Protein AF-A0A9E2VJR3-F1 (afdb_monomer)

Secondary structure (DSSP, 8-state):
-HHHHHHHHHHHTTS-SSPPP-EEE-SSEEEEEEES-EE-TTS-EEEE-GGGT-GGGGGT-SS-EEEEEEESS-EE-SS-EEEESS---EEEEESS-EE---S---S---B--EEEESSS--EEEEESS-EE-TTSEEEESSS--EEEEESSS-EE--S--SSEEE--EEEE-TTT--EEEE--EEE--EEEEE-PPPPSSTTSPPP-PPPPPEEEEETTS-EE--SS-EEEE--S----TT-EEEEEESEE-TTS-EEE---EEEEEEEEEESEEEEEESS-EEEEEEESS-EEEEESS-EEEEEEESSEEEEEESSEEEEEEEESSEEEEEEEEEEEEEESSSEEEEEEE--S-BS---------S-TTSSHHHHHHHHHTSS------HHHHHHHHHHHTT-----PPP-----PPPPP-

Foldseek 3Di:
DVVVVVVVVVVVVPQPPDADEAAEDEAEEEDEAEEAEDESHRHQHHEFEYCVVPLVRLVVPQFTYAYEYAHAEEYHYAWYEDETQSDHEYYYAYQYEYEFHELDDPDPAQAAGGYEYEAAYEYAHEYCEEYEFAQHEREYEAAYEYHAEHNAYEYELHAHHDQKHWGKHWDQDPVPSDIDIDTDIGGAHGYEWERDAAGPPPVGGQRQYATAEYEYYDQQEEYEQAQRGHEYYYRRPHDNLVYEYEYAFHDDDPVLHGPHFYEYHQAHVGYEEQEYAAHGQAEYEHEAEHAEEYHAAYAAEYHYAYEYQYEYAHAYQAEYAEEHAYAHEYEEEYCEYHYQAEYPHYHYHHHYPDPHHYDPPPDPDDDDDPPVPPVVVVVVVVVPPDDDDDDPPPVVVVVVVVVPDDPDDDDDDDDDDDDDDDD

Nearest PDB structures (foldseek):
  4yz0-assembly2_B  TM=2.010E-01  e=7.696E+00  Caldicellulosiruptor bescii DSM 6725

Sequence (423 aa):
DPTTAQALFHQSQDVPLNPNSGYLIAGPGTLNVSAHNLDLGATLGIRSVGPANNPALAALSPSGAAIQVNLSGNLDMFSTTICSLAGGDVRVNAQGAVNVGSSDFSGNDQYARGIFTVAKSDVSVVANGDINVNGSRIAAYDGGNVTVQSLQGNVDAGTGGNGSVSVEKVYVDPATGQVKTYTPTIPGSGILATTFPPSLDPSIPNSPNPVGDILVEAPRGNITASAGGIVQVALNGVDSSAASVKLVAGSTDANGKVLYPGSIDATGSGVIGANVDLEASAGVKGLVFAQQNISISALQNVSVTALAQGNVSVQAGGTVSGSVIGVGSVNVGGTSVDAALLSQNVSTSGNLASSQVGFAAVNVAAGASQSALSSDTQMRTTALNGGNSQNDDQEKRRLAQAANIRLARTVGRVTVILPKQAN

Structure (mmCIF, N/CA/C/O backbone):
data_AF-A0A9E2VJR3-F1
#
_entry.id   AF-A0A9E2VJR3-F1
#
loop_
_atom_site.group_PDB
_atom_site.id
_atom_site.type_symbol
_atom_site.label_atom_id
_atom_site.label_alt_id
_atom_site.label_comp_id
_atom_site.label_asym_id
_atom_site.label_entity_id
_atom_site.label_seq_id
_atom_site.pdbx_PDB_ins_code
_atom_site.Cartn_x
_atom_site.Cartn_y
_atom_site.Cartn_z
_atom_site.occupancy
_atom_site.B_iso_or_equiv
_atom_site.auth_seq_id
_atom_site.auth_comp_id
_atom_site.auth_asym_id
_atom_site.auth_atom_id
_atom_site.pdbx_PDB_model_num
ATOM 1 N N . ASP A 1 1 ? 21.268 28.921 16.476 1.00 74.81 1 ASP A N 1
ATOM 2 C CA . ASP A 1 1 ? 22.617 28.567 16.946 1.00 74.81 1 ASP A CA 1
ATOM 3 C C . ASP A 1 1 ? 23.481 28.244 15.725 1.00 74.81 1 ASP A C 1
ATOM 5 O O . ASP A 1 1 ? 23.104 27.367 14.953 1.00 74.81 1 ASP A O 1
ATOM 9 N N . PRO A 1 2 ? 24.561 29.003 15.483 1.00 76.31 2 PRO A N 1
ATOM 10 C CA . PRO A 1 2 ? 25.418 28.839 14.310 1.00 76.31 2 PRO A CA 1
ATOM 11 C C . PRO A 1 2 ? 26.128 27.479 14.256 1.00 76.31 2 PRO A C 1
ATOM 13 O O . PRO A 1 2 ? 26.404 27.005 13.160 1.00 76.31 2 PRO A O 1
ATOM 16 N N . THR A 1 3 ? 26.358 26.813 15.394 1.00 81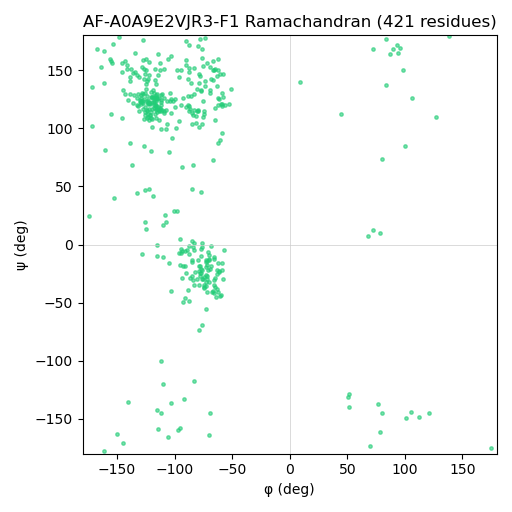.00 3 THR A N 1
ATOM 17 C CA . THR A 1 3 ? 26.991 25.482 15.409 1.00 81.00 3 THR A CA 1
ATOM 18 C C . THR A 1 3 ? 26.048 24.399 14.889 1.00 81.00 3 THR A C 1
ATOM 20 O O . THR A 1 3 ? 26.446 23.593 14.051 1.00 81.00 3 THR A O 1
ATOM 23 N N . THR A 1 4 ? 24.767 24.459 15.262 1.00 79.62 4 THR A N 1
ATOM 24 C CA . THR A 1 4 ? 23.711 23.623 14.672 1.00 79.62 4 THR A CA 1
ATOM 25 C C . THR A 1 4 ? 23.563 23.869 13.164 1.00 79.62 4 THR A C 1
ATOM 27 O O . THR A 1 4 ? 23.493 22.922 12.387 1.00 79.62 4 THR A O 1
ATOM 30 N N . ALA A 1 5 ? 23.570 25.130 12.718 1.00 74.31 5 ALA A N 1
ATOM 31 C CA . ALA A 1 5 ? 23.468 25.458 11.291 1.00 74.31 5 ALA A CA 1
ATOM 32 C C . ALA A 1 5 ? 24.678 24.959 10.480 1.00 74.31 5 ALA A C 1
ATOM 34 O O . ALA A 1 5 ? 24.524 24.495 9.354 1.00 74.31 5 ALA A O 1
ATOM 35 N N . GLN A 1 6 ? 25.877 25.012 11.062 1.00 78.50 6 GLN A N 1
ATOM 36 C CA . GLN A 1 6 ? 27.103 24.530 10.433 1.00 78.50 6 GLN A CA 1
ATOM 37 C C . GLN A 1 6 ? 27.182 22.996 10.419 1.00 78.50 6 GLN A C 1
ATOM 39 O O . GLN A 1 6 ? 27.642 22.424 9.436 1.00 78.50 6 GLN A O 1
ATOM 44 N N . ALA A 1 7 ? 26.665 22.323 11.452 1.00 76.06 7 ALA A N 1
ATOM 45 C CA . ALA A 1 7 ? 26.510 20.869 11.467 1.00 76.06 7 ALA A CA 1
ATOM 46 C C . ALA A 1 7 ? 25.522 20.394 10.390 1.00 76.06 7 ALA A C 1
ATOM 48 O O . ALA A 1 7 ? 25.844 19.482 9.634 1.00 76.06 7 ALA A O 1
ATOM 49 N N . LEU A 1 8 ? 24.372 21.065 10.254 1.00 75.00 8 LEU A N 1
ATOM 50 C CA . LEU A 1 8 ? 23.402 20.794 9.187 1.00 75.00 8 LEU A CA 1
ATOM 51 C C . LEU A 1 8 ? 23.980 21.082 7.794 1.00 75.00 8 LEU A C 1
ATOM 53 O O . LEU A 1 8 ? 23.728 20.332 6.858 1.00 75.00 8 LEU A O 1
ATOM 57 N N . PHE A 1 9 ? 24.786 22.139 7.651 1.00 76.12 9 PHE A N 1
ATOM 58 C CA . PHE A 1 9 ? 25.477 22.447 6.398 1.00 76.12 9 PHE A CA 1
ATOM 59 C C . PHE A 1 9 ? 26.519 21.386 6.032 1.00 76.12 9 PHE A C 1
ATOM 61 O O . PHE A 1 9 ? 26.603 21.001 4.875 1.00 76.12 9 PHE A O 1
ATOM 68 N N . HIS A 1 10 ? 27.298 20.886 6.993 1.00 71.25 10 HIS A N 1
ATOM 69 C CA . HIS A 1 10 ? 28.245 19.803 6.728 1.00 71.25 10 HIS A CA 1
ATOM 70 C C . HIS A 1 10 ? 27.532 18.490 6.387 1.00 71.25 10 HIS A C 1
ATOM 72 O O . HIS A 1 10 ? 27.932 17.831 5.436 1.00 71.25 10 HIS A O 1
ATOM 78 N N . GLN A 1 11 ? 26.440 18.163 7.084 1.00 64.88 11 GLN A N 1
ATOM 79 C CA . GLN A 1 11 ? 25.609 16.993 6.777 1.00 64.88 11 GLN A CA 1
ATOM 80 C C . GLN A 1 11 ? 24.915 17.098 5.411 1.00 64.88 11 GLN A C 1
ATOM 82 O O . GLN A 1 11 ? 24.681 16.082 4.764 1.00 64.88 11 GLN A O 1
ATOM 87 N N . SER A 1 12 ? 24.610 18.309 4.933 1.00 64.50 12 SER A N 1
ATOM 88 C CA . SER A 1 12 ? 24.008 18.496 3.608 1.00 64.50 12 SER A CA 1
ATOM 89 C C . SER A 1 12 ? 25.007 18.382 2.454 1.00 64.50 12 SER A C 1
ATOM 91 O O . SER A 1 12 ? 24.583 18.124 1.329 1.00 64.50 12 SER A O 1
ATOM 93 N N . GLN A 1 13 ? 26.317 18.515 2.709 1.00 61.41 13 GLN A N 1
ATOM 94 C CA . GLN A 1 13 ? 27.354 18.265 1.695 1.00 61.41 13 GLN A CA 1
ATOM 95 C C . GLN A 1 13 ? 27.521 16.772 1.364 1.00 61.41 13 GLN A C 1
ATOM 97 O O . GLN A 1 13 ? 28.074 16.451 0.315 1.00 61.41 13 GLN A O 1
ATOM 102 N N . ASP A 1 14 ? 27.027 15.871 2.221 1.00 54.41 14 ASP A N 1
ATOM 103 C CA . ASP A 1 14 ? 27.094 14.419 2.007 1.00 54.41 14 ASP A CA 1
ATOM 104 C C . ASP A 1 14 ? 25.965 13.891 1.101 1.00 54.41 14 ASP A C 1
ATOM 106 O O . ASP A 1 14 ? 25.970 12.716 0.732 1.00 54.41 14 ASP A O 1
ATOM 110 N N . VAL A 1 15 ? 25.009 14.739 0.695 1.00 57.22 15 VAL A N 1
ATOM 111 C CA . VAL A 1 15 ? 23.984 14.377 -0.295 1.00 57.22 15 VAL A CA 1
ATOM 112 C C . VAL A 1 15 ? 24.592 14.494 -1.699 1.00 57.22 15 VAL A C 1
ATOM 114 O O . VAL A 1 15 ? 24.922 15.603 -2.129 1.00 57.22 15 VAL A O 1
ATOM 117 N N . PRO A 1 16 ? 24.734 13.392 -2.461 1.00 55.72 16 PRO A N 1
ATOM 118 C CA . PRO A 1 16 ? 25.289 13.451 -3.807 1.00 55.72 16 PRO A CA 1
ATOM 119 C C . PRO A 1 16 ? 24.448 14.368 -4.705 1.00 55.72 16 PRO A C 1
ATOM 121 O O . PRO A 1 16 ? 23.270 14.106 -4.937 1.00 55.72 16 PRO A O 1
ATOM 124 N N . LEU A 1 17 ? 25.064 15.419 -5.258 1.00 57.84 17 LEU A N 1
ATOM 125 C CA . LEU A 1 17 ? 24.406 16.339 -6.203 1.00 57.84 17 LEU A CA 1
ATOM 126 C C . LEU A 1 17 ? 23.973 15.646 -7.505 1.00 57.84 17 LEU A C 1
ATOM 128 O O . LEU A 1 17 ? 23.078 16.128 -8.193 1.00 57.84 17 LEU A O 1
ATOM 132 N N . ASN A 1 18 ? 24.603 14.514 -7.829 1.00 60.62 18 ASN A N 1
ATOM 133 C CA . ASN A 1 18 ? 24.187 13.613 -8.891 1.00 60.62 18 ASN A CA 1
ATOM 134 C C . ASN A 1 18 ? 23.950 12.234 -8.267 1.00 60.62 18 ASN A C 1
ATOM 136 O O . ASN A 1 18 ? 24.910 11.651 -7.750 1.00 60.62 18 ASN A O 1
ATOM 140 N N . PRO A 1 19 ? 22.716 11.702 -8.297 1.00 63.00 19 PRO A N 1
ATOM 141 C CA . PRO A 1 19 ? 22.454 10.367 -7.788 1.00 63.00 19 PRO A CA 1
ATOM 142 C C . PRO A 1 19 ? 23.336 9.371 -8.546 1.00 63.00 19 PRO A C 1
ATOM 144 O O . PRO A 1 19 ? 23.350 9.360 -9.779 1.00 63.00 19 PRO A O 1
ATOM 147 N N . ASN A 1 20 ? 24.101 8.550 -7.821 1.00 63.59 20 ASN A N 1
ATOM 148 C CA . ASN A 1 20 ? 24.906 7.511 -8.457 1.00 63.59 20 ASN A CA 1
ATOM 149 C C . ASN A 1 20 ? 23.971 6.556 -9.219 1.00 63.59 20 ASN A C 1
ATOM 151 O O . ASN A 1 20 ? 22.822 6.337 -8.805 1.00 63.59 20 ASN A O 1
ATOM 155 N N . SER A 1 21 ? 24.439 6.004 -10.340 1.00 69.88 21 SER A N 1
ATOM 156 C CA . SER A 1 21 ? 23.636 5.067 -11.124 1.00 69.88 21 SER A CA 1
ATOM 157 C C . SER A 1 21 ? 23.271 3.883 -10.230 1.00 69.88 21 SER A C 1
ATOM 159 O O . SER A 1 21 ? 24.155 3.226 -9.684 1.00 69.88 21 SER A O 1
ATOM 161 N N . GLY A 1 22 ? 21.973 3.649 -10.043 1.00 84.88 22 GLY A N 1
ATOM 162 C CA . GLY A 1 22 ? 21.481 2.456 -9.363 1.00 84.88 22 GLY A CA 1
ATOM 163 C C . GLY A 1 22 ? 21.687 1.194 -10.211 1.00 84.88 22 GLY A C 1
ATOM 164 O O . GLY A 1 22 ? 22.415 1.192 -11.204 1.00 84.88 22 GLY A O 1
ATOM 165 N N . TYR A 1 23 ? 20.991 0.120 -9.860 1.00 91.62 23 TYR A N 1
ATOM 166 C CA . TYR A 1 23 ? 20.959 -1.110 -10.641 1.00 91.62 23 TYR A CA 1
ATOM 167 C C . TYR A 1 23 ? 19.863 -1.028 -11.699 1.00 91.62 23 TYR A C 1
ATOM 169 O O . TYR A 1 23 ? 18.682 -0.902 -11.376 1.00 91.62 23 TYR A O 1
ATOM 177 N N . LEU A 1 24 ? 20.254 -1.125 -12.968 1.00 91.75 24 LEU A N 1
ATOM 178 C CA . LEU A 1 24 ? 19.327 -1.162 -14.091 1.00 91.75 24 LEU A CA 1
ATOM 179 C C . LEU A 1 24 ? 19.395 -2.528 -14.768 1.00 91.75 24 LEU A C 1
ATOM 181 O O . LEU A 1 24 ? 20.471 -2.965 -15.175 1.00 91.75 24 LEU A O 1
ATOM 185 N N . ILE A 1 25 ? 18.248 -3.181 -14.920 1.00 92.38 25 ILE A N 1
ATOM 186 C CA . ILE A 1 25 ? 18.124 -4.431 -15.671 1.00 92.38 25 ILE A CA 1
ATOM 187 C C . ILE A 1 25 ? 17.105 -4.268 -16.791 1.00 92.38 25 ILE A C 1
ATOM 189 O O . ILE A 1 25 ? 16.105 -3.560 -16.654 1.00 92.38 25 ILE A O 1
ATOM 193 N N . ALA A 1 26 ? 17.354 -4.949 -17.902 1.00 88.19 26 ALA A N 1
ATOM 194 C CA . ALA A 1 26 ? 16.453 -5.002 -19.039 1.00 88.19 26 ALA A CA 1
ATOM 195 C C . ALA A 1 26 ? 16.168 -6.464 -19.401 1.00 88.19 26 ALA A C 1
ATOM 197 O O . ALA A 1 26 ? 17.012 -7.336 -19.196 1.00 88.19 26 ALA A O 1
ATOM 198 N N . GLY A 1 27 ? 14.987 -6.711 -19.965 1.00 85.75 27 GLY A N 1
ATOM 199 C CA . GLY A 1 27 ? 14.549 -8.036 -20.409 1.00 85.75 27 GLY A CA 1
ATOM 200 C C . GLY A 1 27 ? 13.740 -8.795 -19.357 1.00 85.75 27 GLY A C 1
ATOM 201 O O . GLY A 1 27 ? 13.611 -8.320 -18.230 1.00 85.75 27 GLY A O 1
ATOM 202 N N . PRO A 1 28 ? 13.158 -9.946 -19.734 1.00 90.31 28 PRO A N 1
ATOM 203 C CA . PRO A 1 28 ? 12.354 -10.768 -18.837 1.00 90.31 28 PRO A CA 1
ATOM 204 C C . PRO A 1 28 ? 13.225 -11.569 -17.859 1.00 90.31 28 PRO A C 1
ATOM 206 O O . PRO A 1 28 ? 14.433 -11.709 -18.041 1.00 90.31 28 PRO A O 1
ATOM 209 N N . GLY A 1 29 ? 12.592 -12.159 -16.845 1.00 93.38 29 GLY A N 1
ATOM 210 C CA . GLY A 1 29 ? 13.246 -13.029 -15.867 1.00 93.38 29 GLY A CA 1
ATOM 211 C C . GLY A 1 29 ? 13.103 -12.499 -14.447 1.00 93.38 29 GLY A C 1
ATOM 212 O O . GLY A 1 29 ? 12.068 -11.944 -14.082 1.00 93.38 29 GLY A O 1
ATOM 213 N N . THR A 1 30 ? 14.124 -12.700 -13.617 1.00 96.25 30 THR A N 1
ATOM 214 C CA . THR A 1 30 ? 14.118 -12.255 -12.219 1.00 96.25 30 THR A CA 1
ATOM 215 C C . THR A 1 30 ? 15.499 -11.765 -11.808 1.00 96.25 30 THR A C 1
ATOM 217 O O . THR A 1 30 ? 16.484 -12.481 -11.978 1.00 96.25 30 THR A O 1
ATOM 220 N N . LEU A 1 31 ? 15.562 -10.573 -11.217 1.00 97.38 31 LEU A N 1
ATOM 221 C CA . LEU A 1 31 ? 16.720 -10.112 -10.460 1.00 97.38 31 LEU A CA 1
ATOM 222 C C . LEU A 1 31 ? 16.511 -10.428 -8.982 1.00 97.38 31 LEU A C 1
ATOM 224 O O . LEU A 1 31 ? 15.576 -9.922 -8.365 1.00 97.38 31 LEU A O 1
ATOM 228 N N . ASN A 1 32 ? 17.417 -11.224 -8.422 1.00 97.75 32 ASN A N 1
ATOM 229 C CA . ASN A 1 32 ? 17.455 -11.526 -6.998 1.00 97.75 32 ASN A CA 1
ATOM 230 C C . ASN A 1 32 ? 18.586 -10.735 -6.337 1.00 97.75 32 ASN A C 1
ATOM 232 O O . ASN A 1 32 ? 19.748 -10.875 -6.718 1.00 97.75 32 ASN A O 1
ATOM 236 N N . VAL A 1 33 ? 18.249 -9.942 -5.326 1.00 97.69 33 VAL A N 1
ATOM 237 C CA . VAL A 1 33 ? 19.202 -9.256 -4.452 1.00 97.69 33 VAL A CA 1
ATOM 238 C C . VAL A 1 33 ? 19.117 -9.897 -3.075 1.00 97.69 33 VAL A C 1
ATOM 240 O O . VAL A 1 33 ? 18.028 -10.074 -2.528 1.00 97.69 33 VAL A O 1
ATOM 243 N N . SER A 1 34 ? 20.260 -10.284 -2.515 1.00 98.12 34 SER A N 1
ATOM 244 C CA . SER A 1 34 ? 20.336 -10.861 -1.174 1.00 98.12 34 SER A CA 1
ATOM 245 C C . SER A 1 34 ? 21.451 -10.205 -0.380 1.00 98.12 34 SER A C 1
ATOM 247 O O . SER A 1 34 ? 22.588 -10.144 -0.842 1.00 98.12 34 SER A O 1
ATOM 249 N N . ALA A 1 35 ? 21.116 -9.700 0.802 1.00 97.94 35 ALA A N 1
ATOM 250 C CA . ALA A 1 35 ? 22.050 -9.014 1.687 1.00 97.94 35 ALA A CA 1
ATOM 251 C C . ALA A 1 35 ? 21.600 -9.141 3.149 1.00 97.94 35 ALA A C 1
ATOM 253 O O . ALA A 1 35 ? 20.514 -9.643 3.434 1.00 97.94 35 ALA A O 1
ATOM 254 N N . HIS A 1 36 ? 22.435 -8.688 4.088 1.00 98.00 36 HIS A N 1
ATOM 255 C CA . HIS A 1 36 ? 21.968 -8.487 5.459 1.00 98.00 36 HIS A CA 1
ATOM 256 C C . HIS A 1 36 ? 21.125 -7.215 5.538 1.00 98.00 36 HIS A C 1
ATOM 258 O O . HIS A 1 36 ? 19.907 -7.299 5.633 1.00 98.00 36 HIS A O 1
ATOM 264 N N . ASN A 1 37 ? 21.763 -6.057 5.389 1.00 97.50 37 ASN A N 1
ATOM 265 C CA . ASN A 1 37 ? 21.088 -4.774 5.226 1.00 97.50 37 ASN A CA 1
ATOM 266 C C . ASN A 1 37 ? 21.272 -4.285 3.788 1.00 97.50 37 ASN A C 1
ATOM 268 O O . ASN A 1 37 ? 22.294 -4.582 3.163 1.00 97.50 37 ASN A O 1
ATOM 272 N N . LEU A 1 38 ? 20.309 -3.518 3.289 1.00 96.31 38 LEU A N 1
ATOM 273 C CA . LEU A 1 38 ? 20.415 -2.812 2.019 1.00 96.31 38 LEU A CA 1
ATOM 274 C C . LEU A 1 38 ? 20.046 -1.350 2.238 1.00 96.31 38 LEU A C 1
ATOM 276 O O . LEU A 1 38 ? 18.931 -1.057 2.653 1.00 96.31 38 LEU A O 1
ATOM 280 N N . ASP A 1 39 ? 20.980 -0.457 1.935 1.00 92.69 39 ASP A N 1
ATOM 281 C CA . ASP A 1 39 ? 20.757 0.984 1.890 1.00 92.69 39 ASP A CA 1
ATOM 282 C C . ASP A 1 39 ? 20.974 1.443 0.446 1.00 92.69 39 ASP A C 1
ATOM 284 O O . ASP A 1 39 ? 22.044 1.237 -0.134 1.00 92.69 39 ASP A O 1
ATOM 288 N N . LEU A 1 40 ? 19.930 2.001 -0.162 1.00 87.62 40 LEU A N 1
ATOM 289 C CA . LEU A 1 40 ? 19.988 2.511 -1.532 1.00 87.62 40 LEU A CA 1
ATOM 290 C C . LEU A 1 40 ? 20.376 3.998 -1.595 1.00 87.62 40 LEU A C 1
ATOM 292 O O . LEU A 1 40 ? 20.575 4.521 -2.697 1.00 87.62 40 LEU A O 1
ATOM 296 N N . GLY A 1 41 ? 20.504 4.673 -0.451 1.00 80.44 41 GLY A N 1
ATOM 297 C CA . GLY A 1 41 ? 20.949 6.055 -0.314 1.00 80.44 41 GLY A CA 1
ATOM 298 C C . GLY A 1 41 ? 20.196 7.018 -1.231 1.00 80.44 41 GLY A C 1
ATOM 299 O O . GLY A 1 41 ? 18.970 7.000 -1.324 1.00 80.44 41 GLY A O 1
ATOM 300 N N . ALA A 1 42 ? 20.944 7.852 -1.951 1.00 77.25 42 ALA A N 1
ATOM 301 C CA . ALA A 1 42 ? 20.421 8.756 -2.974 1.00 77.25 42 ALA A CA 1
ATOM 302 C C . ALA A 1 42 ? 20.619 8.213 -4.404 1.00 77.25 42 ALA A C 1
ATOM 304 O O . ALA A 1 42 ? 20.812 8.991 -5.329 1.00 77.25 42 ALA A O 1
ATOM 305 N N . THR A 1 43 ? 20.654 6.894 -4.615 1.00 84.75 43 THR A N 1
ATOM 306 C CA . THR A 1 43 ? 20.780 6.322 -5.971 1.00 84.75 43 THR A CA 1
ATOM 307 C C . THR A 1 43 ? 19.441 6.319 -6.717 1.00 84.75 43 THR A C 1
ATOM 309 O O . THR A 1 43 ? 18.379 6.513 -6.130 1.00 84.75 43 THR A O 1
ATOM 312 N N . LEU A 1 44 ? 19.450 6.003 -8.017 1.00 83.94 44 LEU A N 1
ATOM 313 C CA . LEU A 1 44 ? 18.201 5.688 -8.735 1.00 83.94 44 LEU A CA 1
ATOM 314 C C . LEU A 1 44 ? 17.523 4.394 -8.227 1.00 83.94 44 LEU A C 1
ATOM 316 O O . LEU A 1 44 ? 16.374 4.129 -8.579 1.00 83.94 44 LEU A O 1
ATOM 320 N N . GLY A 1 45 ? 18.205 3.604 -7.390 1.00 92.31 45 GLY A N 1
ATOM 321 C CA . GLY A 1 45 ? 17.712 2.355 -6.814 1.00 92.31 45 GLY A CA 1
ATOM 322 C C . GLY A 1 45 ? 17.814 1.155 -7.760 1.00 92.31 45 GLY A C 1
ATOM 323 O O . GLY A 1 45 ? 18.778 1.046 -8.509 1.00 92.31 45 GLY A O 1
ATOM 324 N N . ILE A 1 46 ? 16.862 0.225 -7.707 1.00 95.44 46 ILE A N 1
ATOM 325 C CA . ILE A 1 46 ? 16.830 -1.005 -8.510 1.00 95.44 46 ILE A CA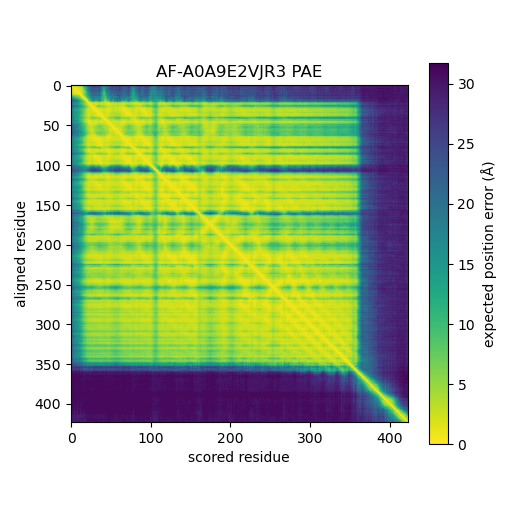 1
ATOM 326 C C . ILE A 1 46 ? 15.649 -0.926 -9.480 1.00 95.44 46 ILE A C 1
ATOM 328 O O . ILE A 1 46 ? 14.496 -0.905 -9.058 1.00 95.44 46 ILE A O 1
ATOM 332 N N . ARG A 1 47 ? 15.912 -0.898 -10.787 1.00 94.50 47 ARG A N 1
ATOM 333 C CA . ARG A 1 47 ? 14.873 -0.706 -11.806 1.00 94.50 47 ARG A CA 1
ATOM 334 C C . ARG A 1 47 ? 14.942 -1.764 -12.894 1.00 94.50 47 ARG A C 1
ATOM 336 O O . ARG A 1 47 ? 15.976 -1.952 -13.534 1.00 94.50 47 ARG A O 1
ATOM 343 N N . SER A 1 48 ? 13.798 -2.380 -13.154 1.00 95.00 48 SER A N 1
ATOM 344 C CA . SER A 1 48 ? 13.545 -3.223 -14.312 1.00 95.00 48 SER A CA 1
ATOM 345 C C . SER A 1 48 ? 12.862 -2.388 -15.388 1.00 95.00 48 SER A C 1
ATOM 347 O O . SER A 1 48 ? 11.700 -2.008 -15.255 1.00 95.00 48 SER A O 1
ATOM 349 N N . VAL A 1 49 ? 13.600 -2.040 -16.441 1.00 91.81 49 VAL A N 1
ATOM 350 C CA . VAL A 1 49 ? 13.122 -1.118 -17.491 1.00 91.81 49 VAL A CA 1
ATOM 351 C C . VAL A 1 49 ? 12.555 -1.843 -18.714 1.00 91.81 49 VAL A C 1
ATOM 353 O O . VAL A 1 49 ? 11.976 -1.212 -19.595 1.00 91.81 49 VAL A O 1
ATOM 356 N N . GLY A 1 50 ? 12.696 -3.172 -18.769 1.00 90.06 50 GLY A N 1
ATOM 357 C CA . GLY A 1 50 ? 12.163 -3.997 -19.855 1.00 90.06 50 GLY A CA 1
ATOM 358 C C . GLY A 1 50 ? 12.572 -3.492 -21.249 1.00 90.06 50 GLY A C 1
ATOM 359 O O . GLY A 1 50 ? 13.719 -3.069 -21.430 1.00 90.06 50 GLY A O 1
ATOM 360 N N . PRO A 1 51 ? 11.656 -3.519 -22.234 1.00 91.06 51 PRO A N 1
ATOM 361 C CA . PRO A 1 51 ? 11.923 -3.028 -23.586 1.00 91.06 51 PRO A CA 1
ATOM 362 C C . PRO A 1 51 ? 12.071 -1.504 -23.727 1.00 91.06 51 PRO A C 1
ATOM 364 O O . PRO A 1 51 ? 12.473 -1.057 -24.797 1.00 91.06 51 PRO A O 1
ATOM 367 N N . ALA A 1 52 ? 11.783 -0.698 -22.694 1.00 88.25 52 ALA A N 1
ATOM 368 C CA . ALA A 1 52 ? 11.812 0.768 -22.800 1.00 88.25 52 ALA A CA 1
ATOM 369 C C . ALA A 1 52 ? 13.197 1.305 -23.194 1.00 88.25 52 ALA A C 1
ATOM 371 O O . ALA A 1 52 ? 13.312 2.140 -24.087 1.00 88.25 52 ALA A O 1
ATOM 372 N N . ASN A 1 53 ? 14.256 0.765 -22.583 1.00 85.62 53 ASN A N 1
ATOM 373 C CA . ASN A 1 53 ? 15.635 1.163 -22.890 1.00 85.62 53 ASN A CA 1
ATOM 374 C C . ASN A 1 53 ? 16.284 0.324 -23.992 1.00 85.62 53 ASN A C 1
ATOM 376 O O . ASN A 1 53 ? 17.299 0.729 -24.555 1.00 85.62 53 ASN A O 1
ATOM 380 N N . ASN A 1 54 ? 15.740 -0.857 -24.284 1.00 87.44 54 ASN A N 1
ATOM 381 C CA . ASN A 1 54 ? 16.232 -1.716 -25.350 1.00 87.44 54 ASN A CA 1
ATOM 382 C C . ASN A 1 54 ? 15.048 -2.336 -26.107 1.00 87.44 54 ASN A C 1
ATOM 384 O O . ASN A 1 54 ? 14.633 -3.454 -25.783 1.00 87.44 54 ASN A O 1
ATOM 388 N N . PRO A 1 55 ? 14.521 -1.638 -27.131 1.00 88.81 55 PRO A N 1
ATOM 389 C CA . PRO A 1 55 ? 13.365 -2.102 -27.893 1.00 88.81 55 PRO A CA 1
ATOM 390 C C . PRO A 1 55 ? 13.559 -3.459 -28.571 1.00 88.81 55 PRO A C 1
ATOM 392 O O . PRO A 1 55 ? 12.579 -4.151 -28.824 1.00 88.81 55 PRO A O 1
ATOM 395 N N . ALA A 1 56 ? 14.802 -3.899 -28.810 1.00 88.19 56 ALA A N 1
ATOM 396 C CA . ALA A 1 56 ? 15.063 -5.235 -29.349 1.00 88.19 56 ALA A CA 1
ATOM 397 C C . ALA A 1 56 ? 14.559 -6.356 -28.420 1.00 88.19 56 ALA A C 1
ATOM 399 O O . ALA A 1 56 ? 14.264 -7.457 -28.880 1.00 88.19 56 ALA A O 1
ATOM 400 N N . LEU A 1 57 ? 14.414 -6.078 -27.119 1.00 88.81 57 LEU A N 1
ATOM 401 C CA . LEU A 1 57 ? 13.881 -7.029 -26.144 1.00 88.81 57 LEU A CA 1
ATOM 402 C C . LEU A 1 57 ? 12.375 -7.249 -26.288 1.00 88.81 57 LEU A C 1
ATOM 404 O O . LEU A 1 57 ? 11.899 -8.292 -25.850 1.00 88.81 57 LEU A O 1
ATOM 408 N N . ALA A 1 58 ? 11.646 -6.343 -26.949 1.00 89.00 58 ALA A N 1
ATOM 409 C CA . ALA A 1 58 ? 10.220 -6.517 -27.229 1.00 89.00 58 ALA A CA 1
ATOM 410 C C . ALA A 1 58 ? 9.937 -7.800 -28.030 1.00 89.00 58 ALA A C 1
ATOM 412 O O . ALA A 1 58 ? 8.889 -8.414 -27.852 1.00 89.00 58 ALA A O 1
ATOM 413 N N . ALA A 1 59 ? 10.892 -8.238 -28.862 1.00 87.00 59 ALA A N 1
ATOM 414 C CA . ALA A 1 59 ? 10.803 -9.494 -29.605 1.00 87.00 59 ALA A CA 1
ATOM 415 C C . ALA A 1 59 ? 10.950 -10.746 -28.717 1.00 87.00 59 ALA A C 1
ATOM 417 O O . ALA A 1 59 ? 10.520 -11.826 -29.113 1.00 87.00 59 ALA A O 1
ATOM 418 N N . LEU A 1 60 ? 11.570 -10.619 -27.538 1.00 86.31 60 LEU A N 1
ATOM 419 C CA . LEU A 1 60 ? 11.720 -11.710 -26.569 1.00 86.31 60 LEU A CA 1
ATOM 420 C C . LEU A 1 60 ? 10.559 -11.733 -25.575 1.00 86.31 60 LEU A C 1
ATOM 422 O O . LEU A 1 60 ? 10.026 -12.793 -25.261 1.00 86.31 60 LEU A O 1
ATOM 426 N N . SER A 1 61 ? 10.206 -10.563 -25.046 1.00 87.88 61 SER A N 1
ATOM 427 C CA . SER A 1 61 ? 9.101 -10.391 -24.114 1.00 87.88 61 SER A CA 1
ATOM 428 C C . SER A 1 61 ? 8.682 -8.922 -24.068 1.00 87.88 61 SER A C 1
ATOM 430 O O . SER A 1 61 ? 9.549 -8.047 -23.987 1.00 87.88 61 SER A O 1
ATOM 432 N N . PRO A 1 62 ? 7.372 -8.622 -24.029 1.00 86.88 62 PRO A N 1
ATOM 433 C CA . PRO A 1 62 ? 6.902 -7.273 -23.740 1.00 86.88 62 PRO A CA 1
ATOM 434 C C . PRO A 1 62 ? 7.150 -6.876 -22.275 1.00 86.88 62 PRO A C 1
ATOM 436 O O . PRO A 1 62 ? 7.030 -5.700 -21.941 1.00 86.88 62 PRO A O 1
ATOM 439 N N . SER A 1 63 ? 7.489 -7.841 -21.409 1.00 89.56 63 SER A N 1
ATOM 440 C CA . SER A 1 63 ? 7.629 -7.636 -19.971 1.00 89.56 63 SER A CA 1
ATOM 441 C C . SER A 1 63 ? 9.062 -7.411 -19.498 1.00 89.56 63 SER A C 1
ATOM 443 O O . SER A 1 63 ? 10.022 -7.951 -20.054 1.00 89.56 63 SER A O 1
ATOM 445 N N . GLY A 1 64 ? 9.190 -6.639 -18.419 1.00 91.69 64 GLY A N 1
ATOM 446 C CA . GLY A 1 64 ? 10.419 -6.544 -17.639 1.00 91.69 64 GLY A CA 1
ATOM 447 C C . GLY A 1 64 ? 10.670 -7.789 -16.782 1.00 91.69 64 GLY A C 1
ATOM 448 O O . GLY A 1 64 ? 9.881 -8.736 -16.742 1.00 91.69 64 GLY A O 1
ATOM 449 N N . ALA A 1 65 ? 11.799 -7.792 -16.086 1.00 95.19 65 ALA A N 1
ATOM 450 C CA . ALA A 1 65 ? 12.111 -8.772 -15.061 1.00 95.19 65 ALA A CA 1
ATOM 451 C C . ALA A 1 65 ? 11.378 -8.445 -13.754 1.00 95.19 65 ALA A C 1
ATOM 453 O O . ALA A 1 65 ? 11.248 -7.276 -13.382 1.00 95.19 65 ALA A O 1
ATOM 454 N N . ALA A 1 66 ? 10.972 -9.490 -13.037 1.00 97.44 66 ALA A N 1
ATOM 455 C CA . ALA A 1 66 ? 10.595 -9.393 -11.634 1.00 97.44 66 ALA A CA 1
ATOM 456 C C . ALA A 1 66 ? 11.812 -9.011 -10.776 1.00 97.44 66 ALA A C 1
ATOM 458 O O . ALA A 1 66 ? 12.950 -9.373 -11.091 1.00 97.44 66 ALA A O 1
ATOM 459 N N . ILE A 1 67 ? 11.576 -8.316 -9.669 1.00 98.38 67 ILE A N 1
ATOM 460 C CA . ILE A 1 67 ? 12.615 -7.939 -8.708 1.00 98.38 67 ILE A CA 1
ATOM 461 C C . ILE A 1 67 ? 12.287 -8.595 -7.374 1.00 98.38 67 ILE A C 1
ATOM 463 O O . ILE A 1 67 ? 11.188 -8.424 -6.851 1.00 98.38 67 ILE A O 1
ATOM 467 N N . GLN A 1 68 ? 13.246 -9.328 -6.816 1.00 98.50 68 GLN A N 1
ATOM 468 C CA . GLN A 1 68 ? 13.141 -9.914 -5.485 1.00 98.50 68 GLN A CA 1
ATOM 469 C C . GLN A 1 68 ? 14.302 -9.430 -4.623 1.00 98.50 68 GLN A C 1
ATOM 471 O O . GLN A 1 68 ? 15.468 -9.658 -4.945 1.00 98.50 68 GLN A O 1
ATOM 476 N N . VAL A 1 69 ? 13.985 -8.775 -3.513 1.00 98.50 69 VAL A N 1
ATOM 477 C CA . VAL A 1 69 ? 14.954 -8.299 -2.526 1.00 98.50 69 VAL A CA 1
ATOM 478 C C . VAL A 1 69 ? 14.736 -9.084 -1.239 1.00 98.50 69 VAL A C 1
ATOM 480 O O . VAL A 1 69 ? 13.679 -8.978 -0.627 1.00 98.50 69 VAL A O 1
ATOM 483 N N . ASN A 1 70 ? 15.723 -9.884 -0.843 1.00 98.62 70 ASN A N 1
ATOM 484 C CA . ASN A 1 70 ? 15.671 -10.734 0.346 1.00 98.62 70 ASN A CA 1
ATOM 485 C C . ASN A 1 70 ? 16.751 -10.299 1.340 1.00 98.62 70 ASN A C 1
ATOM 487 O O . ASN A 1 70 ? 17.943 -10.448 1.069 1.00 98.62 70 ASN A O 1
ATOM 491 N N . LEU A 1 71 ? 16.342 -9.763 2.486 1.00 98.69 71 LEU A N 1
ATOM 492 C CA . LEU A 1 71 ? 17.236 -9.176 3.480 1.00 98.69 71 LEU A CA 1
ATOM 493 C C . LEU A 1 71 ? 17.101 -9.896 4.815 1.00 98.69 71 LEU A C 1
ATOM 495 O O . LEU A 1 71 ? 15.993 -10.076 5.318 1.00 98.69 71 LEU A O 1
ATOM 499 N N . SER A 1 72 ? 18.226 -10.274 5.423 1.00 98.56 72 SER A N 1
ATOM 500 C CA . SER A 1 72 ? 18.229 -10.799 6.799 1.00 98.56 72 SER A CA 1
ATOM 501 C C . SER A 1 72 ? 18.226 -9.702 7.875 1.00 98.56 72 SER A C 1
ATOM 503 O O . SER A 1 72 ? 18.242 -10.009 9.063 1.00 98.56 72 SER A O 1
ATOM 505 N N . GLY A 1 73 ? 18.200 -8.436 7.464 1.00 9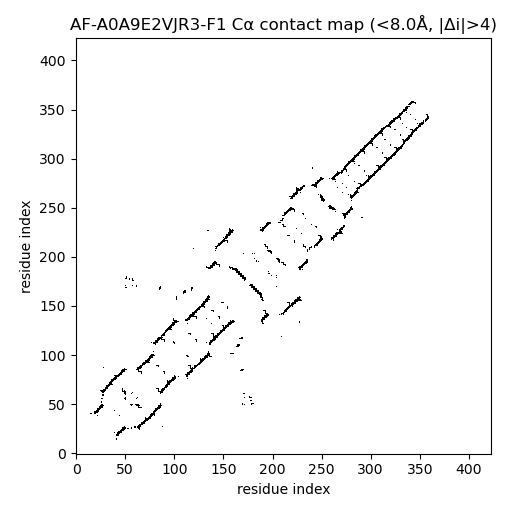8.31 73 GLY A N 1
ATOM 506 C CA . GLY A 1 73 ? 18.127 -7.237 8.290 1.00 98.31 73 GLY A CA 1
ATOM 507 C C . GLY A 1 73 ? 17.209 -6.194 7.646 1.00 98.31 73 GLY A C 1
ATOM 508 O O . GLY A 1 73 ? 16.118 -6.535 7.189 1.00 98.31 73 GLY A O 1
ATOM 509 N N . ASN A 1 74 ? 17.633 -4.932 7.633 1.00 98.19 74 ASN A N 1
ATOM 510 C CA . ASN A 1 74 ? 16.805 -3.782 7.259 1.00 98.19 74 ASN A CA 1
ATOM 511 C C . ASN A 1 74 ? 16.942 -3.386 5.780 1.00 98.19 74 ASN A C 1
ATOM 513 O O . ASN A 1 74 ? 18.022 -3.507 5.194 1.00 98.19 74 ASN A O 1
ATOM 517 N N . LEU A 1 75 ? 15.864 -2.827 5.222 1.00 97.69 75 LEU A N 1
ATOM 518 C CA . LEU A 1 75 ? 15.895 -2.022 3.997 1.00 97.69 75 LEU A CA 1
ATOM 519 C C . LEU A 1 75 ? 15.780 -0.543 4.366 1.00 97.69 75 LEU A C 1
ATOM 521 O O . LEU A 1 75 ? 14.798 -0.161 5.000 1.00 97.69 75 LEU A O 1
ATOM 525 N N . ASP A 1 76 ? 16.732 0.272 3.918 1.00 95.00 76 ASP A N 1
ATOM 526 C CA . ASP A 1 76 ? 16.642 1.727 3.986 1.00 95.00 76 ASP A CA 1
ATOM 527 C C . ASP A 1 76 ? 16.667 2.352 2.584 1.00 95.00 76 ASP A C 1
ATOM 529 O O . ASP A 1 76 ? 17.492 2.030 1.721 1.00 95.00 76 ASP A O 1
ATOM 533 N N . MET A 1 77 ? 15.705 3.235 2.344 1.00 91.06 77 MET A N 1
ATOM 534 C CA . MET A 1 77 ? 15.548 4.002 1.121 1.00 91.06 77 MET A CA 1
ATOM 535 C C . MET A 1 77 ? 15.363 5.460 1.524 1.00 91.06 77 MET A C 1
ATOM 537 O O . MET A 1 77 ? 14.422 5.801 2.230 1.00 91.06 77 MET A O 1
ATOM 541 N N . PHE A 1 78 ? 16.226 6.348 1.034 1.00 81.56 78 PHE A N 1
ATOM 542 C CA . PHE A 1 78 ? 16.078 7.785 1.271 1.00 81.56 78 PHE A CA 1
ATOM 543 C C . PHE A 1 78 ? 15.296 8.457 0.134 1.00 81.56 78 PHE A C 1
ATOM 545 O O . PHE A 1 78 ? 14.329 9.186 0.345 1.00 81.56 78 PHE A O 1
ATOM 552 N N . SER A 1 79 ? 15.701 8.195 -1.108 1.00 79.00 79 SER A N 1
ATOM 553 C CA . SER A 1 79 ? 15.246 8.940 -2.287 1.00 79.00 79 SER A CA 1
ATOM 554 C C . SER A 1 79 ? 15.305 8.075 -3.554 1.00 79.00 79 SER A C 1
ATOM 556 O O . SER A 1 79 ? 15.745 8.535 -4.608 1.00 79.00 79 SER A O 1
ATOM 558 N N . THR A 1 80 ? 14.925 6.802 -3.451 1.00 88.38 80 THR A N 1
ATOM 559 C CA . THR A 1 80 ? 15.215 5.796 -4.485 1.00 88.38 80 THR A CA 1
ATOM 560 C C . THR A 1 80 ? 13.972 5.044 -4.954 1.00 88.38 80 THR A C 1
ATOM 562 O O . THR A 1 80 ? 12.860 5.257 -4.460 1.00 88.38 80 THR A O 1
ATOM 565 N N . THR A 1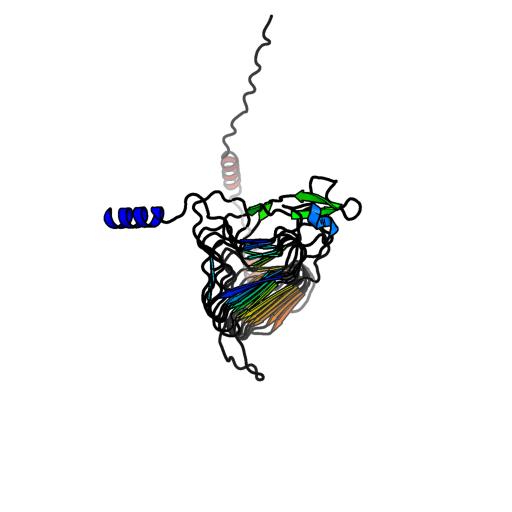 81 ? 14.161 4.170 -5.947 1.00 92.50 81 THR A N 1
ATOM 566 C CA . THR A 1 81 ? 13.104 3.299 -6.471 1.00 92.50 81 THR A CA 1
ATOM 567 C C . THR A 1 81 ? 13.498 1.832 -6.398 1.00 92.50 81 THR A C 1
ATOM 569 O O . THR A 1 81 ? 14.643 1.482 -6.662 1.00 92.50 81 THR A O 1
ATOM 572 N N . ILE A 1 82 ? 12.549 0.959 -6.083 1.00 96.88 82 ILE A N 1
ATOM 573 C CA . ILE A 1 82 ? 12.621 -0.464 -6.421 1.00 96.88 82 ILE A CA 1
ATOM 574 C C . ILE A 1 82 ? 11.413 -0.728 -7.308 1.00 96.88 82 ILE A C 1
ATOM 576 O O . ILE A 1 82 ? 10.291 -0.787 -6.808 1.00 96.88 82 ILE A O 1
ATOM 580 N N . CYS A 1 83 ? 11.604 -0.800 -8.625 1.00 95.69 83 CYS A N 1
ATOM 581 C CA . CYS A 1 83 ? 10.457 -0.829 -9.526 1.00 95.69 83 CYS A CA 1
ATOM 582 C C . CYS A 1 83 ? 10.611 -1.667 -10.787 1.00 95.69 83 CYS A C 1
ATOM 584 O O . CYS A 1 83 ? 11.713 -1.867 -11.301 1.00 95.69 83 CYS A O 1
ATOM 586 N N . SER A 1 84 ? 9.465 -2.095 -11.321 1.00 95.50 84 SER A N 1
ATOM 587 C CA . SER A 1 84 ? 9.372 -2.675 -12.657 1.00 95.50 84 SER A CA 1
ATOM 588 C C . SER A 1 84 ? 8.441 -1.872 -13.567 1.00 95.50 84 SER A C 1
ATOM 590 O O . SER A 1 84 ? 7.239 -1.763 -13.312 1.00 95.50 84 SER A O 1
ATOM 592 N N . LEU A 1 85 ? 9.002 -1.307 -14.641 1.00 92.31 85 LEU A N 1
ATOM 593 C CA . LEU A 1 85 ? 8.309 -0.385 -15.551 1.00 92.31 85 LEU A CA 1
ATOM 594 C C . LEU A 1 85 ? 7.472 -1.095 -16.620 1.00 92.31 85 LEU A C 1
ATOM 596 O O . LEU A 1 85 ? 6.419 -0.613 -17.022 1.00 92.31 85 LEU A O 1
ATOM 600 N N . ALA A 1 86 ? 7.939 -2.248 -17.090 1.00 90.00 86 ALA A N 1
ATOM 601 C CA . ALA A 1 86 ? 7.275 -3.019 -18.140 1.00 90.00 86 ALA A CA 1
ATOM 602 C C . ALA A 1 86 ? 6.619 -4.296 -17.585 1.00 90.00 86 ALA A C 1
ATOM 604 O O . ALA A 1 86 ? 6.357 -5.233 -18.325 1.00 90.00 86 ALA A O 1
ATOM 605 N N . GLY A 1 87 ? 6.374 -4.368 -16.276 1.00 86.50 87 GLY A N 1
ATOM 606 C CA . GLY A 1 87 ? 5.812 -5.552 -15.620 1.00 86.50 87 GLY A CA 1
ATOM 607 C C . GLY A 1 87 ? 6.860 -6.550 -15.141 1.00 86.50 87 GLY A C 1
ATOM 608 O O . GLY A 1 87 ? 8.044 -6.438 -15.449 1.00 86.50 87 GLY A O 1
ATOM 609 N N . GLY A 1 88 ? 6.412 -7.503 -14.336 1.00 94.62 88 GLY A N 1
ATOM 610 C CA . GLY A 1 88 ? 7.242 -8.290 -13.435 1.00 94.62 88 GLY A CA 1
ATOM 611 C C . GLY A 1 88 ? 7.010 -7.829 -12.000 1.00 94.62 88 GLY A C 1
ATOM 612 O O . GLY A 1 88 ? 7.114 -6.639 -11.702 1.00 94.62 88 GLY A O 1
ATOM 613 N N . ASP A 1 89 ? 6.676 -8.775 -11.129 1.00 97.81 89 ASP A N 1
ATOM 614 C CA . ASP A 1 89 ? 6.363 -8.482 -9.732 1.00 97.81 89 ASP A CA 1
ATOM 615 C C . ASP A 1 89 ? 7.562 -7.882 -8.999 1.00 97.81 89 ASP A C 1
ATOM 617 O O . ASP A 1 89 ? 8.719 -8.226 -9.268 1.00 97.81 89 ASP A O 1
ATOM 621 N N . VAL A 1 90 ? 7.275 -7.048 -8.006 1.00 98.62 90 VAL A N 1
ATOM 622 C CA . VAL A 1 90 ? 8.281 -6.531 -7.080 1.00 98.62 90 VAL A CA 1
ATOM 623 C C . VAL A 1 90 ? 8.008 -7.108 -5.699 1.00 98.62 90 VAL A C 1
ATOM 625 O O . VAL A 1 90 ? 6.968 -6.856 -5.097 1.00 98.62 90 VAL A O 1
ATOM 628 N N . ARG A 1 91 ? 8.951 -7.903 -5.191 1.00 98.75 91 ARG A N 1
ATOM 629 C CA . ARG A 1 91 ? 8.879 -8.525 -3.867 1.00 98.75 91 ARG A CA 1
ATOM 630 C C . ARG A 1 91 ? 10.044 -8.058 -3.005 1.00 98.75 91 ARG A C 1
ATOM 632 O O . ARG A 1 91 ? 11.201 -8.193 -3.397 1.00 98.75 91 ARG A O 1
ATOM 639 N N . VAL A 1 92 ? 9.741 -7.548 -1.821 1.00 98.69 92 VAL A N 1
ATOM 640 C CA . VAL A 1 92 ? 10.715 -7.168 -0.797 1.00 98.69 92 VAL A CA 1
ATOM 641 C C . VAL A 1 92 ? 10.393 -7.952 0.465 1.00 98.69 92 VAL A C 1
ATOM 643 O O . VAL A 1 92 ? 9.291 -7.849 0.991 1.00 98.69 92 VAL A O 1
ATOM 646 N N . ASN A 1 93 ? 11.351 -8.735 0.948 1.00 98.69 93 ASN A N 1
ATOM 647 C CA . ASN A 1 93 ? 11.261 -9.476 2.197 1.00 98.69 93 ASN A CA 1
ATOM 648 C C . ASN A 1 93 ? 12.439 -9.084 3.089 1.00 98.69 93 ASN A C 1
ATOM 650 O O . ASN A 1 93 ? 13.589 -9.365 2.747 1.00 98.69 93 ASN A O 1
ATOM 654 N N . ALA A 1 94 ? 12.158 -8.449 4.222 1.00 98.56 94 ALA A N 1
ATOM 655 C CA . ALA A 1 94 ? 13.154 -8.023 5.192 1.00 98.56 94 ALA A CA 1
ATOM 656 C C . ALA A 1 94 ? 12.890 -8.666 6.558 1.00 98.56 94 ALA A C 1
ATOM 658 O O . ALA A 1 94 ? 11.808 -8.547 7.124 1.00 98.56 94 ALA A O 1
ATOM 659 N N . GLN A 1 95 ? 13.900 -9.319 7.131 1.00 98.50 95 GLN A N 1
ATOM 660 C CA . GLN A 1 95 ? 13.823 -9.844 8.503 1.00 98.50 95 GLN A CA 1
ATOM 661 C C . GLN A 1 95 ? 13.995 -8.749 9.576 1.00 98.50 95 GLN A C 1
ATOM 663 O O . GLN A 1 95 ? 13.883 -9.030 10.770 1.00 98.50 95 GLN A O 1
ATOM 668 N N . GLY A 1 96 ? 14.260 -7.509 9.162 1.00 98.31 96 GLY A N 1
ATOM 669 C CA . GLY A 1 96 ? 14.234 -6.303 9.983 1.00 98.31 96 GLY A CA 1
ATOM 670 C C . GLY A 1 96 ? 13.087 -5.365 9.596 1.00 98.31 96 GLY A C 1
ATOM 671 O O . GLY A 1 96 ? 11.999 -5.821 9.245 1.00 98.31 96 GLY A O 1
ATOM 672 N N . ALA A 1 97 ? 13.328 -4.058 9.687 1.00 98.25 97 ALA A N 1
ATOM 673 C CA . ALA A 1 97 ? 12.390 -3.008 9.292 1.00 98.25 97 ALA A CA 1
ATOM 674 C C . ALA A 1 97 ? 12.571 -2.604 7.817 1.00 98.25 97 ALA A C 1
ATOM 676 O O . ALA A 1 97 ? 13.638 -2.804 7.227 1.00 98.25 97 ALA A O 1
ATOM 677 N N . VAL A 1 98 ? 11.534 -2.002 7.235 1.00 98.44 98 VAL A N 1
ATOM 678 C CA . VAL A 1 98 ? 11.562 -1.437 5.881 1.00 98.44 98 VAL A CA 1
ATOM 679 C C . VAL A 1 98 ? 11.233 0.048 5.941 1.00 98.44 98 VAL A C 1
ATOM 681 O O . VAL A 1 98 ? 10.148 0.441 6.364 1.00 98.44 98 VAL A O 1
ATOM 684 N N . ASN A 1 99 ? 12.161 0.870 5.465 1.00 96.00 99 ASN A N 1
ATOM 685 C CA . ASN A 1 99 ? 11.975 2.298 5.264 1.00 96.00 99 ASN A CA 1
ATOM 686 C C . ASN A 1 99 ? 11.963 2.592 3.755 1.00 96.00 99 ASN A C 1
ATOM 688 O O . ASN A 1 99 ? 12.954 2.341 3.076 1.00 96.00 99 ASN A O 1
ATOM 692 N N . VAL A 1 100 ? 10.837 3.067 3.210 1.00 92.56 100 VAL A N 1
ATOM 693 C CA . VAL A 1 100 ? 10.604 3.161 1.747 1.00 92.56 100 VAL A CA 1
ATOM 694 C C . VAL A 1 100 ? 10.954 4.539 1.169 1.00 92.56 100 VAL A C 1
ATOM 696 O O . VAL A 1 100 ? 10.912 4.743 -0.045 1.00 92.56 100 VAL A O 1
ATOM 699 N N . GLY A 1 101 ? 11.332 5.500 2.007 1.00 84.62 101 GLY A N 1
ATOM 700 C CA . GLY A 1 101 ? 11.728 6.827 1.550 1.00 84.62 101 GLY A CA 1
ATOM 701 C C . GLY A 1 101 ? 11.999 7.810 2.675 1.00 84.62 101 GLY A C 1
ATOM 702 O O . GLY A 1 101 ? 11.897 7.479 3.849 1.00 84.62 101 GLY A O 1
ATOM 703 N N . SER A 1 102 ? 12.266 9.059 2.306 1.00 78.31 102 SER A N 1
ATOM 704 C CA . SER A 1 102 ? 12.300 10.210 3.212 1.00 78.31 102 SER A CA 1
ATOM 705 C C . SER A 1 102 ? 10.924 10.883 3.312 1.00 78.31 102 SER A C 1
ATOM 707 O O . SER A 1 102 ? 10.104 10.798 2.394 1.00 78.31 102 SER A O 1
ATOM 709 N N . SER A 1 103 ? 10.659 11.559 4.430 1.00 63.97 103 SER A N 1
ATOM 710 C CA . SER A 1 103 ? 9.534 12.495 4.591 1.00 63.97 103 SER A CA 1
ATOM 711 C C . SER A 1 103 ? 9.861 13.905 4.083 1.00 63.97 103 SER A C 1
ATOM 713 O O . SER A 1 103 ? 8.959 14.723 3.935 1.00 63.97 103 SER A O 1
ATOM 715 N N . ASP A 1 104 ? 11.140 14.192 3.831 1.00 62.06 104 ASP A N 1
ATOM 716 C CA . ASP A 1 104 ? 11.647 15.500 3.423 1.00 62.06 104 ASP A CA 1
ATOM 717 C C . ASP A 1 104 ? 12.375 15.365 2.077 1.00 62.06 104 ASP A C 1
ATOM 719 O O . ASP A 1 104 ? 13.443 14.750 1.982 1.00 62.06 104 ASP A O 1
ATOM 723 N N . PHE A 1 105 ? 11.750 15.873 1.013 1.00 61.03 105 PHE A N 1
ATOM 724 C CA . PHE A 1 105 ? 12.309 15.881 -0.337 1.00 61.03 105 PHE A CA 1
ATOM 725 C C . PHE A 1 105 ? 12.627 17.317 -0.751 1.00 61.03 105 PHE A C 1
ATOM 727 O O . PHE A 1 105 ? 11.764 18.051 -1.229 1.00 61.03 105 PHE A O 1
ATOM 734 N N . SER A 1 106 ? 13.894 17.709 -0.642 1.00 48.62 106 SER A N 1
ATOM 735 C CA . SER A 1 106 ? 14.415 18.943 -1.233 1.00 48.62 106 SER A CA 1
ATOM 736 C C . SER A 1 106 ? 14.793 18.706 -2.701 1.00 48.62 106 SER A C 1
ATOM 738 O O . SER A 1 106 ? 15.956 18.684 -3.091 1.00 48.62 106 SER A O 1
ATOM 740 N N . GLY A 1 107 ? 13.794 18.474 -3.553 1.00 50.34 107 GLY A N 1
ATOM 741 C CA . GLY A 1 107 ? 14.026 18.249 -4.977 1.00 50.34 107 GLY A CA 1
ATOM 742 C C . GLY A 1 107 ? 12.733 18.199 -5.776 1.00 50.34 107 GLY A C 1
ATOM 743 O O . GLY A 1 107 ? 11.768 17.556 -5.374 1.00 50.34 107 GLY A O 1
ATOM 744 N N . ASN A 1 108 ? 12.721 18.869 -6.928 1.00 47.66 108 ASN A N 1
ATOM 745 C CA . ASN A 1 108 ? 11.602 18.894 -7.873 1.00 47.66 108 ASN A CA 1
ATOM 746 C C . ASN A 1 108 ? 11.534 17.587 -8.688 1.00 47.66 108 ASN A C 1
ATOM 748 O O . ASN A 1 108 ? 11.444 17.616 -9.915 1.00 47.66 108 ASN A O 1
ATOM 752 N N . ASP A 1 109 ? 11.678 16.440 -8.019 1.00 60.25 109 ASP A N 1
ATOM 753 C CA . ASP A 1 109 ? 11.607 15.153 -8.691 1.00 60.25 109 ASP A CA 1
ATOM 754 C C . ASP A 1 109 ? 10.140 14.815 -8.935 1.00 60.25 109 ASP A C 1
ATOM 756 O O . ASP A 1 109 ? 9.391 14.442 -8.031 1.00 60.25 109 ASP A O 1
ATOM 760 N N . GLN A 1 110 ? 9.725 15.033 -10.177 1.00 70.50 110 GLN A N 1
ATOM 761 C CA . GLN A 1 110 ? 8.384 14.718 -10.633 1.00 70.50 110 GLN A CA 1
ATOM 762 C C . GLN A 1 110 ? 8.170 13.204 -10.727 1.00 70.50 110 GLN A C 1
ATOM 764 O O . GLN A 1 110 ? 7.027 12.801 -10.880 1.00 70.50 110 GLN A O 1
ATOM 769 N N . TYR A 1 111 ? 9.202 12.357 -10.645 1.00 82.31 111 TYR A N 1
ATOM 770 C CA . TYR A 1 111 ? 9.064 10.914 -10.831 1.00 82.31 111 TYR A CA 1
ATOM 771 C C . TYR A 1 111 ? 8.613 10.172 -9.567 1.00 82.31 111 TYR A C 1
ATOM 773 O O . TYR A 1 111 ? 8.875 10.570 -8.430 1.00 82.31 111 TYR A O 1
ATOM 781 N N . ALA A 1 112 ? 7.932 9.043 -9.773 1.00 87.38 112 ALA A N 1
ATOM 782 C CA . ALA A 1 112 ? 7.534 8.157 -8.687 1.00 87.38 112 ALA A CA 1
ATOM 783 C C . ALA A 1 112 ? 8.742 7.560 -7.945 1.00 87.38 112 ALA A C 1
ATOM 785 O O . ALA A 1 112 ? 9.694 7.075 -8.556 1.00 87.38 112 ALA A O 1
ATOM 786 N N . ARG A 1 113 ? 8.653 7.554 -6.610 1.00 89.31 113 ARG A N 1
ATOM 787 C CA . ARG A 1 113 ? 9.648 7.018 -5.668 1.00 89.31 113 ARG A CA 1
ATOM 788 C C . ARG A 1 113 ? 9.046 5.947 -4.767 1.00 89.31 113 ARG A C 1
ATOM 790 O O . ARG A 1 113 ? 7.832 5.947 -4.553 1.00 89.31 113 ARG A O 1
ATOM 797 N N . GLY A 1 114 ? 9.896 5.076 -4.228 1.00 93.69 114 GLY A N 1
ATOM 798 C CA . GLY A 1 114 ? 9.498 3.947 -3.390 1.00 93.69 114 GLY A CA 1
ATOM 799 C C . GLY A 1 114 ? 9.484 2.616 -4.143 1.00 93.69 114 GLY A C 1
ATOM 800 O O . GLY A 1 114 ? 10.279 2.400 -5.058 1.00 93.69 114 GLY A O 1
ATOM 801 N N . ILE A 1 115 ? 8.599 1.707 -3.744 1.00 97.44 115 ILE A N 1
ATOM 802 C CA . ILE A 1 115 ? 8.531 0.331 -4.249 1.00 97.44 115 ILE A CA 1
ATOM 803 C C . ILE A 1 115 ? 7.283 0.195 -5.123 1.00 97.44 115 ILE A C 1
ATOM 805 O O . ILE A 1 115 ? 6.174 0.332 -4.613 1.00 97.44 115 ILE A O 1
ATOM 809 N N . PHE A 1 116 ? 7.418 -0.042 -6.430 1.00 97.06 116 PHE A N 1
ATOM 810 C CA . PHE A 1 116 ? 6.231 -0.064 -7.294 1.00 97.06 116 PHE A CA 1
ATOM 811 C C . PHE A 1 116 ? 6.343 -0.861 -8.596 1.00 97.06 116 PHE A C 1
ATOM 813 O O . PHE A 1 116 ? 7.423 -1.067 -9.144 1.00 97.06 116 PHE A O 1
ATOM 820 N N . THR A 1 117 ? 5.194 -1.235 -9.151 1.00 96.75 117 THR A N 1
ATOM 821 C CA . THR A 1 117 ? 5.046 -1.758 -10.516 1.00 96.75 117 THR A CA 1
ATOM 822 C C . THR A 1 117 ? 4.235 -0.790 -11.369 1.00 96.75 117 THR A C 1
ATOM 824 O O . THR A 1 117 ? 3.340 -0.095 -10.889 1.00 96.75 117 THR A O 1
ATOM 827 N N . VAL A 1 118 ? 4.573 -0.717 -12.654 1.00 94.19 118 VAL A N 1
ATOM 828 C CA . VAL A 1 118 ? 3.899 0.168 -13.613 1.00 94.19 118 VAL A CA 1
ATOM 829 C C . VAL A 1 118 ? 2.935 -0.592 -14.511 1.00 94.19 118 VAL A C 1
ATOM 831 O O . VAL A 1 118 ? 1.871 -0.073 -14.798 1.00 94.19 118 VAL A O 1
ATOM 834 N N . ALA A 1 119 ? 3.273 -1.796 -14.971 1.00 91.69 119 ALA A N 1
ATOM 835 C CA . ALA A 1 119 ? 2.324 -2.647 -15.689 1.00 91.69 119 ALA A CA 1
ATOM 836 C C . ALA A 1 119 ? 1.567 -3.555 -14.705 1.00 91.69 119 ALA A C 1
ATOM 838 O O . ALA A 1 119 ? 1.901 -3.590 -13.522 1.00 91.69 119 ALA A O 1
ATOM 839 N N . LYS A 1 120 ? 0.591 -4.330 -15.198 1.00 92.75 120 LYS A N 1
ATOM 840 C CA . LYS A 1 120 ? -0.163 -5.301 -14.389 1.00 92.75 120 LYS A CA 1
ATOM 841 C C . LYS A 1 120 ? 0.770 -6.339 -13.761 1.00 92.75 120 LYS A C 1
ATOM 843 O O . LYS A 1 120 ? 1.153 -7.312 -14.411 1.00 92.75 120 LYS A O 1
ATOM 848 N N . SER A 1 121 ? 1.162 -6.117 -12.516 1.00 96.38 121 SER A N 1
ATOM 849 C CA . SER A 1 121 ? 2.072 -6.967 -11.745 1.00 96.38 121 SER A CA 1
ATOM 850 C C . SER A 1 121 ? 1.963 -6.608 -10.273 1.00 96.38 121 SER A C 1
ATOM 852 O O . SER A 1 121 ? 1.667 -5.459 -9.940 1.00 96.38 121 SER A O 1
ATOM 854 N N . ASP A 1 122 ? 2.239 -7.571 -9.406 1.00 98.31 122 ASP A N 1
ATOM 855 C CA . ASP A 1 122 ? 1.997 -7.407 -7.979 1.00 98.31 122 ASP A CA 1
ATOM 856 C C . ASP A 1 122 ? 3.189 -6.758 -7.267 1.00 98.31 122 ASP A C 1
ATOM 858 O O . ASP A 1 122 ? 4.354 -6.920 -7.653 1.00 98.31 122 ASP A O 1
ATOM 862 N N . VAL A 1 123 ? 2.888 -6.057 -6.176 1.00 98.75 123 VAL A N 1
ATOM 863 C CA . VAL A 1 123 ? 3.874 -5.560 -5.217 1.00 98.75 123 VAL A CA 1
ATOM 864 C C . VAL A 1 123 ? 3.643 -6.233 -3.876 1.00 98.75 123 VAL A C 1
ATOM 866 O O . VAL A 1 123 ? 2.545 -6.191 -3.330 1.00 98.75 123 VAL A O 1
ATOM 869 N N . SER A 1 124 ? 4.690 -6.832 -3.317 1.00 98.69 124 SER A N 1
ATOM 870 C CA . SER A 1 124 ? 4.657 -7.427 -1.983 1.00 98.69 124 SER A CA 1
ATOM 871 C C . SER A 1 124 ? 5.825 -6.917 -1.151 1.00 98.69 124 SER A C 1
ATOM 873 O O . SER A 1 124 ? 6.981 -7.053 -1.549 1.00 98.69 124 SER A O 1
ATOM 875 N N . VAL A 1 125 ? 5.523 -6.325 0.002 1.00 98.81 125 VAL A N 1
ATOM 876 C CA . VAL A 1 125 ? 6.508 -5.861 0.981 1.00 98.81 125 VAL A CA 1
ATOM 877 C C . VAL A 1 125 ? 6.212 -6.540 2.307 1.00 98.81 125 VAL A C 1
ATOM 879 O O . VAL A 1 125 ? 5.189 -6.277 2.933 1.00 98.81 125 VAL A O 1
ATOM 882 N N . VAL A 1 126 ? 7.114 -7.415 2.733 1.00 98.81 126 VAL A N 1
ATOM 883 C CA . VAL A 1 126 ? 7.041 -8.113 4.014 1.00 98.81 126 VAL A CA 1
ATOM 884 C C . VAL A 1 126 ? 8.230 -7.686 4.858 1.00 98.81 126 VAL A C 1
ATOM 886 O O . VAL A 1 126 ? 9.378 -7.784 4.423 1.00 98.81 126 VAL A O 1
ATOM 889 N N . ALA A 1 127 ? 7.953 -7.218 6.067 1.00 98.75 127 ALA A N 1
ATOM 890 C CA . ALA A 1 127 ? 8.959 -6.878 7.055 1.00 98.75 127 ALA A CA 1
ATOM 891 C C . ALA A 1 127 ? 8.664 -7.612 8.357 1.00 98.75 127 ALA A C 1
ATOM 893 O O . ALA A 1 127 ? 7.514 -7.758 8.771 1.00 98.75 127 ALA A O 1
ATOM 894 N N . ASN A 1 128 ? 9.705 -8.058 9.043 1.00 98.56 128 ASN A N 1
ATOM 895 C CA . ASN A 1 128 ? 9.537 -8.574 10.391 1.00 98.56 128 ASN A CA 1
ATOM 896 C C . ASN A 1 128 ? 9.299 -7.434 11.398 1.00 98.56 128 ASN A C 1
ATOM 898 O O . ASN A 1 128 ? 8.522 -7.602 12.333 1.00 98.56 128 ASN A O 1
ATOM 902 N N . GLY A 1 129 ? 9.956 -6.288 11.201 1.00 98.38 129 GLY A N 1
ATOM 903 C CA . GLY A 1 129 ? 9.768 -5.056 11.970 1.00 98.38 129 GLY A CA 1
ATOM 904 C C . GLY A 1 129 ? 8.794 -4.084 11.303 1.00 98.38 129 GLY A C 1
ATOM 905 O O . GLY A 1 129 ? 7.966 -4.483 10.487 1.00 98.38 129 GLY A O 1
ATOM 906 N N . ASP A 1 130 ? 8.900 -2.803 11.651 1.00 98.56 130 ASP A N 1
ATOM 907 C CA . ASP A 1 130 ? 8.032 -1.751 11.113 1.00 98.56 130 ASP A CA 1
ATOM 908 C C . ASP A 1 130 ? 8.213 -1.548 9.598 1.00 98.56 130 ASP A C 1
ATOM 910 O O . ASP A 1 130 ? 9.304 -1.739 9.049 1.00 98.56 130 ASP A O 1
ATOM 914 N N . ILE A 1 131 ? 7.141 -1.108 8.936 1.00 98.56 131 ILE A N 1
ATOM 915 C CA . ILE A 1 131 ? 7.152 -0.624 7.553 1.00 98.56 131 ILE A CA 1
ATOM 916 C C . ILE A 1 131 ? 6.760 0.849 7.557 1.00 98.56 131 ILE A C 1
ATOM 918 O O . ILE A 1 131 ? 5.624 1.184 7.885 1.00 98.56 131 ILE A O 1
ATOM 922 N N . ASN A 1 132 ? 7.685 1.715 7.146 1.00 96.75 132 ASN A N 1
ATOM 923 C CA . ASN A 1 132 ? 7.486 3.160 7.086 1.00 96.75 132 ASN A CA 1
ATOM 924 C C . ASN A 1 132 ? 7.560 3.640 5.635 1.00 96.75 132 ASN A C 1
ATOM 926 O O . ASN A 1 132 ? 8.611 3.560 4.993 1.00 96.75 132 ASN A O 1
ATOM 930 N N . VAL A 1 133 ? 6.441 4.140 5.100 1.00 94.38 133 VAL A N 1
ATOM 931 C CA . VAL A 1 133 ? 6.378 4.617 3.707 1.00 94.38 133 VAL A CA 1
ATOM 932 C C . VAL A 1 133 ? 6.854 6.070 3.557 1.00 94.38 133 VAL A C 1
ATOM 934 O O . VAL A 1 133 ? 7.375 6.452 2.505 1.00 94.38 133 VAL A O 1
ATOM 937 N N . ASN A 1 134 ? 6.727 6.875 4.617 1.00 90.81 134 ASN A N 1
ATOM 938 C CA . ASN A 1 134 ? 7.097 8.296 4.660 1.00 90.81 134 ASN A CA 1
ATOM 939 C C . ASN A 1 134 ? 6.478 9.107 3.502 1.00 90.81 134 ASN A C 1
ATOM 941 O O . ASN A 1 134 ? 5.271 9.047 3.284 1.00 90.81 134 ASN A O 1
ATOM 945 N N . GLY A 1 135 ? 7.263 9.884 2.752 1.00 86.38 135 GLY A N 1
ATOM 946 C CA . GLY A 1 135 ? 6.774 10.634 1.588 1.00 86.38 135 GLY A CA 1
ATOM 947 C C . GLY A 1 135 ? 6.729 9.824 0.282 1.00 86.38 135 GLY A C 1
ATOM 948 O O . GLY A 1 135 ? 6.452 10.392 -0.777 1.00 86.38 135 GLY A O 1
ATOM 949 N N . SER A 1 136 ? 7.059 8.528 0.320 1.00 90.31 136 SER A N 1
ATOM 950 C CA . SER A 1 136 ? 7.176 7.665 -0.867 1.00 90.31 136 SER A CA 1
ATOM 951 C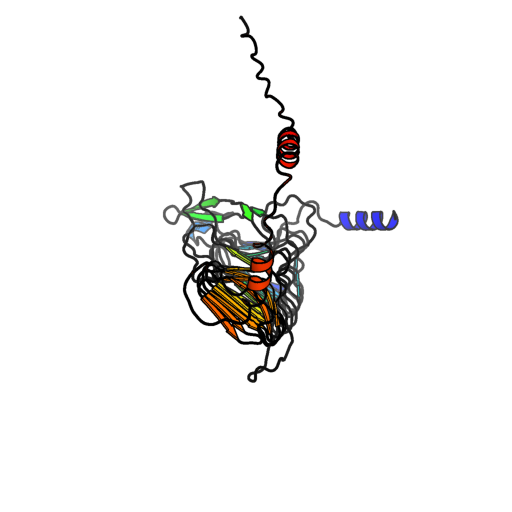 C . SER A 1 136 ? 5.909 6.848 -1.123 1.00 90.31 136 SER A C 1
ATOM 953 O O . SER A 1 136 ? 4.807 7.259 -0.746 1.00 90.31 136 SER A O 1
ATOM 955 N N . ARG A 1 137 ? 6.040 5.750 -1.882 1.00 92.94 137 ARG A N 1
ATOM 956 C CA . ARG A 1 137 ? 4.930 4.895 -2.303 1.00 92.94 137 ARG A CA 1
ATOM 957 C C . ARG A 1 137 ? 5.278 3.416 -2.213 1.00 92.94 137 ARG A C 1
ATOM 959 O O . ARG A 1 137 ? 6.394 3.026 -2.547 1.00 92.94 137 ARG A O 1
ATOM 966 N N . ILE A 1 138 ? 4.291 2.609 -1.843 1.00 97.25 138 ILE A N 1
ATOM 967 C CA . ILE A 1 138 ? 4.231 1.185 -2.178 1.00 97.25 138 ILE A CA 1
ATOM 968 C C . ILE A 1 138 ? 3.041 1.026 -3.124 1.00 97.25 138 ILE A C 1
ATOM 970 O O . ILE A 1 138 ? 1.906 1.203 -2.680 1.00 97.25 138 ILE A O 1
ATOM 974 N N . ALA A 1 139 ? 3.277 0.792 -4.422 1.00 97.00 139 ALA A N 1
ATOM 975 C CA . ALA A 1 139 ? 2.211 0.979 -5.411 1.00 97.00 139 ALA A CA 1
ATOM 976 C C . ALA A 1 139 ? 2.177 0.025 -6.611 1.00 97.00 139 ALA A C 1
ATOM 978 O O . ALA A 1 139 ? 3.214 -0.339 -7.151 1.00 97.00 139 ALA A O 1
ATOM 979 N N . ALA A 1 140 ? 0.973 -0.263 -7.108 1.00 97.44 140 ALA A N 1
ATOM 980 C CA . ALA A 1 140 ? 0.738 -0.881 -8.415 1.00 97.44 140 ALA A CA 1
ATOM 981 C C . ALA A 1 140 ? -0.073 0.083 -9.303 1.00 97.44 140 ALA A C 1
ATOM 983 O O . ALA A 1 140 ? -1.193 0.453 -8.945 1.00 97.44 140 ALA A O 1
ATOM 984 N N . TYR A 1 141 ? 0.493 0.541 -10.428 1.00 95.81 141 TYR A N 1
ATOM 985 C CA . TYR A 1 141 ? -0.070 1.662 -11.208 1.00 95.81 141 TYR A CA 1
ATOM 986 C C . TYR A 1 141 ? -0.980 1.290 -12.386 1.00 95.81 141 TYR A C 1
ATOM 988 O O . TYR A 1 141 ? -1.704 2.162 -12.865 1.00 95.81 141 TYR A O 1
ATOM 996 N N . ASP A 1 142 ? -0.962 0.050 -12.881 1.00 94.50 142 ASP A N 1
ATOM 997 C CA . ASP A 1 142 ? -1.809 -0.368 -14.014 1.00 94.50 142 ASP A CA 1
ATOM 998 C C . ASP A 1 142 ? -2.529 -1.689 -13.753 1.00 94.50 142 ASP A C 1
ATOM 1000 O O . ASP A 1 142 ? -2.578 -2.584 -14.606 1.00 94.50 142 ASP A O 1
ATOM 1004 N N . GLY A 1 143 ? -3.071 -1.794 -12.540 1.00 91.12 143 GLY A N 1
ATOM 1005 C CA . GLY A 1 143 ? -3.559 -3.036 -11.956 1.00 91.12 143 GLY A CA 1
ATOM 1006 C C . GLY A 1 143 ? -2.444 -3.858 -11.302 1.00 91.12 143 GLY A C 1
ATOM 1007 O O . GLY A 1 143 ? -1.266 -3.509 -11.369 1.00 91.12 143 GLY A O 1
ATOM 1008 N N . GLY A 1 144 ? -2.833 -4.974 -10.686 1.00 96.56 144 GLY A N 1
ATOM 1009 C CA . GLY A 1 144 ? -1.961 -5.761 -9.810 1.00 96.56 144 GLY A CA 1
ATOM 1010 C C . GLY A 1 144 ? -2.210 -5.445 -8.338 1.00 96.56 144 GLY A C 1
ATOM 1011 O O . GLY A 1 144 ? -2.654 -4.350 -7.989 1.00 96.56 144 GLY A O 1
ATOM 1012 N N . ASN A 1 145 ? -1.977 -6.438 -7.491 1.00 98.50 145 ASN A N 1
ATOM 1013 C CA . ASN A 1 145 ? -2.276 -6.369 -6.070 1.00 98.50 145 ASN A CA 1
ATOM 1014 C C . ASN A 1 145 ? -1.104 -5.764 -5.295 1.00 98.50 145 ASN A C 1
ATOM 1016 O O . ASN A 1 145 ? 0.063 -5.966 -5.637 1.00 98.50 145 ASN A O 1
ATOM 1020 N N . VAL A 1 146 ? -1.417 -5.068 -4.206 1.00 98.81 146 VAL A N 1
ATOM 1021 C CA . VAL A 1 146 ? -0.433 -4.541 -3.259 1.00 98.81 146 VAL A CA 1
ATOM 1022 C C . VAL A 1 146 ? -0.608 -5.252 -1.926 1.00 98.81 146 VAL A C 1
ATOM 1024 O O . VAL A 1 146 ? -1.659 -5.166 -1.304 1.00 98.81 146 VAL A O 1
ATOM 1027 N N . THR A 1 147 ? 0.421 -5.964 -1.476 1.00 98.81 147 THR A N 1
ATOM 1028 C CA . THR A 1 147 ? 0.456 -6.621 -0.164 1.00 98.81 147 THR A CA 1
ATOM 1029 C C . THR A 1 147 ? 1.550 -6.003 0.695 1.00 98.81 147 THR A C 1
ATOM 1031 O O . THR A 1 147 ? 2.715 -5.996 0.300 1.00 98.81 147 THR A O 1
ATOM 1034 N N . VAL A 1 148 ? 1.193 -5.510 1.877 1.00 98.81 148 VAL A N 1
ATOM 1035 C CA . VAL A 1 148 ? 2.125 -4.924 2.848 1.00 98.81 148 VAL A CA 1
ATOM 1036 C C . VAL A 1 148 ? 1.924 -5.604 4.193 1.00 98.81 148 VAL A C 1
ATOM 1038 O O . VAL A 1 148 ? 0.853 -5.506 4.779 1.00 98.81 148 VAL A O 1
ATOM 1041 N N . GLN A 1 149 ? 2.941 -6.293 4.698 1.00 98.75 149 GLN A N 1
ATOM 1042 C CA . GLN A 1 149 ? 2.824 -7.078 5.922 1.00 98.75 149 GLN A CA 1
ATOM 1043 C C . GLN A 1 149 ? 3.978 -6.786 6.878 1.00 98.75 149 GLN A C 1
ATOM 1045 O O . GLN A 1 149 ? 5.135 -7.058 6.563 1.00 98.75 149 GLN A O 1
ATOM 1050 N N . SER A 1 150 ? 3.654 -6.289 8.070 1.00 98.69 150 SER A N 1
ATOM 1051 C CA . SER A 1 150 ? 4.585 -6.197 9.194 1.00 98.69 150 SER A CA 1
ATOM 1052 C C . SER A 1 150 ? 4.291 -7.307 10.202 1.00 98.69 150 SER A C 1
ATOM 1054 O O . SER A 1 150 ? 3.241 -7.322 10.839 1.00 98.69 150 SER A O 1
ATOM 1056 N N . LEU A 1 151 ? 5.203 -8.267 10.361 1.00 98.38 151 LEU A N 1
ATOM 1057 C CA . LEU A 1 151 ? 4.951 -9.464 11.176 1.00 98.38 151 LEU A CA 1
ATOM 1058 C C . LEU A 1 151 ? 4.946 -9.173 12.685 1.00 98.38 151 LEU A C 1
ATOM 1060 O O . LEU A 1 151 ? 4.199 -9.805 13.436 1.00 98.38 151 LEU A O 1
ATOM 1064 N N . GLN A 1 152 ? 5.800 -8.254 13.145 1.00 97.94 152 GLN A N 1
ATOM 1065 C CA . GLN A 1 152 ? 5.941 -7.906 14.566 1.00 97.94 152 GLN A CA 1
ATOM 1066 C C . GLN A 1 152 ? 5.833 -6.406 14.854 1.00 97.94 152 GLN A C 1
ATOM 1068 O O . GLN A 1 152 ? 5.805 -6.034 16.026 1.00 97.94 152 GLN A O 1
ATOM 1073 N N . GLY A 1 153 ? 5.798 -5.564 13.823 1.00 98.06 153 GLY A N 1
ATOM 1074 C CA . GLY A 1 153 ? 5.765 -4.113 13.948 1.00 98.06 153 GLY A CA 1
ATOM 1075 C C . GLY A 1 153 ? 4.462 -3.503 13.445 1.00 98.06 153 GLY A C 1
ATOM 1076 O O . GLY A 1 153 ? 3.415 -4.149 13.368 1.00 98.06 153 GLY A O 1
ATOM 1077 N N . ASN A 1 154 ? 4.552 -2.220 13.123 1.00 98.62 154 ASN A N 1
ATOM 1078 C CA . ASN A 1 154 ? 3.481 -1.395 12.594 1.00 98.62 154 ASN A CA 1
ATOM 1079 C C . ASN A 1 154 ? 3.652 -1.181 11.087 1.00 98.62 154 ASN A C 1
ATOM 1081 O O . ASN A 1 154 ? 4.745 -1.322 10.534 1.00 98.62 154 ASN A O 1
ATOM 1085 N N . VAL A 1 155 ? 2.570 -0.764 10.435 1.00 98.62 155 VAL A N 1
ATOM 1086 C CA . VAL A 1 155 ? 2.611 -0.229 9.072 1.00 98.62 155 VAL A CA 1
ATOM 1087 C C . VAL A 1 155 ? 2.171 1.229 9.105 1.00 98.62 155 VAL A C 1
ATOM 1089 O O . VAL A 1 155 ? 1.038 1.523 9.480 1.00 98.62 155 VAL A O 1
ATOM 1092 N N . ASP A 1 156 ? 3.043 2.140 8.683 1.0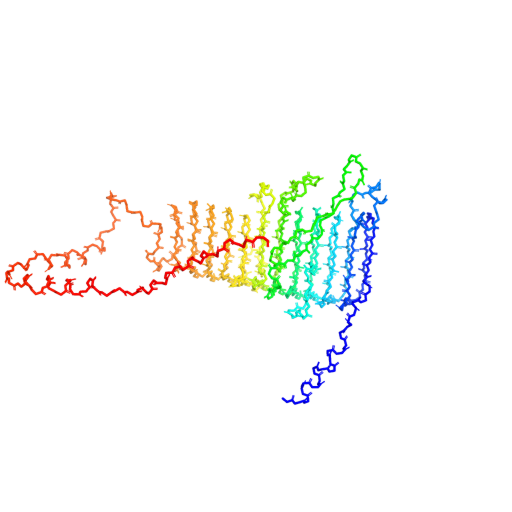0 97.44 156 ASP A N 1
ATOM 1093 C CA . ASP A 1 156 ? 2.711 3.546 8.455 1.00 97.44 156 ASP A CA 1
ATOM 1094 C C . ASP A 1 156 ? 2.721 3.841 6.952 1.00 97.44 156 ASP A C 1
ATOM 1096 O O . ASP A 1 156 ? 3.768 3.812 6.296 1.00 97.44 156 ASP A O 1
ATOM 1100 N N . ALA A 1 157 ? 1.542 4.150 6.406 1.00 95.12 157 ALA A N 1
ATOM 1101 C CA . ALA A 1 157 ? 1.359 4.551 5.014 1.00 95.12 157 ALA A CA 1
ATOM 1102 C C . ALA A 1 157 ? 1.967 5.934 4.705 1.00 95.12 157 ALA A C 1
ATOM 1104 O O . ALA A 1 157 ? 1.955 6.365 3.555 1.00 95.12 157 ALA A O 1
ATOM 1105 N N . GLY A 1 158 ? 2.547 6.606 5.699 1.00 90.62 158 GLY A N 1
ATOM 1106 C CA . GLY A 1 158 ? 3.478 7.705 5.518 1.00 90.62 158 GLY A CA 1
ATOM 1107 C C . GLY A 1 158 ? 2.843 9.091 5.540 1.00 90.62 158 GLY A C 1
ATOM 1108 O O . GLY A 1 158 ? 1.639 9.270 5.409 1.00 90.62 158 GLY A O 1
ATOM 1109 N N . THR A 1 159 ? 3.674 10.121 5.685 1.00 84.69 159 THR A N 1
ATOM 1110 C CA . THR A 1 159 ? 3.265 11.517 5.925 1.00 84.69 159 THR A CA 1
ATOM 1111 C C . THR A 1 159 ? 2.724 12.254 4.699 1.00 84.69 159 THR A C 1
ATOM 1113 O O . THR A 1 159 ? 2.387 13.431 4.797 1.00 84.69 159 THR A O 1
ATOM 1116 N N . GLY A 1 160 ? 2.646 11.589 3.548 1.00 73.50 160 GLY A N 1
ATOM 1117 C CA . GLY A 1 160 ? 2.284 12.217 2.284 1.00 73.50 160 GLY A CA 1
ATOM 1118 C C . GLY A 1 160 ? 3.478 12.887 1.597 1.00 73.50 160 GLY A C 1
ATOM 1119 O O . GLY A 1 160 ? 4.312 13.515 2.247 1.00 73.50 160 GLY A O 1
ATOM 1120 N N . GLY A 1 161 ? 3.586 12.714 0.278 1.00 72.31 161 GLY A N 1
ATOM 1121 C CA . GLY A 1 161 ? 4.623 13.335 -0.560 1.00 72.31 161 GLY A CA 1
ATOM 1122 C C . GLY A 1 161 ? 4.087 14.491 -1.413 1.00 72.31 161 GLY A C 1
ATOM 1123 O O . GLY A 1 161 ? 2.965 14.957 -1.217 1.00 72.31 161 GLY A O 1
ATOM 1124 N N . ASN A 1 162 ? 4.860 14.925 -2.419 1.00 66.44 162 ASN A N 1
ATOM 1125 C CA . ASN A 1 162 ? 4.353 15.818 -3.470 1.00 66.44 162 ASN A CA 1
ATOM 1126 C C . ASN A 1 162 ? 3.079 15.190 -4.062 1.00 66.44 162 ASN A C 1
ATOM 1128 O O . ASN A 1 162 ? 3.130 14.054 -4.537 1.00 66.44 162 ASN A O 1
ATOM 1132 N N . GLY A 1 163 ? 1.947 15.901 -3.985 1.00 70.62 163 GLY A N 1
ATOM 1133 C CA . GLY A 1 163 ? 0.587 15.365 -4.172 1.00 70.62 163 GLY A CA 1
ATOM 1134 C C . GLY A 1 163 ? 0.293 14.652 -5.501 1.00 70.62 163 GLY A C 1
ATOM 1135 O O . GLY A 1 163 ? -0.787 14.082 -5.652 1.00 70.62 163 GLY A O 1
ATOM 1136 N N . SER A 1 164 ? 1.237 14.639 -6.444 1.00 81.88 164 SER A N 1
ATOM 1137 C CA . SER A 1 164 ? 1.212 13.812 -7.648 1.00 81.88 164 SER A CA 1
ATOM 1138 C C . SER A 1 164 ? 2.616 13.527 -8.190 1.00 81.88 164 SER A C 1
ATOM 1140 O O . SER A 1 164 ? 3.526 14.330 -7.982 1.00 81.88 164 SER A O 1
ATOM 1142 N N . VAL A 1 165 ? 2.766 12.436 -8.944 1.00 86.12 165 VAL A N 1
ATOM 1143 C CA . VAL A 1 165 ? 4.009 12.041 -9.629 1.00 86.12 165 VAL A CA 1
ATOM 1144 C C . VAL A 1 165 ? 3.763 11.601 -11.067 1.00 86.12 165 VAL A C 1
ATOM 1146 O O . VAL A 1 165 ? 2.733 11.026 -11.397 1.00 86.12 165 VAL A O 1
ATOM 1149 N N . SER A 1 166 ? 4.741 11.849 -11.921 1.00 89.75 166 SER A N 1
ATOM 1150 C CA . SER A 1 166 ? 4.884 11.323 -13.269 1.00 89.75 166 SER A CA 1
ATOM 1151 C C . SER A 1 166 ? 5.332 9.863 -13.219 1.00 89.75 166 SER A C 1
ATOM 1153 O O . SER A 1 166 ? 6.371 9.533 -12.638 1.00 89.75 166 SER A O 1
ATOM 1155 N N . VAL A 1 167 ? 4.557 8.983 -13.849 1.00 91.44 167 VAL A N 1
ATOM 1156 C CA . VAL A 1 167 ? 4.831 7.541 -13.910 1.00 91.44 167 VAL A CA 1
ATOM 1157 C C . VAL A 1 167 ? 4.944 7.132 -15.368 1.00 91.44 167 VAL A C 1
ATOM 1159 O O . VAL A 1 167 ? 4.014 7.336 -16.135 1.00 91.44 167 VAL A O 1
ATOM 1162 N N . GLU A 1 168 ? 6.076 6.564 -15.768 1.00 91.44 168 GLU A N 1
ATOM 1163 C CA . GLU A 1 168 ? 6.307 6.139 -17.150 1.00 91.44 168 GLU A CA 1
ATOM 1164 C C . GLU A 1 168 ? 5.668 4.773 -17.414 1.00 91.44 168 GLU A C 1
ATOM 1166 O O . GLU A 1 168 ? 6.162 3.764 -16.919 1.00 91.44 168 GLU A O 1
ATOM 1171 N N . LYS A 1 169 ? 4.608 4.736 -18.226 1.00 90.00 169 LYS A N 1
ATOM 1172 C CA . LYS A 1 169 ? 4.004 3.521 -18.779 1.00 90.00 169 LYS A CA 1
ATOM 1173 C C . LYS A 1 169 ? 4.757 3.072 -20.024 1.00 90.00 169 LYS A C 1
ATOM 1175 O O . LYS A 1 169 ? 4.893 3.843 -20.972 1.00 90.00 169 LYS A O 1
ATOM 1180 N N . VAL A 1 170 ? 5.139 1.798 -20.064 1.00 90.38 170 VAL A N 1
ATOM 1181 C CA . VAL A 1 170 ? 5.717 1.146 -21.247 1.00 90.38 170 VAL A CA 1
ATOM 1182 C C . VAL A 1 170 ? 4.639 0.310 -21.934 1.00 90.38 170 VAL A C 1
ATOM 1184 O O . VAL A 1 170 ? 4.033 -0.562 -21.314 1.00 90.38 170 VAL A O 1
ATOM 1187 N N . TYR A 1 171 ? 4.395 0.568 -23.215 1.00 90.12 171 TYR A N 1
ATOM 1188 C CA . TYR A 1 171 ? 3.491 -0.209 -24.058 1.00 90.12 171 TYR A CA 1
ATOM 1189 C C . TYR A 1 171 ? 4.267 -0.817 -25.224 1.00 90.12 171 TYR A C 1
ATOM 1191 O O . TYR A 1 171 ? 5.025 -0.126 -25.901 1.00 90.12 171 TYR A O 1
ATOM 1199 N N . VAL A 1 172 ? 4.061 -2.106 -25.473 1.00 90.25 172 VAL A N 1
ATOM 1200 C CA . VAL A 1 172 ? 4.608 -2.795 -26.643 1.00 90.25 172 VAL A CA 1
ATOM 1201 C C . VAL A 1 172 ? 3.448 -3.156 -27.554 1.00 90.25 172 VAL A C 1
ATOM 1203 O O . VAL A 1 172 ? 2.543 -3.883 -27.146 1.00 90.25 172 VAL A O 1
ATOM 1206 N N . ASP A 1 173 ? 3.472 -2.637 -28.777 1.00 88.88 173 ASP A N 1
ATOM 1207 C CA . ASP A 1 173 ? 2.491 -2.979 -29.798 1.00 88.88 173 ASP A CA 1
ATOM 1208 C C . ASP A 1 173 ? 2.645 -4.467 -30.166 1.00 88.88 173 ASP A C 1
ATOM 1210 O O . ASP A 1 173 ? 3.704 -4.869 -30.658 1.00 88.88 173 ASP A O 1
ATOM 1214 N N . PRO A 1 174 ? 1.616 -5.304 -29.943 1.00 87.00 174 PRO A N 1
ATOM 1215 C CA . PRO A 1 174 ? 1.718 -6.740 -30.175 1.00 87.00 174 PRO A CA 1
ATOM 1216 C C . PRO A 1 174 ? 1.822 -7.112 -31.662 1.00 87.00 174 PRO A C 1
ATOM 1218 O O . PRO A 1 174 ? 2.281 -8.208 -31.972 1.00 87.00 174 PRO A O 1
ATOM 1221 N N . ALA A 1 175 ? 1.398 -6.241 -32.584 1.00 88.12 175 ALA A N 1
ATOM 1222 C CA . ALA A 1 175 ? 1.453 -6.495 -34.021 1.00 88.12 175 ALA A CA 1
ATOM 1223 C C . ALA A 1 175 ? 2.791 -6.065 -34.634 1.00 88.12 175 ALA A C 1
ATOM 1225 O O . ALA A 1 175 ? 3.308 -6.743 -35.521 1.00 88.12 175 ALA A O 1
ATOM 1226 N N . THR A 1 176 ? 3.346 -4.937 -34.181 1.00 88.69 176 THR A N 1
ATOM 1227 C CA . THR A 1 176 ? 4.563 -4.350 -34.773 1.00 88.69 176 THR A CA 1
ATOM 1228 C C . THR A 1 176 ? 5.823 -4.550 -33.931 1.00 88.69 176 THR A C 1
ATOM 1230 O O . THR A 1 176 ? 6.927 -4.340 -34.431 1.00 88.69 176 THR A O 1
ATOM 1233 N N . GLY A 1 177 ? 5.683 -4.923 -32.656 1.00 86.50 177 GLY A N 1
ATOM 1234 C CA . GLY A 1 177 ? 6.781 -4.959 -31.688 1.00 86.50 177 GLY A CA 1
ATOM 1235 C C . GLY A 1 177 ? 7.318 -3.572 -31.319 1.00 86.50 177 GLY A C 1
ATOM 1236 O O . GLY A 1 177 ? 8.332 -3.475 -30.629 1.00 86.50 177 GLY A O 1
ATOM 1237 N N . GLN A 1 178 ? 6.675 -2.490 -31.776 1.00 90.81 178 GLN A N 1
ATOM 1238 C CA . GLN A 1 178 ? 7.102 -1.133 -31.452 1.00 90.81 178 GLN A CA 1
ATOM 1239 C C . GLN A 1 178 ? 6.864 -0.829 -29.976 1.00 90.81 178 GLN A C 1
ATOM 1241 O O . GLN A 1 178 ? 5.763 -1.007 -29.454 1.00 90.81 178 GLN A O 1
ATOM 1246 N N . VAL A 1 179 ? 7.901 -0.312 -29.322 1.00 90.69 179 VAL A N 1
ATOM 1247 C CA . VAL A 1 179 ? 7.829 0.173 -27.945 1.00 90.69 179 VAL A CA 1
ATOM 1248 C C . VAL A 1 179 ? 7.407 1.637 -27.956 1.00 90.69 179 VAL A C 1
ATOM 1250 O O . VAL A 1 179 ? 8.013 2.460 -28.641 1.00 90.69 179 VAL A O 1
ATOM 1253 N N . LYS A 1 180 ? 6.373 1.958 -27.184 1.00 91.06 180 LYS A N 1
ATOM 1254 C CA . LYS A 1 180 ? 5.859 3.310 -26.959 1.00 91.06 180 LYS A CA 1
ATOM 1255 C C . LYS A 1 180 ? 5.823 3.589 -25.463 1.00 91.06 180 LYS A C 1
ATOM 1257 O O . LYS A 1 180 ? 5.612 2.674 -24.667 1.00 91.06 180 LYS A O 1
ATOM 1262 N N . THR A 1 181 ? 5.988 4.849 -25.083 1.00 89.62 181 THR A N 1
ATOM 1263 C CA . THR A 1 181 ? 5.910 5.274 -23.684 1.00 89.62 181 THR A CA 1
ATOM 1264 C C . THR A 1 181 ? 4.898 6.396 -23.501 1.00 89.62 181 THR A C 1
ATOM 1266 O O . THR A 1 181 ? 4.677 7.217 -24.391 1.00 89.62 181 THR A O 1
ATOM 1269 N N . TYR A 1 182 ? 4.245 6.403 -22.342 1.00 89.19 182 TYR A N 1
ATOM 1270 C CA . TYR A 1 182 ? 3.268 7.410 -21.938 1.00 89.19 182 TYR A CA 1
ATOM 1271 C C . TYR A 1 182 ? 3.486 7.747 -20.467 1.00 89.19 182 TYR A C 1
ATOM 1273 O O . TYR A 1 182 ? 3.541 6.841 -19.644 1.00 89.19 182 TYR A O 1
ATOM 1281 N N . THR A 1 183 ? 3.587 9.031 -20.126 1.00 91.94 183 THR A N 1
ATOM 1282 C CA . THR A 1 183 ? 3.934 9.462 -18.762 1.00 91.94 183 THR A CA 1
ATOM 1283 C C . THR A 1 183 ? 2.833 10.337 -18.158 1.00 91.94 183 THR A C 1
ATOM 1285 O O . THR A 1 183 ? 2.941 11.565 -18.191 1.00 91.94 183 THR A O 1
ATOM 1288 N N . PRO A 1 184 ? 1.742 9.747 -17.642 1.00 91.38 184 PRO A N 1
ATOM 1289 C CA . PRO A 1 184 ? 0.714 10.487 -16.923 1.00 91.38 184 PRO A CA 1
ATOM 1290 C C . PRO A 1 184 ? 1.190 10.949 -15.549 1.00 91.38 184 PRO A C 1
ATOM 1292 O O . PRO A 1 184 ? 2.053 10.339 -14.915 1.00 91.38 184 PRO A O 1
ATOM 1295 N N . THR A 1 185 ? 0.535 11.998 -15.060 1.00 90.69 185 THR A N 1
ATOM 1296 C CA . THR A 1 185 ? 0.618 12.433 -13.668 1.00 90.69 185 THR A CA 1
ATOM 1297 C C . THR A 1 185 ? -0.439 11.702 -12.843 1.00 90.69 185 THR A C 1
ATOM 1299 O O . THR A 1 185 ? -1.634 11.826 -13.109 1.00 90.69 185 THR A O 1
ATOM 1302 N N . ILE A 1 186 ? 0.001 10.950 -11.838 1.00 90.44 186 ILE A N 1
ATOM 1303 C CA . ILE A 1 186 ? -0.837 10.164 -10.935 1.00 90.44 186 ILE A CA 1
ATOM 1304 C C . ILE A 1 186 ? -0.832 10.813 -9.545 1.00 90.44 186 ILE A C 1
ATOM 1306 O O . ILE A 1 186 ? 0.249 11.064 -9.002 1.00 90.44 186 ILE A O 1
ATOM 1310 N N . PRO A 1 187 ? -2.005 11.124 -8.964 1.00 87.94 187 PRO A N 1
ATOM 1311 C CA . PRO A 1 187 ? -2.091 11.716 -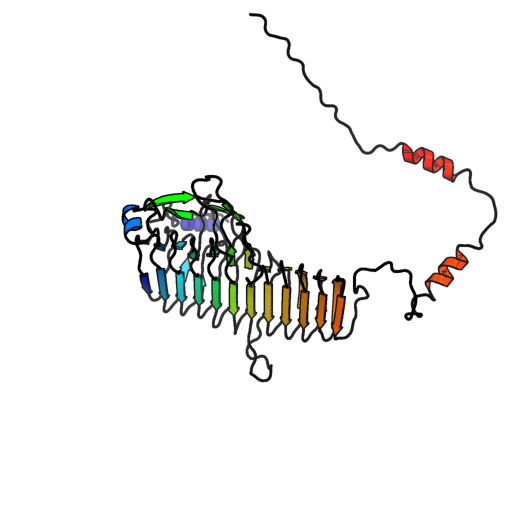7.637 1.00 87.94 187 PRO A CA 1
ATOM 1312 C C . PRO A 1 187 ? -1.841 10.691 -6.524 1.00 87.94 187 PRO A C 1
ATOM 1314 O O . PRO A 1 187 ? -2.022 9.488 -6.705 1.00 87.94 187 PRO A O 1
ATOM 1317 N N . GLY A 1 188 ? -1.496 11.200 -5.343 1.00 84.75 188 GLY A N 1
ATOM 1318 C CA . GLY A 1 188 ? -1.406 10.411 -4.116 1.00 84.75 188 GLY A CA 1
ATOM 1319 C C . GLY A 1 188 ? -0.003 9.905 -3.789 1.00 84.75 188 GLY A C 1
ATOM 1320 O O . GLY A 1 188 ? 0.936 10.007 -4.583 1.00 84.75 188 GLY A O 1
ATOM 1321 N N . SER A 1 189 ? 0.135 9.385 -2.576 1.00 88.81 189 SER A N 1
ATOM 1322 C CA . SER A 1 189 ? 1.346 8.795 -1.993 1.00 88.81 189 SER A CA 1
ATOM 1323 C C . SER A 1 189 ? 0.934 7.628 -1.086 1.00 88.81 189 SER A C 1
ATOM 1325 O O . SER A 1 189 ? -0.225 7.233 -1.118 1.00 88.81 189 SER A O 1
ATOM 1327 N N . GLY A 1 190 ? 1.851 7.057 -0.307 1.00 93.88 190 GLY A N 1
ATOM 1328 C CA . GLY A 1 190 ? 1.512 5.988 0.628 1.00 93.88 190 GLY A CA 1
ATOM 1329 C C . GLY A 1 190 ? 1.311 4.635 -0.043 1.00 93.88 190 GLY A C 1
ATOM 1330 O O . GLY A 1 190 ? 2.113 4.244 -0.893 1.00 93.88 190 GLY A O 1
ATOM 1331 N N . ILE A 1 191 ? 0.281 3.891 0.354 1.00 97.44 191 ILE A N 1
ATOM 1332 C CA . ILE A 1 191 ? 0.001 2.561 -0.206 1.00 97.44 191 ILE A CA 1
ATOM 1333 C C . ILE A 1 191 ? -1.102 2.706 -1.256 1.00 97.44 191 ILE A C 1
ATOM 1335 O O . ILE A 1 191 ? -2.209 3.136 -0.933 1.00 97.44 191 ILE A O 1
ATOM 1339 N N . LEU A 1 192 ? -0.799 2.376 -2.513 1.00 95.75 192 LEU A N 1
ATOM 1340 C CA . LEU A 1 192 ? -1.636 2.751 -3.655 1.00 95.75 192 LEU A CA 1
ATOM 1341 C C . LEU A 1 192 ? -1.842 1.597 -4.642 1.00 95.75 192 LEU A C 1
ATOM 1343 O O . LEU A 1 192 ? -0.883 1.053 -5.174 1.00 95.75 192 LEU A O 1
ATOM 1347 N N . ALA A 1 193 ? -3.087 1.311 -5.003 1.00 97.38 193 ALA A N 1
ATOM 1348 C CA . ALA A 1 193 ? -3.413 0.523 -6.191 1.00 97.38 193 ALA A CA 1
ATOM 1349 C C . ALA A 1 193 ? -4.220 1.390 -7.158 1.00 97.38 193 ALA A C 1
ATOM 1351 O O . ALA A 1 193 ? -5.235 1.984 -6.794 1.00 97.38 193 ALA A O 1
ATOM 1352 N N . THR A 1 194 ? -3.775 1.505 -8.404 1.00 96.38 194 THR A N 1
ATOM 1353 C CA . THR A 1 194 ? -4.459 2.336 -9.394 1.00 96.38 194 THR A CA 1
ATOM 1354 C C . THR A 1 194 ? -4.325 1.786 -10.811 1.00 96.38 194 THR A C 1
ATOM 1356 O O . THR A 1 194 ? -3.745 0.722 -11.037 1.00 96.38 194 THR A O 1
ATOM 1359 N N . THR A 1 195 ? -4.943 2.481 -11.759 1.00 95.69 195 THR A N 1
ATOM 1360 C CA . THR A 1 195 ? -4.826 2.227 -13.194 1.00 95.69 195 THR A CA 1
ATOM 1361 C C . THR A 1 195 ? -4.443 3.514 -13.902 1.00 95.69 195 THR A C 1
ATOM 1363 O O . THR A 1 195 ? -4.674 4.606 -13.383 1.00 95.69 195 THR A O 1
ATOM 1366 N N . PHE A 1 196 ? -3.870 3.424 -15.100 1.00 94.00 196 PHE A N 1
ATOM 1367 C CA . PHE A 1 196 ? -3.549 4.635 -15.850 1.00 94.00 196 PHE A CA 1
ATOM 1368 C C . PHE A 1 196 ? -4.796 5.310 -16.429 1.00 94.00 196 PHE A C 1
ATOM 1370 O O . PHE A 1 196 ? -5.666 4.613 -16.956 1.00 94.00 196 PHE A O 1
ATOM 1377 N N . PRO A 1 197 ? -4.872 6.655 -16.422 1.00 93.88 197 PRO A N 1
ATOM 1378 C CA . PRO A 1 197 ? -5.909 7.354 -17.166 1.00 93.88 197 PRO A CA 1
ATOM 1379 C C . PRO A 1 197 ? -5.783 7.074 -18.675 1.00 93.88 197 PRO A C 1
ATOM 1381 O O . PRO A 1 197 ? -4.705 6.687 -19.146 1.00 93.88 197 PRO A O 1
ATOM 1384 N N . PRO A 1 198 ? -6.865 7.275 -19.451 1.00 91.12 198 PRO A N 1
ATOM 1385 C CA . PRO A 1 198 ? -6.817 7.190 -20.904 1.00 91.12 198 PRO A CA 1
ATOM 1386 C C . PRO A 1 198 ? -5.686 8.038 -21.496 1.00 91.12 198 PRO A C 1
ATOM 1388 O O . PRO A 1 198 ? -5.510 9.202 -21.127 1.00 91.12 198 PRO A O 1
ATOM 1391 N N . SER A 1 199 ? -4.930 7.453 -22.425 1.00 89.19 199 SER A N 1
ATOM 1392 C CA . SER A 1 199 ? -3.859 8.161 -23.129 1.00 89.19 199 SER A CA 1
ATOM 1393 C C . SER A 1 199 ? -4.443 9.257 -24.023 1.00 89.19 199 SER A C 1
ATOM 1395 O O . SER A 1 199 ? -5.472 9.065 -24.670 1.00 89.19 199 SER A O 1
ATOM 1397 N N . LEU A 1 200 ? -3.758 10.403 -24.096 1.00 87.62 200 LEU A N 1
ATOM 1398 C CA . LEU A 1 200 ? -4.072 11.452 -25.074 1.00 87.62 200 LEU A CA 1
ATOM 1399 C C . LEU A 1 200 ? -3.561 11.103 -26.480 1.00 87.62 200 LEU A C 1
ATOM 1401 O O . LEU A 1 200 ? -4.055 11.653 -27.462 1.00 87.62 200 LEU A O 1
ATOM 1405 N N . ASP A 1 201 ? -2.579 10.204 -26.579 1.00 88.56 201 ASP A N 1
ATOM 1406 C CA . ASP A 1 201 ? -2.149 9.626 -27.849 1.00 88.56 201 ASP A CA 1
ATOM 1407 C C . ASP A 1 201 ? -3.059 8.432 -28.195 1.00 88.56 201 ASP A C 1
ATOM 1409 O O . ASP A 1 201 ? -2.981 7.409 -27.502 1.00 88.56 201 ASP A O 1
ATOM 1413 N N . PRO A 1 202 ? -3.881 8.515 -29.263 1.00 85.62 202 PRO A N 1
ATOM 1414 C CA . PRO A 1 202 ? -4.769 7.430 -29.683 1.00 85.62 202 PRO A CA 1
ATOM 1415 C C . PRO A 1 202 ? -4.013 6.185 -30.168 1.00 85.62 202 PRO A C 1
ATOM 1417 O O . PRO A 1 202 ? -4.613 5.126 -30.336 1.00 85.62 202 PRO A O 1
ATOM 1420 N N . SER A 1 203 ? -2.704 6.295 -30.409 1.00 86.75 203 SER A N 1
ATOM 1421 C CA . SER A 1 203 ? -1.845 5.181 -30.802 1.00 86.75 203 SER A CA 1
ATOM 1422 C C . SER A 1 203 ? -1.462 4.262 -29.631 1.00 86.75 203 SER A C 1
ATOM 1424 O O . SER A 1 203 ? -0.887 3.192 -29.865 1.00 86.75 203 SER A O 1
ATOM 1426 N N . ILE A 1 204 ? -1.771 4.669 -28.393 1.00 88.19 204 ILE A N 1
ATOM 1427 C CA . ILE A 1 204 ? -1.585 3.890 -27.167 1.00 88.19 204 ILE A CA 1
ATOM 1428 C C . ILE A 1 204 ? -2.976 3.535 -26.626 1.00 88.19 204 ILE A C 1
ATOM 1430 O O . ILE A 1 204 ? -3.722 4.433 -26.231 1.00 88.19 204 ILE A O 1
ATOM 1434 N N . PRO A 1 205 ? -3.356 2.246 -26.595 1.00 89.50 205 PRO A N 1
ATOM 1435 C CA . PRO A 1 205 ? -4.672 1.854 -26.118 1.00 89.50 205 PRO A CA 1
ATOM 1436 C C . PRO A 1 205 ? -4.832 2.132 -24.619 1.00 89.50 205 PRO A C 1
ATOM 1438 O O . PRO A 1 205 ? -3.878 2.048 -23.836 1.00 89.50 205 PRO A O 1
ATOM 1441 N N . ASN A 1 206 ? -6.072 2.407 -24.209 1.00 91.06 206 ASN A N 1
ATOM 1442 C CA . ASN A 1 206 ? -6.429 2.495 -22.797 1.00 91.06 206 ASN A CA 1
ATOM 1443 C C . ASN A 1 206 ? -6.098 1.184 -22.083 1.00 91.06 206 ASN A C 1
ATOM 1445 O O . ASN A 1 206 ? -6.216 0.100 -22.658 1.00 91.06 206 ASN A O 1
ATOM 1449 N N . SER A 1 207 ? -5.713 1.285 -20.811 1.00 90.50 207 SER A N 1
ATOM 1450 C CA . SER A 1 207 ? -5.507 0.094 -19.994 1.00 90.50 207 SER A CA 1
ATOM 1451 C C . SER A 1 207 ? -6.811 -0.695 -19.858 1.00 90.50 207 SER A C 1
ATOM 1453 O O . SER A 1 207 ? -7.796 -0.117 -19.394 1.00 90.50 207 SER A O 1
ATOM 1455 N N . PRO A 1 208 ? -6.836 -1.997 -20.196 1.00 92.62 208 PRO A N 1
ATOM 1456 C CA . PRO A 1 208 ? -8.004 -2.845 -19.982 1.00 92.62 208 PRO A CA 1
ATOM 1457 C C . PRO A 1 208 ? -8.061 -3.418 -18.557 1.00 92.62 208 PRO A C 1
ATOM 1459 O O . PRO A 1 208 ? -8.972 -4.178 -18.241 1.00 92.62 208 PRO A O 1
ATOM 1462 N N . ASN A 1 209 ? -7.068 -3.129 -17.713 1.00 94.56 209 ASN A N 1
ATOM 1463 C CA . ASN A 1 209 ? -6.920 -3.798 -16.428 1.00 94.56 209 ASN A CA 1
ATOM 1464 C C . ASN A 1 209 ? -7.856 -3.179 -15.381 1.00 94.56 209 ASN A C 1
ATOM 1466 O O . ASN A 1 209 ? -7.883 -1.954 -15.261 1.00 94.56 209 ASN A O 1
ATOM 1470 N N . PRO A 1 210 ? -8.590 -3.980 -14.592 1.00 95.81 210 PRO A N 1
ATOM 1471 C CA . PRO A 1 210 ? -9.191 -3.470 -13.366 1.00 95.81 210 PRO A CA 1
ATOM 1472 C C . PRO A 1 210 ? -8.089 -3.101 -12.362 1.00 95.81 210 PRO A C 1
ATOM 1474 O O . PRO A 1 210 ? -6.963 -3.610 -12.442 1.00 95.81 210 PRO A O 1
ATOM 1477 N N . VAL A 1 211 ? -8.412 -2.228 -11.406 1.00 96.81 211 VAL A N 1
ATOM 1478 C CA . VAL A 1 211 ? -7.519 -1.975 -10.266 1.00 96.81 211 VAL A CA 1
ATOM 1479 C C . VAL A 1 211 ? -7.361 -3.256 -9.437 1.00 96.81 211 VAL A C 1
ATOM 1481 O O . VAL A 1 211 ? -8.296 -4.051 -9.351 1.00 96.81 211 VAL A O 1
ATOM 1484 N N . GLY A 1 212 ? -6.177 -3.484 -8.867 1.00 97.50 212 GLY A N 1
ATOM 1485 C CA . GLY A 1 212 ? -5.948 -4.634 -7.990 1.00 97.50 212 GLY A CA 1
ATOM 1486 C C . GLY A 1 212 ? -6.296 -4.357 -6.531 1.00 97.50 212 GLY A C 1
ATOM 1487 O O . GLY A 1 212 ? -6.572 -3.218 -6.142 1.00 97.50 212 GLY A O 1
ATOM 1488 N N . ASP A 1 213 ? -6.268 -5.418 -5.732 1.00 98.50 213 ASP A N 1
ATOM 1489 C CA . ASP A 1 213 ? -6.551 -5.389 -4.301 1.00 98.50 213 ASP A CA 1
ATOM 1490 C C . ASP A 1 213 ? -5.394 -4.785 -3.498 1.00 98.50 213 ASP A C 1
ATOM 1492 O O . ASP A 1 213 ? -4.226 -4.876 -3.886 1.00 98.50 213 ASP A O 1
ATOM 1496 N N . ILE A 1 214 ? -5.714 -4.210 -2.340 1.00 98.81 214 ILE A N 1
ATOM 1497 C CA . ILE A 1 214 ? -4.729 -3.817 -1.330 1.00 98.81 214 ILE A CA 1
ATOM 1498 C C . ILE A 1 214 ? -4.962 -4.653 -0.077 1.00 98.81 214 ILE A C 1
ATOM 1500 O O . ILE A 1 214 ? -6.051 -4.629 0.489 1.00 98.81 214 ILE A O 1
ATOM 1504 N N . LEU A 1 215 ? -3.923 -5.339 0.388 1.00 98.88 215 LEU A N 1
ATOM 1505 C CA . LEU A 1 215 ? -3.891 -6.024 1.673 1.00 98.88 215 LEU A CA 1
ATOM 1506 C C . LEU A 1 215 ? -2.795 -5.410 2.545 1.00 98.88 215 LEU A C 1
ATOM 1508 O O . LEU A 1 215 ? -1.626 -5.404 2.158 1.00 98.88 215 LEU A O 1
ATOM 1512 N N . VAL A 1 216 ? -3.167 -4.923 3.727 1.00 98.81 216 VAL A N 1
ATOM 1513 C CA . VAL A 1 216 ? -2.222 -4.440 4.739 1.00 98.81 216 VAL A CA 1
ATOM 1514 C C . VAL A 1 216 ? -2.429 -5.191 6.045 1.00 98.81 216 VAL A C 1
ATOM 1516 O O . VAL A 1 216 ? -3.523 -5.184 6.603 1.00 98.81 216 VAL A O 1
ATOM 1519 N N . GLU A 1 217 ? -1.373 -5.812 6.556 1.00 98.75 217 GLU A N 1
ATOM 1520 C CA . GLU A 1 217 ? -1.429 -6.631 7.764 1.00 98.75 217 GLU A CA 1
ATOM 1521 C C . GLU A 1 217 ? -0.362 -6.213 8.778 1.00 98.75 217 GLU A C 1
ATOM 1523 O O . GLU A 1 217 ? 0.825 -6.114 8.465 1.00 98.75 217 GLU A O 1
ATOM 1528 N N . ALA A 1 218 ? -0.792 -6.021 10.022 1.00 98.62 218 ALA A N 1
ATOM 1529 C CA . ALA A 1 218 ? 0.064 -5.805 11.182 1.00 98.62 218 ALA A CA 1
ATOM 1530 C C . ALA A 1 218 ? -0.464 -6.639 12.366 1.00 98.62 218 ALA A C 1
ATOM 1532 O O . ALA A 1 218 ? -0.971 -6.079 13.341 1.00 98.62 218 ALA A O 1
ATOM 1533 N N . PRO A 1 219 ? -0.387 -7.986 12.325 1.00 98.00 219 PRO A N 1
ATOM 1534 C CA . PRO A 1 219 ? -1.001 -8.876 13.322 1.00 98.00 219 PRO A CA 1
ATOM 1535 C C . PRO A 1 219 ? -0.534 -8.655 14.769 1.00 98.00 219 PRO A C 1
ATOM 1537 O O . PRO A 1 219 ? -1.172 -9.143 15.706 1.00 98.00 219 PRO A O 1
ATOM 1540 N N . ARG A 1 220 ? 0.584 -7.948 14.976 1.00 98.06 220 ARG A N 1
ATOM 1541 C CA . ARG A 1 220 ? 1.130 -7.602 16.299 1.00 98.06 220 ARG A CA 1
ATOM 1542 C C . ARG A 1 220 ? 1.346 -6.099 16.496 1.00 98.06 220 ARG A C 1
ATOM 1544 O O . ARG A 1 220 ? 2.009 -5.717 17.457 1.00 98.06 220 ARG A O 1
ATOM 1551 N N . GLY A 1 221 ? 0.789 -5.267 15.621 1.00 97.94 221 GLY A N 1
ATOM 1552 C CA . GLY A 1 221 ? 0.961 -3.822 15.667 1.00 97.94 221 GLY A CA 1
ATOM 1553 C C . GLY A 1 221 ? -0.234 -3.063 15.109 1.00 97.94 221 GLY A C 1
ATOM 1554 O O . GLY A 1 221 ? -1.347 -3.582 15.008 1.00 97.94 221 GLY A O 1
ATOM 1555 N N . ASN A 1 222 ? 0.001 -1.794 14.798 1.00 98.56 222 ASN A N 1
ATOM 1556 C CA . ASN A 1 222 ? -1.008 -0.867 14.306 1.00 98.56 222 ASN A CA 1
ATOM 1557 C C . ASN A 1 222 ? -0.829 -0.598 12.813 1.00 98.56 222 ASN A C 1
ATOM 1559 O O . ASN A 1 222 ? 0.266 -0.755 12.266 1.00 98.56 222 ASN A O 1
ATOM 1563 N N . ILE A 1 223 ? -1.902 -0.130 12.181 1.00 98.69 223 ILE A N 1
ATOM 1564 C CA . ILE A 1 223 ? -1.869 0.401 10.819 1.00 98.69 223 ILE A CA 1
ATOM 1565 C C . ILE A 1 223 ? -2.247 1.878 10.869 1.00 98.69 223 ILE A C 1
ATOM 1567 O O . ILE A 1 223 ? -3.310 2.237 11.377 1.00 98.69 223 ILE A O 1
ATOM 1571 N N . THR A 1 224 ? -1.399 2.727 10.300 1.00 97.88 224 THR A N 1
ATOM 1572 C CA . THR A 1 224 ? -1.623 4.169 10.213 1.00 97.88 224 THR A CA 1
ATOM 1573 C C . THR A 1 224 ? -1.755 4.576 8.746 1.00 97.88 224 THR A C 1
ATOM 1575 O O . THR A 1 224 ? -0.781 4.593 8.000 1.00 97.88 224 THR A O 1
ATOM 1578 N N . ALA A 1 225 ? -2.966 4.938 8.328 1.00 94.62 225 ALA A N 1
ATOM 1579 C CA . ALA A 1 225 ? -3.268 5.594 7.059 1.00 94.62 225 ALA A CA 1
ATOM 1580 C C . ALA A 1 225 ? -3.284 7.120 7.260 1.00 94.62 225 ALA A C 1
ATOM 1582 O O . ALA A 1 225 ? -4.333 7.769 7.200 1.00 94.62 225 ALA A O 1
ATOM 1583 N N . SER A 1 226 ? -2.107 7.678 7.564 1.00 86.19 226 SER A N 1
ATOM 1584 C CA . SER A 1 226 ? -1.885 9.110 7.803 1.00 86.19 226 SER A CA 1
ATOM 1585 C C . SER A 1 226 ? -2.043 9.922 6.497 1.00 86.19 226 SER A C 1
ATOM 1587 O O . SER A 1 226 ? -2.921 9.640 5.683 1.00 86.19 226 SER A O 1
ATOM 1589 N N . ALA A 1 227 ? -1.276 10.988 6.272 1.00 87.75 227 ALA A N 1
ATOM 1590 C CA . ALA A 1 227 ? -1.470 11.857 5.102 1.00 87.75 227 ALA A CA 1
ATOM 1591 C C . ALA A 1 227 ? -1.114 11.185 3.754 1.00 87.75 227 ALA A C 1
ATOM 1593 O O . ALA A 1 227 ? -1.595 11.616 2.707 1.00 87.75 227 ALA A O 1
ATOM 1594 N N . GLY A 1 228 ? -0.344 10.097 3.760 1.00 85.38 228 GLY A N 1
ATOM 1595 C CA . GLY A 1 228 ? -0.102 9.254 2.592 1.00 85.38 228 GLY A CA 1
ATOM 1596 C C . GLY A 1 228 ? -1.365 8.526 2.142 1.00 85.38 228 GLY A C 1
ATOM 1597 O O . GLY A 1 228 ? -1.662 8.510 0.953 1.00 85.38 228 GLY A O 1
ATOM 1598 N N . GLY A 1 229 ? -2.156 8.038 3.101 1.00 94.06 229 GLY A N 1
ATOM 1599 C CA . GLY A 1 229 ? -3.382 7.285 2.851 1.00 94.06 229 GLY A CA 1
ATOM 1600 C C . GLY A 1 229 ? -3.138 5.869 2.323 1.00 94.06 229 GLY A C 1
ATOM 1601 O O . GLY A 1 229 ? -2.029 5.489 1.939 1.00 94.06 229 GLY A O 1
ATOM 1602 N N . ILE A 1 230 ? -4.211 5.080 2.324 1.00 97.62 230 ILE A N 1
ATOM 1603 C CA . ILE A 1 230 ? -4.266 3.770 1.669 1.00 97.62 230 ILE A CA 1
ATOM 1604 C C . ILE A 1 230 ? -5.375 3.851 0.626 1.00 97.62 230 ILE A C 1
ATOM 1606 O O . ILE A 1 230 ? -6.552 3.958 0.970 1.00 97.62 230 ILE A O 1
ATOM 1610 N N . VAL A 1 231 ? -4.992 3.892 -0.647 1.00 96.19 231 VAL A N 1
ATOM 1611 C CA . VAL A 1 231 ? -5.865 4.384 -1.715 1.00 96.19 231 VAL A CA 1
ATOM 1612 C C . VAL A 1 231 ? -5.931 3.393 -2.866 1.00 96.19 231 VAL A C 1
ATOM 1614 O O . VAL A 1 231 ? -4.921 3.023 -3.453 1.00 96.19 231 VAL A O 1
ATOM 1617 N N . GLN A 1 232 ? -7.147 3.014 -3.236 1.00 96.44 232 GLN A N 1
ATOM 1618 C CA . GLN A 1 232 ? -7.447 2.232 -4.422 1.00 96.44 232 GLN A CA 1
ATOM 1619 C C . GLN A 1 232 ? -8.390 3.026 -5.330 1.00 96.44 232 GLN A C 1
ATOM 1621 O O . GLN A 1 232 ? -9.536 3.301 -4.971 1.00 96.44 232 GLN A O 1
ATOM 1626 N N . VAL A 1 233 ? -7.908 3.412 -6.515 1.00 94.12 233 VAL A N 1
ATOM 1627 C CA . VAL A 1 233 ? -8.665 4.246 -7.465 1.00 94.12 233 VAL A CA 1
ATOM 1628 C C . VAL A 1 233 ? -8.431 3.771 -8.892 1.00 94.12 233 VAL A C 1
ATOM 1630 O O . VAL A 1 233 ? -7.299 3.751 -9.361 1.00 94.12 233 VAL A O 1
ATOM 1633 N N . ALA A 1 234 ? -9.500 3.459 -9.620 1.00 94.81 234 ALA A N 1
ATOM 1634 C CA . ALA A 1 234 ? -9.431 3.209 -11.057 1.00 94.81 234 ALA A CA 1
ATOM 1635 C C . ALA A 1 234 ? -9.546 4.531 -11.839 1.00 94.81 234 ALA A C 1
ATOM 1637 O O . ALA A 1 234 ? -10.489 5.292 -11.626 1.00 94.81 234 ALA A O 1
ATOM 1638 N N . LEU A 1 235 ? -8.613 4.797 -12.758 1.00 94.06 235 LEU A N 1
ATOM 1639 C CA . LEU A 1 235 ? -8.597 6.009 -13.597 1.00 94.06 235 LEU A CA 1
ATOM 1640 C C . LEU A 1 235 ? -8.918 5.730 -15.074 1.00 94.06 235 LEU A C 1
ATOM 1642 O O . LEU A 1 235 ? -9.151 6.662 -15.838 1.00 94.06 235 LEU A O 1
ATOM 1646 N N . ASN A 1 236 ? -8.954 4.461 -15.485 1.00 93.12 236 ASN A N 1
ATOM 1647 C CA . ASN A 1 236 ? -9.211 4.026 -16.865 1.00 93.12 236 ASN A CA 1
ATOM 1648 C C . ASN A 1 236 ? -10.694 3.811 -17.208 1.00 93.12 236 ASN A C 1
ATOM 1650 O O . ASN A 1 236 ? -11.007 3.498 -18.356 1.00 93.12 236 ASN A O 1
ATOM 1654 N N . GLY A 1 237 ? -11.600 3.936 -16.234 1.00 90.88 237 GLY A N 1
ATOM 1655 C CA . GLY A 1 237 ? -13.031 3.677 -16.424 1.00 90.88 237 GLY A CA 1
ATOM 1656 C C . GLY A 1 237 ? -13.405 2.196 -16.578 1.00 90.88 237 GLY A C 1
ATOM 1657 O O . GLY A 1 237 ? -14.532 1.902 -16.970 1.00 90.88 237 GLY A O 1
ATOM 1658 N N . VAL A 1 238 ? -12.489 1.265 -16.285 1.00 94.25 238 VAL A N 1
ATOM 1659 C CA . VAL A 1 238 ? -12.785 -0.176 -16.251 1.00 94.25 238 VAL A CA 1
ATOM 1660 C C . VAL A 1 238 ? -13.494 -0.523 -14.941 1.00 94.25 238 VAL A C 1
ATOM 1662 O O . VAL A 1 238 ? -13.109 -0.031 -13.877 1.00 94.25 238 VAL A O 1
ATOM 1665 N N . ASP A 1 239 ? -14.516 -1.384 -15.013 1.00 93.62 239 ASP A N 1
ATOM 1666 C CA . ASP A 1 239 ? -15.238 -1.849 -13.826 1.00 93.62 239 ASP A CA 1
ATOM 1667 C C . ASP A 1 239 ? -14.268 -2.485 -12.824 1.00 93.62 239 ASP A C 1
ATOM 1669 O O . ASP A 1 239 ? -13.554 -3.442 -13.122 1.00 93.62 239 ASP A O 1
ATOM 1673 N N . SER A 1 240 ? -14.240 -1.896 -11.636 1.00 95.00 240 SER A N 1
ATOM 1674 C CA . SER A 1 240 ? -13.379 -2.268 -10.520 1.00 95.00 240 SER A CA 1
ATOM 1675 C C . SER A 1 240 ? -14.195 -2.535 -9.251 1.00 95.00 240 SER A C 1
ATOM 1677 O O . SER A 1 240 ? -13.663 -2.495 -8.147 1.00 95.00 240 SER A O 1
ATOM 1679 N N . SER A 1 241 ? -15.498 -2.799 -9.392 1.00 94.44 241 SER A N 1
ATOM 1680 C CA . SER A 1 241 ? -16.433 -3.010 -8.278 1.00 94.44 241 SER A CA 1
ATOM 1681 C C . SER A 1 241 ? -16.095 -4.214 -7.395 1.00 94.44 241 SER A C 1
ATOM 1683 O O . SER A 1 241 ? -16.502 -4.241 -6.236 1.00 94.44 241 SER A O 1
ATOM 1685 N N . ALA A 1 242 ? -15.340 -5.183 -7.920 1.00 94.44 242 ALA A N 1
ATOM 1686 C CA . ALA A 1 242 ? -14.868 -6.353 -7.182 1.00 94.44 242 ALA A CA 1
ATOM 1687 C C . ALA A 1 242 ? -13.565 -6.113 -6.398 1.00 94.44 242 ALA A C 1
ATOM 1689 O O . ALA A 1 242 ? -13.232 -6.927 -5.542 1.00 94.44 242 ALA A O 1
ATOM 1690 N N . ALA A 1 243 ? -12.835 -5.028 -6.678 1.00 97.12 243 ALA A N 1
ATOM 1691 C CA . ALA A 1 243 ? -11.578 -4.740 -6.000 1.00 97.12 243 ALA A CA 1
ATOM 1692 C C . ALA A 1 243 ? -11.817 -4.357 -4.529 1.00 97.12 243 ALA A C 1
ATOM 1694 O O . ALA A 1 243 ? -12.888 -3.863 -4.147 1.00 97.12 243 ALA A O 1
ATOM 1695 N N . SER A 1 244 ? -10.821 -4.604 -3.689 1.00 97.75 244 SER A N 1
ATOM 1696 C CA . SER A 1 244 ? -10.942 -4.475 -2.242 1.00 97.75 244 SER A CA 1
ATOM 1697 C C . SER A 1 244 ? -9.691 -3.901 -1.590 1.00 97.75 244 SER A C 1
ATOM 1699 O O . SER A 1 244 ? -8.573 -4.060 -2.078 1.00 97.75 244 SER A O 1
ATOM 1701 N N . VAL A 1 245 ? -9.895 -3.209 -0.475 1.00 98.81 245 VAL A N 1
ATOM 1702 C CA . VAL A 1 245 ? -8.852 -2.717 0.420 1.00 98.81 245 VAL A CA 1
ATOM 1703 C C . VAL A 1 245 ? -9.103 -3.341 1.785 1.00 98.81 245 VAL A C 1
ATOM 1705 O O . VAL A 1 245 ? -10.080 -2.994 2.447 1.00 98.81 245 VAL A O 1
ATOM 1708 N N . LYS A 1 246 ? -8.242 -4.276 2.190 1.00 98.81 246 LYS A N 1
ATOM 1709 C CA . LYS A 1 246 ? -8.331 -4.993 3.462 1.00 98.81 246 LYS A CA 1
ATOM 1710 C C . LYS A 1 246 ? -7.183 -4.604 4.384 1.00 98.81 246 LYS A C 1
ATOM 1712 O O . LYS A 1 246 ? -6.016 -4.723 4.014 1.00 98.81 246 LYS A O 1
ATOM 1717 N N . LEU A 1 247 ? -7.515 -4.150 5.589 1.00 98.75 247 LEU A N 1
ATOM 1718 C CA . LEU A 1 247 ? -6.556 -3.812 6.639 1.00 98.75 247 LEU A CA 1
ATOM 1719 C C . LEU A 1 247 ? -6.829 -4.690 7.857 1.00 98.75 247 LEU A C 1
ATOM 1721 O O . LEU A 1 247 ? -7.953 -4.707 8.356 1.00 98.75 247 LEU A O 1
ATOM 1725 N N . VAL A 1 248 ? -5.801 -5.372 8.358 1.00 98.62 248 VAL A N 1
ATOM 1726 C CA . VAL A 1 248 ? -5.890 -6.230 9.546 1.00 98.62 248 VAL A CA 1
ATOM 1727 C C . VAL A 1 248 ? -4.836 -5.809 10.566 1.00 98.62 248 VAL A C 1
ATOM 1729 O O . VAL A 1 248 ? -3.638 -5.990 10.343 1.00 98.62 248 VAL A O 1
ATOM 1732 N N . ALA A 1 249 ? -5.273 -5.245 11.692 1.00 98.50 249 ALA A N 1
ATOM 1733 C CA . ALA A 1 249 ? -4.402 -4.785 12.771 1.00 98.50 249 ALA A CA 1
ATOM 1734 C C . ALA A 1 249 ? -4.621 -5.585 14.060 1.00 98.50 249 ALA A C 1
ATOM 1736 O O . ALA A 1 249 ? -5.737 -5.712 14.574 1.00 98.50 249 ALA A O 1
ATOM 1737 N N . GLY A 1 250 ? -3.522 -6.074 14.631 1.00 98.06 250 GLY A N 1
ATOM 1738 C CA . GLY A 1 250 ? -3.550 -6.938 15.800 1.00 98.06 250 GLY A CA 1
ATOM 1739 C C . GLY A 1 250 ? -4.116 -8.325 15.493 1.00 98.06 250 GLY A C 1
ATOM 1740 O O . GLY A 1 250 ? -4.349 -8.699 14.346 1.00 98.06 250 GLY A O 1
ATOM 1741 N N . SER A 1 251 ? -4.297 -9.132 16.533 1.00 96.81 251 SER A N 1
ATOM 1742 C CA . SER A 1 251 ? -4.785 -10.504 16.379 1.00 96.81 251 SER A CA 1
ATOM 1743 C C . SER A 1 251 ? -5.478 -11.023 17.630 1.00 96.81 251 SER A C 1
ATOM 1745 O O . SER A 1 251 ? -5.260 -10.551 18.754 1.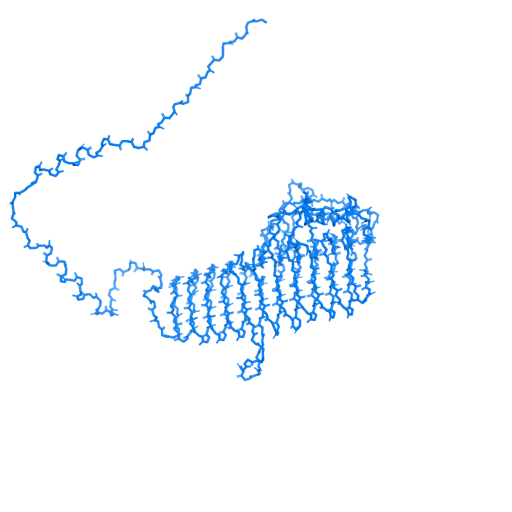00 96.81 251 SER A O 1
ATOM 1747 N N . THR A 1 252 ? -6.316 -12.031 17.417 1.00 95.19 252 THR A N 1
ATOM 1748 C CA . THR A 1 252 ? -7.073 -12.743 18.444 1.00 95.19 252 THR A CA 1
ATOM 1749 C C . THR A 1 252 ? -6.794 -14.239 18.373 1.00 95.19 252 THR A C 1
ATOM 1751 O O . THR A 1 252 ? -6.358 -14.754 17.344 1.00 95.19 252 THR A O 1
ATOM 1754 N N . ASP A 1 253 ? -7.062 -14.956 19.459 1.00 93.31 253 ASP A N 1
ATOM 1755 C CA . ASP A 1 253 ? -7.130 -16.413 19.429 1.00 93.31 253 ASP A CA 1
ATOM 1756 C C . ASP A 1 253 ? -8.461 -16.900 18.824 1.00 93.31 253 ASP A C 1
ATOM 1758 O O . ASP A 1 253 ? -9.354 -16.112 18.501 1.00 93.31 253 ASP A O 1
ATOM 1762 N N . ALA A 1 254 ? -8.609 -18.220 18.683 1.00 90.75 254 ALA A N 1
ATOM 1763 C CA . ALA A 1 254 ? -9.821 -18.845 18.149 1.00 90.75 254 ALA A CA 1
ATOM 1764 C C . ALA A 1 254 ? -11.085 -18.602 19.003 1.00 90.75 254 ALA A C 1
ATOM 1766 O O . ALA A 1 254 ? -12.191 -18.817 18.518 1.00 90.75 254 ALA A O 1
ATOM 1767 N N . ASN A 1 255 ? -10.937 -18.153 20.255 1.00 90.62 255 ASN A N 1
ATOM 1768 C CA . ASN A 1 255 ? -12.046 -17.817 21.151 1.00 90.62 255 ASN A CA 1
ATOM 1769 C C . ASN A 1 255 ? -12.376 -16.313 21.126 1.00 90.62 255 ASN A C 1
ATOM 1771 O O . ASN A 1 255 ? -13.198 -15.856 21.921 1.00 90.62 255 ASN A O 1
ATOM 1775 N N . GLY A 1 256 ? -11.719 -15.532 20.261 1.00 86.69 256 GLY A N 1
ATOM 1776 C CA . GLY A 1 256 ? -11.905 -14.085 20.159 1.00 86.69 256 GLY A CA 1
ATOM 1777 C C . GLY A 1 256 ? -11.180 -13.276 21.239 1.00 86.69 256 GLY A C 1
ATOM 1778 O O . GLY A 1 256 ? -11.396 -12.069 21.345 1.00 86.69 256 GLY A O 1
ATOM 1779 N N . LYS A 1 257 ? -10.303 -13.888 22.046 1.00 92.88 257 LYS A N 1
ATOM 1780 C CA . LYS A 1 257 ? -9.480 -13.149 23.012 1.00 92.88 257 LYS A CA 1
ATOM 1781 C C . LYS A 1 257 ? -8.326 -12.473 22.282 1.00 92.88 257 LYS A C 1
ATOM 1783 O O . LYS A 1 257 ? -7.603 -13.114 21.526 1.00 92.88 257 LYS A O 1
ATOM 1788 N N . VAL A 1 258 ? -8.098 -11.194 22.565 1.00 95.56 258 VAL A N 1
ATOM 1789 C CA . VAL A 1 258 ? -6.975 -10.431 22.002 1.00 95.56 258 VAL A CA 1
ATOM 1790 C C . VAL A 1 258 ? -5.639 -11.038 22.439 1.00 95.56 258 VAL A C 1
ATOM 1792 O O . VAL A 1 258 ? -5.347 -11.113 23.635 1.00 95.56 258 VAL A O 1
ATOM 1795 N N . LEU A 1 259 ? -4.828 -11.456 21.463 1.00 95.81 259 LEU A N 1
ATOM 1796 C CA . LEU A 1 259 ? -3.441 -11.880 21.667 1.00 95.81 259 LEU A CA 1
ATOM 1797 C C . LEU A 1 259 ? -2.506 -10.677 21.599 1.00 95.81 259 LEU A C 1
ATOM 1799 O O . LEU A 1 259 ? -1.689 -10.472 22.496 1.00 95.81 259 LEU A O 1
ATOM 1803 N N . TYR A 1 260 ? -2.674 -9.865 20.555 1.00 97.38 260 TYR A N 1
ATOM 1804 C CA . TYR A 1 260 ? -1.931 -8.630 20.355 1.00 97.38 260 TYR A CA 1
ATOM 1805 C C . TYR A 1 260 ? -2.906 -7.510 19.978 1.00 97.38 260 TYR A C 1
ATOM 1807 O O . TYR A 1 260 ? -3.627 -7.644 18.981 1.00 97.38 260 TYR A O 1
ATOM 1815 N N . PRO A 1 261 ? -2.979 -6.427 20.772 1.00 96.81 261 PRO A N 1
ATOM 1816 C CA . PRO A 1 261 ? -3.823 -5.289 20.446 1.00 96.81 261 PRO A CA 1
ATOM 1817 C C . PRO A 1 261 ? -3.250 -4.549 19.233 1.00 96.81 261 PRO A C 1
ATOM 1819 O O . PRO A 1 261 ? -2.059 -4.248 19.200 1.00 96.81 261 PRO A O 1
ATOM 1822 N N . GLY A 1 262 ? -4.105 -4.234 18.267 1.00 98.00 262 GLY A N 1
ATOM 1823 C CA . GLY A 1 262 ? -3.749 -3.454 17.089 1.00 98.00 262 GLY A CA 1
ATOM 1824 C C . GLY A 1 262 ? -4.906 -2.566 16.666 1.00 98.00 262 GLY A C 1
ATOM 1825 O O . GLY A 1 262 ? -6.060 -2.993 16.638 1.00 98.00 262 GLY A O 1
ATOM 1826 N N . SER A 1 263 ? -4.596 -1.303 16.403 1.00 98.25 263 SER A N 1
ATOM 1827 C CA . SER A 1 263 ? -5.550 -0.277 15.990 1.00 98.25 263 SER A CA 1
ATOM 1828 C C . SER A 1 263 ? -5.307 0.164 14.554 1.00 98.25 263 SER A C 1
ATOM 1830 O O . SER A 1 263 ? -4.195 0.040 14.034 1.00 98.25 263 SER A O 1
ATOM 1832 N N . ILE A 1 264 ? -6.359 0.692 13.930 1.00 98.69 264 ILE A N 1
ATOM 1833 C CA . ILE A 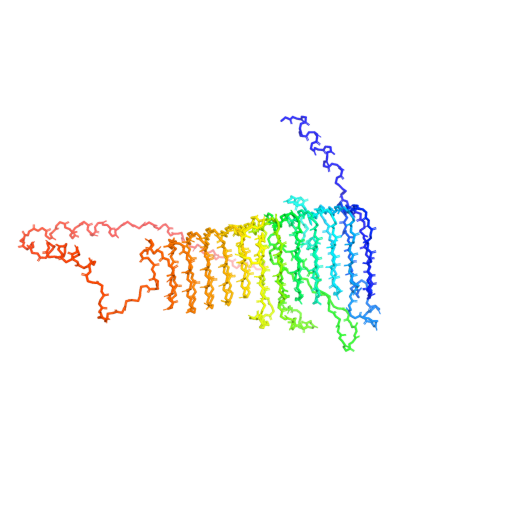1 264 ? -6.287 1.317 12.609 1.00 98.69 264 ILE A CA 1
ATOM 1834 C C . ILE A 1 264 ? -6.566 2.814 12.771 1.00 98.69 264 ILE A C 1
ATOM 1836 O O . ILE A 1 264 ? -7.654 3.217 13.193 1.00 98.69 264 ILE A O 1
ATOM 1840 N N . ASP A 1 265 ? -5.576 3.639 12.437 1.00 98.06 265 ASP A N 1
ATOM 1841 C CA . ASP A 1 265 ? -5.675 5.098 12.422 1.00 98.06 265 ASP A CA 1
ATOM 1842 C C . ASP A 1 265 ? -5.723 5.617 10.982 1.00 98.06 265 ASP A C 1
ATOM 1844 O O . ASP A 1 265 ? -4.708 5.687 10.300 1.00 98.06 265 ASP A O 1
ATOM 1848 N N . ALA A 1 266 ? -6.908 6.009 10.530 1.00 96.25 266 ALA A N 1
ATOM 1849 C CA . ALA A 1 266 ? -7.180 6.566 9.210 1.00 96.25 266 ALA A CA 1
ATOM 1850 C C . ALA A 1 266 ? -7.486 8.075 9.255 1.00 96.25 266 ALA A C 1
ATOM 1852 O O . ALA A 1 266 ? -8.243 8.584 8.431 1.00 96.25 266 ALA A O 1
ATOM 1853 N N . THR A 1 267 ? -6.997 8.812 10.259 1.00 90.88 267 THR A N 1
ATOM 1854 C CA . THR A 1 267 ? -7.368 10.229 10.470 1.00 90.88 267 THR A CA 1
ATOM 1855 C C . THR A 1 267 ? -6.781 11.218 9.455 1.00 90.88 267 THR A C 1
ATOM 1857 O O . THR A 1 267 ? -7.250 12.353 9.401 1.00 90.88 267 THR A O 1
ATOM 1860 N N . GLY A 1 268 ? -5.781 10.814 8.663 1.00 86.38 268 GLY A N 1
ATOM 1861 C CA . GLY A 1 268 ? -5.164 11.645 7.625 1.00 86.38 268 GLY A CA 1
ATOM 1862 C C . GLY A 1 268 ? -5.952 11.643 6.313 1.00 86.38 268 GLY A C 1
ATOM 1863 O O . GLY A 1 268 ? -7.099 12.076 6.260 1.00 86.38 268 GLY A O 1
ATOM 1864 N N . SER A 1 269 ? -5.332 11.146 5.242 1.00 88.19 269 SER A N 1
ATOM 1865 C CA . SER A 1 269 ? -5.992 10.966 3.937 1.00 88.19 269 SER A CA 1
ATOM 1866 C C . SER A 1 269 ? -6.989 9.803 3.939 1.00 88.19 269 SER A C 1
ATOM 1868 O O . SER A 1 269 ? -7.842 9.715 3.056 1.00 88.19 269 SER A O 1
ATOM 1870 N N . GLY A 1 270 ? -6.908 8.942 4.955 1.00 93.94 270 GLY A N 1
ATOM 1871 C CA . GLY A 1 270 ? -7.853 7.866 5.193 1.00 93.94 270 GLY A CA 1
ATOM 1872 C C . GLY A 1 270 ? -7.644 6.650 4.304 1.00 93.94 270 GLY A C 1
ATOM 1873 O O . GLY A 1 270 ? -6.573 6.437 3.726 1.00 93.94 270 GLY A O 1
ATOM 1874 N N . VAL A 1 271 ? -8.695 5.837 4.231 1.00 97.81 271 VAL A N 1
ATOM 1875 C CA . VAL A 1 271 ? -8.748 4.620 3.418 1.00 97.81 271 VAL A CA 1
ATOM 1876 C C . VAL A 1 271 ? -9.802 4.791 2.332 1.00 97.81 271 VAL A C 1
ATOM 1878 O O . VAL A 1 271 ? -10.952 5.113 2.631 1.00 97.81 271 VAL A O 1
ATOM 1881 N N . ILE A 1 272 ? -9.412 4.585 1.075 1.00 97.00 272 ILE A N 1
ATOM 1882 C CA . ILE A 1 272 ? -10.285 4.741 -0.094 1.00 97.00 272 ILE A CA 1
ATOM 1883 C C . ILE A 1 272 ? -10.221 3.466 -0.928 1.00 97.00 272 ILE A C 1
ATOM 1885 O O . ILE A 1 272 ? -9.127 3.036 -1.281 1.00 97.00 272 ILE A O 1
ATOM 1889 N N . GLY A 1 273 ? -11.365 2.892 -1.301 1.00 97.31 273 GLY A N 1
ATOM 1890 C CA . GLY A 1 273 ? -11.385 1.750 -2.219 1.00 97.31 273 GLY A CA 1
ATOM 1891 C C . GLY A 1 273 ? -12.721 1.488 -2.899 1.00 97.31 273 GLY A C 1
ATOM 1892 O O . GLY A 1 273 ? -13.685 2.234 -2.732 1.00 97.31 273 GLY A O 1
ATOM 1893 N N . ALA A 1 274 ? -12.790 0.428 -3.704 1.00 96.81 274 ALA A N 1
ATOM 1894 C CA . ALA A 1 274 ? -14.066 -0.052 -4.223 1.00 96.81 274 ALA A CA 1
ATOM 1895 C C . ALA A 1 274 ? -14.861 -0.725 -3.099 1.00 96.81 274 ALA A C 1
ATOM 1897 O O . ALA A 1 274 ? -15.946 -0.256 -2.768 1.00 96.81 274 ALA A O 1
ATOM 1898 N N . ASN A 1 275 ? -14.282 -1.726 -2.441 1.00 98.31 275 ASN A N 1
ATOM 1899 C CA . ASN A 1 275 ? -14.755 -2.250 -1.160 1.00 98.31 275 ASN A CA 1
ATOM 1900 C C . ASN A 1 275 ? -13.679 -2.023 -0.100 1.00 98.31 275 ASN A C 1
ATOM 1902 O O . ASN A 1 275 ? -12.496 -2.174 -0.395 1.00 98.31 275 ASN A O 1
ATOM 1906 N N . VAL A 1 276 ? -14.069 -1.681 1.125 1.00 98.69 276 VAL A N 1
ATOM 1907 C CA . VAL A 1 276 ? -13.123 -1.490 2.232 1.00 98.69 276 VAL A CA 1
ATOM 1908 C C . VAL A 1 276 ? -13.498 -2.397 3.394 1.00 98.69 276 VAL A C 1
ATOM 1910 O O . VAL A 1 276 ? -14.642 -2.373 3.840 1.00 98.69 276 VAL A O 1
ATOM 1913 N N . ASP A 1 277 ? -12.533 -3.171 3.879 1.00 98.69 277 ASP A N 1
ATOM 1914 C CA . ASP A 1 277 ? -12.664 -4.074 5.021 1.00 98.69 277 ASP A CA 1
ATOM 1915 C C . ASP A 1 277 ? -11.580 -3.766 6.063 1.00 98.69 277 ASP A C 1
ATOM 1917 O O . ASP A 1 277 ? -10.386 -3.913 5.800 1.00 98.69 277 ASP A O 1
ATOM 1921 N N . LEU A 1 278 ? -11.991 -3.285 7.235 1.00 98.62 278 LEU A N 1
ATOM 1922 C CA . LEU A 1 278 ? -11.102 -2.914 8.333 1.00 98.62 278 LEU A CA 1
ATOM 1923 C C . LEU A 1 278 ? -11.348 -3.834 9.523 1.00 98.62 278 LEU A C 1
ATOM 1925 O O . LEU A 1 278 ? -12.414 -3.782 10.131 1.00 98.62 278 LEU A O 1
ATOM 1929 N N . GLU A 1 279 ? -10.344 -4.612 9.904 1.00 98.44 279 GLU A N 1
ATOM 1930 C CA . GLU A 1 279 ? -10.382 -5.494 11.068 1.00 98.44 279 GLU A CA 1
ATOM 1931 C C . GLU A 1 279 ? -9.318 -5.065 12.082 1.00 98.44 279 GLU A C 1
ATOM 1933 O O . GLU A 1 279 ? -8.122 -5.054 11.787 1.00 98.44 279 GLU A O 1
ATOM 1938 N N . ALA A 1 280 ? -9.740 -4.712 13.296 1.00 98.25 280 ALA A N 1
ATOM 1939 C CA . ALA A 1 280 ? -8.840 -4.299 14.366 1.00 98.25 280 ALA A CA 1
ATOM 1940 C C . ALA A 1 280 ? -9.151 -5.026 15.678 1.00 98.25 280 ALA A C 1
ATOM 1942 O O . ALA A 1 280 ? -10.278 -5.009 16.175 1.00 98.25 280 ALA A O 1
ATOM 1943 N N . SER A 1 281 ? -8.138 -5.607 16.320 1.00 97.62 281 SER A N 1
ATOM 1944 C CA . SER A 1 281 ? -8.309 -6.176 17.665 1.00 97.62 281 SER A CA 1
ATOM 1945 C C . SER A 1 281 ? -8.436 -5.099 18.759 1.00 97.62 281 SER A C 1
ATOM 1947 O O . SER A 1 281 ? -8.827 -5.399 19.887 1.00 97.62 281 SER A O 1
ATOM 1949 N N . ALA A 1 282 ? -8.111 -3.842 18.442 1.00 96.75 282 ALA A N 1
ATOM 1950 C CA . ALA A 1 282 ? -8.365 -2.671 19.273 1.00 96.75 282 ALA A CA 1
ATOM 1951 C C . ALA A 1 282 ? -9.462 -1.781 18.659 1.00 96.75 282 ALA A C 1
ATOM 1953 O O . ALA A 1 282 ? -10.602 -2.223 18.538 1.00 96.75 282 ALA A O 1
ATOM 1954 N N . GLY A 1 283 ? -9.155 -0.519 18.343 1.00 97.44 283 GLY A N 1
ATOM 1955 C CA . GLY A 1 283 ? -10.106 0.454 17.803 1.00 97.44 283 GLY A CA 1
ATOM 1956 C C . GLY A 1 283 ? -9.780 0.890 16.377 1.00 97.44 283 GLY A C 1
ATOM 1957 O O . GLY A 1 283 ? -8.656 0.719 15.901 1.00 97.44 283 GLY A O 1
ATOM 1958 N N . VAL A 1 284 ? -10.766 1.504 15.725 1.00 98.38 284 VAL A N 1
ATOM 1959 C CA . VAL A 1 284 ? -10.632 2.096 14.385 1.00 98.38 284 VAL A CA 1
ATOM 1960 C C . VAL A 1 284 ? -11.064 3.554 14.446 1.00 98.38 284 VAL A C 1
ATOM 1962 O O . VAL A 1 284 ? -12.107 3.866 15.022 1.00 98.38 284 VAL A O 1
ATOM 1965 N N . LYS A 1 285 ? -10.291 4.469 13.858 1.00 97.69 285 LYS A N 1
ATOM 1966 C CA . LYS A 1 285 ? -10.671 5.887 13.785 1.00 97.69 285 LYS A CA 1
ATOM 1967 C C . LYS A 1 285 ? -10.292 6.524 12.456 1.00 97.69 285 LYS A C 1
ATOM 1969 O O . LYS A 1 285 ? -9.330 6.094 11.836 1.00 97.69 285 LYS A O 1
ATOM 1974 N N . GLY A 1 286 ? -11.003 7.578 12.057 1.00 96.88 286 GLY A N 1
ATOM 1975 C CA . GLY A 1 286 ? -10.642 8.408 10.903 1.00 96.88 286 GLY A CA 1
ATOM 1976 C C . GLY A 1 286 ? -11.599 8.320 9.715 1.00 96.88 286 GLY A C 1
ATOM 1977 O O . GLY A 1 286 ? -12.806 8.182 9.898 1.00 96.88 286 GLY A O 1
ATOM 1978 N N . LEU A 1 287 ? -11.072 8.480 8.503 1.00 97.12 287 LEU A N 1
ATOM 1979 C CA . LEU A 1 287 ? -11.843 8.620 7.271 1.00 97.12 287 LEU A CA 1
ATOM 1980 C C . LEU A 1 287 ? -11.821 7.326 6.456 1.00 97.12 287 LEU A C 1
ATOM 1982 O O . LEU A 1 287 ? -10.754 6.774 6.183 1.00 97.12 287 LEU A O 1
ATOM 1986 N N . VAL A 1 288 ? -13.001 6.868 6.038 1.00 98.19 288 VAL A N 1
ATOM 1987 C CA . VAL A 1 288 ? -13.156 5.661 5.222 1.00 98.19 288 VAL A CA 1
ATOM 1988 C C . VAL A 1 288 ? -14.160 5.926 4.107 1.00 98.19 288 VAL A C 1
ATOM 1990 O O . VAL A 1 288 ? -15.317 6.261 4.362 1.00 98.19 288 VAL A O 1
ATOM 1993 N N . PHE A 1 289 ? -13.730 5.755 2.863 1.00 97.62 289 PHE A N 1
ATOM 1994 C CA . PHE A 1 289 ? -14.559 5.968 1.684 1.00 97.62 289 PHE A CA 1
ATOM 1995 C C . PHE A 1 289 ? -14.561 4.722 0.808 1.00 97.62 289 PHE A C 1
ATOM 1997 O O . PHE A 1 289 ? -13.502 4.203 0.458 1.00 97.62 289 PHE A O 1
ATOM 2004 N N . ALA A 1 290 ? -15.746 4.268 0.405 1.00 97.62 290 ALA A N 1
ATOM 2005 C CA . ALA A 1 290 ? -15.864 3.186 -0.561 1.00 97.62 290 ALA A CA 1
ATOM 2006 C C . ALA A 1 290 ? -16.829 3.526 -1.693 1.00 97.62 290 ALA A C 1
ATOM 2008 O O . ALA A 1 290 ? -17.865 4.160 -1.492 1.00 97.62 290 ALA A O 1
ATOM 2009 N N . GLN A 1 291 ? -16.517 3.069 -2.902 1.00 95.50 291 GLN A N 1
ATOM 2010 C CA . GLN A 1 291 ? -17.462 3.168 -4.016 1.00 95.50 291 GLN A CA 1
ATOM 2011 C C . GLN A 1 291 ? -18.612 2.170 -3.866 1.00 95.50 291 GLN A C 1
ATOM 2013 O O . GLN A 1 291 ? -19.724 2.474 -4.274 1.00 95.50 291 GLN A O 1
ATOM 2018 N N . GLN A 1 292 ? -18.349 1.008 -3.272 1.00 96.31 292 GLN A N 1
ATOM 2019 C CA . GLN A 1 292 ? -19.310 -0.058 -3.019 1.00 96.31 292 GLN A CA 1
ATOM 2020 C C . GLN A 1 292 ? -19.546 -0.172 -1.515 1.00 96.31 292 GLN A C 1
ATOM 2022 O O . GLN A 1 292 ? -20.289 0.635 -0.969 1.00 96.31 292 GLN A O 1
ATOM 2027 N N . ASN A 1 293 ? -18.921 -1.128 -0.829 1.00 97.94 293 ASN A N 1
ATOM 2028 C CA . ASN A 1 293 ? -19.247 -1.446 0.559 1.00 97.94 293 ASN A CA 1
ATOM 2029 C C . ASN A 1 293 ? -18.113 -1.092 1.525 1.00 97.94 293 ASN A C 1
ATOM 2031 O O . ASN A 1 293 ? -16.936 -1.177 1.175 1.00 97.94 293 ASN A O 1
ATOM 2035 N N . ILE A 1 294 ? -18.483 -0.751 2.760 1.00 98.62 294 ILE A N 1
ATOM 2036 C CA . ILE A 1 294 ? -17.566 -0.619 3.897 1.00 98.62 294 ILE A CA 1
ATOM 2037 C C . ILE A 1 294 ? -17.943 -1.665 4.948 1.00 98.62 294 ILE A C 1
ATOM 2039 O O . ILE A 1 294 ? -19.096 -1.735 5.370 1.00 98.62 294 ILE A O 1
ATOM 2043 N N . SER A 1 295 ? -16.959 -2.432 5.400 1.00 98.50 295 SER A N 1
ATOM 2044 C CA . SER A 1 295 ? -17.010 -3.312 6.563 1.00 98.50 295 SER A CA 1
ATOM 2045 C C . SER A 1 295 ? -15.953 -2.843 7.559 1.00 98.50 295 SER A C 1
ATOM 2047 O O . SER A 1 295 ? -14.782 -2.722 7.216 1.00 98.50 295 SER A O 1
ATOM 2049 N N . ILE A 1 296 ? -16.359 -2.519 8.783 1.00 98.50 296 ILE A N 1
ATOM 2050 C CA . ILE A 1 296 ? -15.450 -2.148 9.870 1.00 98.50 296 ILE A CA 1
ATOM 2051 C C . ILE A 1 296 ? -15.784 -3.024 11.065 1.00 98.50 296 ILE A C 1
ATOM 2053 O O . ILE A 1 296 ? -16.916 -3.012 11.542 1.00 98.50 296 ILE A O 1
ATOM 2057 N N . SER A 1 297 ? -14.799 -3.756 11.563 1.00 97.75 297 SER A N 1
ATOM 2058 C CA . SER A 1 297 ? -14.896 -4.611 12.737 1.00 97.75 297 SER A CA 1
ATOM 2059 C C . SER A 1 297 ? -13.784 -4.259 13.716 1.00 97.75 297 SER A C 1
ATOM 2061 O O . SER A 1 297 ? -12.600 -4.306 13.377 1.00 97.75 297 SER A O 1
ATOM 2063 N N . ALA A 1 298 ? -14.160 -3.891 14.936 1.00 97.62 298 ALA A N 1
ATOM 2064 C CA . ALA A 1 298 ? -13.228 -3.568 16.002 1.00 97.62 298 ALA A CA 1
ATOM 2065 C C . ALA A 1 298 ? -13.702 -4.152 17.335 1.00 97.62 298 ALA A C 1
ATOM 2067 O O . ALA A 1 298 ? -14.885 -4.093 17.662 1.00 97.62 298 ALA A O 1
ATOM 2068 N N . LEU A 1 299 ? -12.796 -4.671 18.161 1.00 96.19 299 LEU A N 1
ATOM 2069 C CA . LEU A 1 299 ? -13.181 -5.156 19.498 1.00 96.19 299 LEU A CA 1
ATOM 2070 C C . LEU A 1 299 ? -13.339 -4.030 20.527 1.00 96.19 299 LEU A C 1
ATOM 2072 O O . LEU A 1 299 ? -13.887 -4.250 21.604 1.00 96.19 299 LEU A O 1
ATOM 2076 N N . GLN A 1 300 ? -12.870 -2.824 20.212 1.00 96.12 300 GLN A N 1
ATOM 2077 C CA . GLN A 1 300 ? -13.037 -1.632 21.041 1.00 96.12 300 GLN A CA 1
ATOM 2078 C C . GLN A 1 300 ? -13.897 -0.595 20.310 1.00 96.12 300 GLN A C 1
ATOM 2080 O O . GLN A 1 300 ? -14.887 -0.949 19.674 1.00 96.12 300 GLN A O 1
ATOM 2085 N N . ASN A 1 301 ? -13.570 0.689 20.456 1.00 97.00 301 ASN A N 1
ATOM 2086 C CA . ASN A 1 301 ? -14.348 1.786 19.897 1.00 97.00 301 ASN A CA 1
ATOM 2087 C C . ASN A 1 301 ? -14.073 1.965 18.400 1.00 97.00 301 ASN A C 1
ATOM 2089 O O . ASN A 1 301 ? -12.935 1.821 17.944 1.00 97.00 301 ASN A O 1
ATOM 2093 N N . VAL A 1 302 ? -15.105 2.373 17.665 1.00 98.12 302 VAL A N 1
ATOM 2094 C CA . VAL A 1 302 ? -14.996 2.814 16.271 1.00 98.12 302 VAL A CA 1
ATOM 2095 C C . VAL A 1 302 ? -15.416 4.276 16.189 1.00 98.12 302 VAL A C 1
ATOM 2097 O O . VAL A 1 302 ? -16.548 4.604 16.515 1.00 98.12 302 VAL A O 1
ATOM 2100 N N . SER A 1 303 ? -14.519 5.158 15.748 1.00 97.31 303 SER A N 1
ATOM 2101 C CA . SER A 1 303 ? -14.778 6.595 15.599 1.00 97.31 303 SER A CA 1
ATOM 2102 C C . SER A 1 303 ? -14.444 7.062 14.186 1.00 97.31 303 SER A C 1
ATOM 2104 O O . SER A 1 303 ? -13.340 7.554 13.934 1.00 97.31 303 SER A O 1
ATOM 2106 N N . VAL A 1 304 ? -15.384 6.908 13.256 1.00 97.25 304 VAL A N 1
ATOM 2107 C CA . VAL A 1 304 ? -15.115 7.088 11.822 1.00 97.25 304 VAL A CA 1
ATOM 2108 C C . VAL A 1 304 ? -16.095 8.031 11.138 1.00 97.25 304 VAL A C 1
ATOM 2110 O O . VAL A 1 304 ? -17.256 8.146 11.524 1.00 97.25 304 VAL A O 1
ATOM 2113 N N . THR A 1 305 ? -15.619 8.665 10.071 1.00 97.25 305 THR A N 1
ATOM 2114 C CA . THR A 1 305 ? -16.467 9.176 8.996 1.00 97.25 305 THR A CA 1
ATOM 2115 C C . THR A 1 305 ? -16.412 8.153 7.871 1.00 97.25 305 THR A C 1
ATOM 2117 O O . THR A 1 305 ? -15.428 8.098 7.133 1.00 97.25 305 THR A O 1
ATOM 2120 N N . ALA A 1 306 ? -17.439 7.315 7.784 1.00 97.31 306 ALA A N 1
ATOM 2121 C CA . ALA A 1 306 ? -17.568 6.269 6.783 1.00 97.31 306 ALA A CA 1
ATOM 2122 C C . ALA A 1 306 ? -18.618 6.673 5.744 1.00 97.31 306 ALA A C 1
ATOM 2124 O O . ALA A 1 306 ? -19.766 6.937 6.103 1.00 97.31 306 ALA A O 1
ATOM 2125 N N . LEU A 1 307 ? -18.239 6.707 4.467 1.00 97.50 307 LEU A N 1
ATOM 2126 C CA . LEU A 1 307 ? -19.150 6.995 3.358 1.00 97.50 307 LEU A CA 1
ATOM 2127 C C . LEU A 1 307 ? -19.023 5.933 2.267 1.00 97.50 307 LEU A C 1
ATOM 2129 O O . LEU A 1 307 ? -17.948 5.758 1.691 1.00 97.50 307 LEU A O 1
ATOM 2133 N N . ALA A 1 308 ? -20.139 5.281 1.942 1.00 97.00 308 ALA A N 1
ATOM 2134 C CA . ALA A 1 308 ? -20.213 4.320 0.850 1.00 97.00 308 ALA A CA 1
ATOM 2135 C C . ALA A 1 308 ? -21.476 4.485 -0.008 1.00 97.00 308 ALA A C 1
ATOM 2137 O O . ALA A 1 308 ? -22.541 4.846 0.501 1.00 97.00 308 ALA A O 1
ATOM 2138 N N . GLN A 1 309 ? -21.383 4.200 -1.314 1.00 94.44 309 GLN A N 1
ATOM 2139 C CA . GLN A 1 309 ? -22.579 4.161 -2.178 1.00 94.44 309 GLN A CA 1
ATOM 2140 C C . GLN A 1 309 ? -23.372 2.853 -2.015 1.00 94.44 309 GLN A C 1
ATOM 2142 O O . GLN A 1 309 ? -24.562 2.802 -2.309 1.00 94.44 309 GLN A O 1
ATOM 2147 N N . GLY A 1 310 ? -22.734 1.785 -1.548 1.00 94.25 310 GLY A N 1
ATOM 2148 C CA . GLY A 1 310 ? -23.382 0.532 -1.184 1.00 94.25 310 GLY A CA 1
ATOM 2149 C C . GLY A 1 310 ? -23.764 0.512 0.292 1.00 94.25 310 GLY A C 1
ATOM 2150 O O . GLY A 1 310 ? -24.361 1.458 0.818 1.00 94.25 310 GLY A O 1
ATOM 2151 N N . ASN A 1 311 ? -23.428 -0.591 0.956 1.00 96.00 311 ASN A N 1
ATOM 2152 C CA . ASN A 1 311 ? -23.741 -0.812 2.362 1.00 96.00 311 ASN A CA 1
ATOM 2153 C C . ASN A 1 311 ? -22.557 -0.431 3.254 1.00 96.00 311 ASN A C 1
ATOM 2155 O O . ASN A 1 311 ? -21.400 -0.683 2.909 1.00 96.00 311 ASN A O 1
ATOM 2159 N N . VAL A 1 312 ? -22.848 0.120 4.430 1.00 97.88 312 VAL A N 1
ATOM 2160 C CA . VAL A 1 312 ? -21.853 0.341 5.483 1.00 97.88 312 VAL A CA 1
ATOM 2161 C C . VAL A 1 312 ? -22.208 -0.503 6.699 1.00 97.88 312 VAL A C 1
ATOM 2163 O O . VAL A 1 312 ? -23.256 -0.306 7.310 1.00 97.88 312 VAL A O 1
ATOM 2166 N N . SER A 1 313 ? -21.327 -1.433 7.055 1.00 97.56 313 SER A N 1
ATOM 2167 C CA . SER A 1 313 ? -21.417 -2.260 8.255 1.00 97.56 313 SER A CA 1
ATOM 2168 C C . SER A 1 313 ? -20.310 -1.875 9.228 1.00 97.56 313 SER A C 1
ATOM 2170 O O . SER A 1 313 ? -19.134 -1.955 8.885 1.00 97.56 313 SER A O 1
ATOM 2172 N N . VAL A 1 314 ? -20.673 -1.481 10.447 1.00 97.69 314 VAL A N 1
ATOM 2173 C CA . VAL A 1 314 ? -19.730 -1.166 11.526 1.00 97.69 314 VAL A CA 1
ATOM 2174 C C . VAL A 1 314 ? -20.062 -2.021 12.737 1.00 97.69 314 VAL A C 1
ATOM 2176 O O . VAL A 1 314 ? -21.180 -1.967 13.236 1.00 97.69 314 VAL A O 1
ATOM 2179 N N . GLN A 1 315 ? -19.098 -2.792 13.223 1.00 97.25 315 GLN A N 1
ATOM 2180 C CA . GLN A 1 315 ? -19.205 -3.612 14.421 1.00 97.25 315 GLN A CA 1
ATOM 2181 C C . GLN A 1 315 ? -18.105 -3.215 15.400 1.00 97.25 315 GLN A C 1
ATOM 2183 O O . GLN A 1 315 ? -16.922 -3.267 15.073 1.00 97.25 315 GLN A O 1
ATOM 2188 N N . ALA A 1 316 ? -18.503 -2.808 16.598 1.00 96.62 316 ALA A N 1
ATOM 2189 C CA . ALA A 1 316 ? -17.616 -2.418 17.680 1.00 96.62 316 ALA A CA 1
ATOM 2190 C C . ALA A 1 316 ? -17.921 -3.249 18.932 1.00 96.62 316 ALA A C 1
ATOM 2192 O O . ALA A 1 316 ? -19.081 -3.456 19.276 1.00 96.62 316 ALA A O 1
ATOM 2193 N N . GLY A 1 317 ? -16.902 -3.673 19.677 1.00 93.06 317 GLY A N 1
ATOM 2194 C CA . GLY A 1 317 ? -17.118 -4.156 21.047 1.00 93.06 317 GLY A CA 1
ATOM 2195 C C . GLY A 1 317 ? -17.443 -3.011 22.018 1.00 93.06 317 GLY A C 1
ATOM 2196 O O . GLY A 1 317 ? -18.134 -3.210 23.018 1.00 93.06 317 GLY A O 1
ATOM 2197 N N . GLY A 1 318 ? -16.984 -1.794 21.708 1.00 93.88 318 GLY A N 1
ATOM 2198 C CA . GLY A 1 318 ? -17.207 -0.581 22.496 1.00 93.88 318 GLY A CA 1
ATOM 2199 C C . GLY A 1 318 ? -18.265 0.354 21.905 1.00 93.88 318 GLY A C 1
ATOM 2200 O O . GLY A 1 318 ? -19.342 -0.074 21.487 1.00 93.88 318 GLY A O 1
ATOM 2201 N N . THR A 1 319 ? -17.956 1.648 21.905 1.00 94.88 319 THR A N 1
ATOM 2202 C CA . THR A 1 319 ? -18.804 2.709 21.348 1.00 94.88 319 THR A CA 1
ATOM 2203 C C . THR A 1 319 ? -18.544 2.883 19.854 1.00 94.88 319 THR A C 1
ATOM 2205 O O . THR A 1 319 ? -17.386 2.915 19.429 1.00 94.88 319 THR A O 1
ATOM 2208 N N . VAL A 1 320 ? -19.605 3.083 19.071 1.00 96.38 320 VAL A N 1
ATOM 2209 C CA . VAL A 1 320 ? -19.505 3.602 17.699 1.00 96.38 320 VAL A CA 1
ATOM 2210 C C . VAL A 1 320 ? -19.832 5.091 17.690 1.00 96.38 320 VAL A C 1
ATOM 2212 O O . VAL A 1 320 ? -20.909 5.474 18.137 1.00 96.38 320 VAL A O 1
ATOM 2215 N N . SER A 1 321 ? -18.934 5.921 17.161 1.00 95.19 321 SER A N 1
ATOM 2216 C CA . SER A 1 321 ? -19.099 7.371 17.029 1.00 95.19 321 SER A CA 1
ATOM 2217 C C . SER A 1 321 ? -18.694 7.891 15.648 1.00 95.19 321 SER A C 1
ATOM 2219 O O . SER A 1 321 ? -18.007 7.213 14.881 1.00 95.19 321 SER A O 1
ATOM 2221 N N . GLY A 1 322 ? -19.101 9.124 15.336 1.00 93.75 322 GLY A N 1
ATOM 2222 C CA . GLY A 1 322 ? -18.780 9.801 14.076 1.00 93.75 322 GLY A CA 1
ATOM 2223 C C . GLY A 1 322 ? -19.964 9.852 13.112 1.00 93.75 322 GLY A C 1
ATOM 2224 O O . GLY A 1 322 ? -21.103 10.037 13.539 1.00 93.75 322 GLY A O 1
ATOM 2225 N N . SER A 1 323 ? -19.707 9.732 11.810 1.00 94.88 323 SER A N 1
ATOM 2226 C CA . SER A 1 323 ? -20.743 9.780 10.774 1.00 94.88 323 SER A CA 1
ATOM 2227 C C . SER A 1 323 ? -20.654 8.550 9.885 1.00 94.88 323 SER A C 1
ATOM 2229 O O . SER A 1 323 ? -19.604 8.257 9.322 1.00 94.88 323 SER A O 1
ATOM 2231 N N . VAL A 1 324 ? -21.760 7.827 9.762 1.00 95.44 324 VAL A N 1
ATOM 2232 C CA . VAL A 1 324 ? -21.852 6.602 8.972 1.00 95.44 324 VAL A CA 1
ATOM 2233 C C . VAL A 1 324 ? -22.933 6.802 7.923 1.00 95.44 324 VAL A C 1
ATOM 2235 O O . VAL A 1 324 ? -24.115 6.918 8.246 1.00 95.44 324 VAL A O 1
ATOM 2238 N N . ILE A 1 325 ? -22.519 6.875 6.663 1.00 95.06 325 ILE A N 1
ATOM 2239 C CA . ILE A 1 325 ? -23.376 7.207 5.530 1.00 95.06 325 ILE A CA 1
ATOM 2240 C C . ILE A 1 325 ? -23.291 6.080 4.503 1.00 95.06 325 ILE A C 1
ATOM 2242 O O . ILE A 1 325 ? -22.241 5.847 3.911 1.00 95.06 325 ILE A O 1
ATOM 2246 N N . GLY A 1 326 ? -24.409 5.401 4.269 1.00 92.88 326 GLY A N 1
ATOM 2247 C CA . GLY A 1 326 ? -24.529 4.351 3.259 1.00 92.88 326 GLY A CA 1
ATOM 2248 C C . GLY A 1 326 ? -25.754 4.602 2.397 1.00 92.88 326 GLY A C 1
ATOM 2249 O O . GLY A 1 326 ? -26.860 4.719 2.926 1.00 92.88 326 GLY A O 1
ATOM 2250 N N . VAL A 1 327 ? -25.598 4.697 1.077 1.00 91.75 327 VAL A N 1
ATOM 2251 C CA . VAL A 1 327 ? -26.753 4.928 0.188 1.00 91.75 327 VAL A CA 1
ATOM 2252 C C . VAL A 1 327 ? -27.663 3.690 0.117 1.00 91.75 327 VAL A C 1
ATOM 2254 O O . VAL A 1 327 ? -28.883 3.856 0.026 1.00 91.75 327 VAL A O 1
ATOM 2257 N N . GLY A 1 328 ? -27.098 2.479 0.223 1.00 90.62 328 GLY A N 1
ATOM 2258 C CA . GLY A 1 328 ? -27.837 1.211 0.278 1.00 90.62 328 GLY A CA 1
ATOM 2259 C C . GLY A 1 328 ? -28.428 0.918 1.662 1.00 90.62 328 GLY A C 1
ATOM 2260 O O . GLY A 1 328 ? -29.641 1.037 1.874 1.00 90.62 328 GLY A O 1
ATOM 2261 N N . SER A 1 329 ? -27.568 0.540 2.610 1.00 93.38 329 SER A N 1
ATOM 2262 C CA . SER A 1 329 ? -27.921 0.333 4.018 1.00 93.38 329 SER A CA 1
ATOM 2263 C C . SER A 1 329 ? -26.809 0.782 4.965 1.00 93.38 329 SER A C 1
ATOM 2265 O O . SER A 1 329 ? -25.636 0.860 4.594 1.00 93.38 329 SER A O 1
ATOM 2267 N N . VAL A 1 330 ? -27.182 1.056 6.213 1.00 95.88 330 VAL A N 1
ATOM 2268 C CA . VAL A 1 330 ? -26.260 1.256 7.333 1.00 95.88 330 VAL A CA 1
ATOM 2269 C C . VAL A 1 330 ? -26.614 0.267 8.439 1.00 95.88 330 VAL A C 1
ATOM 2271 O O . VAL A 1 330 ? -27.740 0.242 8.937 1.00 95.88 330 VAL A O 1
ATOM 2274 N N . ASN A 1 331 ? -25.642 -0.550 8.829 1.00 94.88 331 ASN A N 1
ATOM 2275 C CA . ASN A 1 331 ? -25.757 -1.571 9.862 1.00 94.88 331 ASN A CA 1
ATOM 2276 C C . ASN A 1 331 ? -24.693 -1.285 10.925 1.00 94.88 331 ASN A C 1
ATOM 2278 O O . ASN A 1 331 ? -23.506 -1.430 10.650 1.00 94.88 331 ASN A O 1
ATOM 2282 N N . VAL A 1 332 ? -25.090 -0.851 12.123 1.00 95.06 332 VAL A N 1
ATOM 2283 C CA . VAL A 1 332 ? -24.135 -0.450 13.172 1.00 95.06 332 VAL A CA 1
ATOM 2284 C C . VAL A 1 332 ? -24.382 -1.197 14.475 1.00 95.06 332 VAL A C 1
ATOM 2286 O O . VAL A 1 332 ? -25.437 -1.048 15.087 1.00 95.06 332 VAL A O 1
ATOM 2289 N N . GLY A 1 333 ? -23.397 -1.966 14.931 1.00 93.75 333 GLY A N 1
ATOM 2290 C CA . GLY A 1 333 ? -23.417 -2.654 16.214 1.00 93.75 333 GLY A CA 1
ATOM 2291 C C . GLY A 1 333 ? -22.335 -2.168 17.171 1.00 93.75 333 GLY A C 1
ATOM 2292 O O . GLY A 1 333 ? -21.197 -1.931 16.773 1.00 93.75 333 GLY A O 1
ATOM 2293 N N . GLY A 1 334 ? -22.705 -2.007 18.439 1.00 91.81 334 GLY A N 1
ATOM 2294 C CA . GLY A 1 334 ? -21.828 -1.552 19.512 1.00 91.81 334 GLY A CA 1
ATOM 2295 C C . GLY A 1 334 ? -22.452 -1.768 20.886 1.00 91.81 334 GLY A C 1
ATOM 2296 O O . GLY A 1 334 ? -23.652 -2.007 21.004 1.00 91.81 334 GLY A O 1
ATOM 2297 N N . THR A 1 335 ? -21.668 -1.622 21.953 1.00 93.00 335 THR A N 1
ATOM 2298 C CA . THR A 1 335 ? -22.233 -1.487 23.308 1.00 93.00 335 THR A CA 1
ATOM 2299 C C . THR A 1 335 ? -23.088 -0.216 23.391 1.00 93.00 335 THR A C 1
ATOM 2301 O O . THR A 1 335 ? -24.194 -0.223 23.940 1.00 93.00 335 THR A O 1
ATOM 2304 N N . SER A 1 336 ? -22.605 0.868 22.782 1.00 91.62 336 SER A N 1
ATOM 2305 C CA . SER A 1 336 ? -23.355 2.102 22.567 1.00 91.62 336 SER A CA 1
ATOM 2306 C C . SER A 1 336 ? -23.102 2.669 21.172 1.00 91.62 336 SER A C 1
ATOM 2308 O O . SER A 1 336 ? -22.044 2.468 20.574 1.00 91.62 336 SER A O 1
ATOM 2310 N N . VAL A 1 337 ? -24.095 3.382 20.648 1.00 92.19 337 VAL A N 1
ATOM 2311 C CA . VAL A 1 337 ? -24.038 4.024 19.333 1.00 92.19 337 VAL A CA 1
ATOM 2312 C C . VAL A 1 337 ? -24.326 5.516 19.502 1.00 92.19 337 VAL A C 1
ATOM 2314 O O . VAL A 1 337 ? -25.454 5.920 19.794 1.00 92.19 337 VAL A O 1
ATOM 2317 N N . ASP A 1 338 ? -23.280 6.317 19.319 1.00 92.25 338 ASP A N 1
ATOM 2318 C CA . ASP A 1 338 ? -23.246 7.784 19.337 1.00 92.25 338 ASP A CA 1
ATOM 2319 C C . ASP A 1 338 ? -22.708 8.319 17.996 1.00 92.25 338 ASP A C 1
ATOM 2321 O O . ASP A 1 338 ? -21.774 9.119 17.910 1.00 92.25 338 ASP A O 1
ATOM 2325 N N . ALA A 1 339 ? -23.253 7.781 16.907 1.00 89.56 339 ALA A N 1
ATOM 2326 C CA . ALA A 1 339 ? -22.915 8.170 15.547 1.00 89.56 339 ALA A CA 1
ATOM 2327 C C . ALA A 1 339 ? -24.140 8.764 14.845 1.00 89.56 339 ALA A C 1
ATOM 2329 O O . ALA A 1 339 ? -25.280 8.397 15.135 1.00 89.56 339 ALA A O 1
ATOM 2330 N N . ALA A 1 340 ? -23.902 9.666 13.896 1.00 92.06 340 ALA A N 1
ATOM 2331 C CA . ALA A 1 340 ? -24.909 10.097 12.938 1.00 92.06 340 ALA A CA 1
ATOM 2332 C C . ALA A 1 340 ? -25.025 9.033 11.841 1.00 92.06 340 ALA A C 1
ATOM 2334 O O . ALA A 1 340 ? -24.067 8.804 11.101 1.00 92.06 340 ALA A O 1
ATOM 2335 N N . LEU A 1 341 ? -26.184 8.380 11.743 1.00 92.81 341 LEU A N 1
ATOM 2336 C CA . LEU A 1 341 ? -26.412 7.282 10.802 1.00 92.81 341 LEU A CA 1
ATOM 2337 C C . LEU A 1 341 ? -27.329 7.745 9.674 1.00 92.81 341 LEU A C 1
ATOM 2339 O O . LEU A 1 341 ? -28.489 8.061 9.924 1.00 92.81 341 LEU A O 1
ATOM 2343 N N . LEU A 1 342 ? -26.840 7.785 8.436 1.00 90.88 342 LEU A N 1
ATOM 2344 C CA . LEU A 1 342 ? -27.609 8.255 7.283 1.00 90.88 342 LEU A CA 1
ATOM 2345 C C . LEU A 1 342 ? -27.705 7.155 6.222 1.00 90.88 342 LEU A C 1
ATOM 2347 O O . LEU A 1 342 ? -26.720 6.803 5.575 1.00 90.88 342 LEU A O 1
ATOM 2351 N N . SER A 1 343 ? -28.912 6.623 6.034 1.00 90.06 343 SER A N 1
ATOM 2352 C CA . SER A 1 343 ? -29.250 5.679 4.966 1.00 90.06 343 SER A CA 1
ATOM 2353 C C . SER A 1 343 ? -30.758 5.624 4.742 1.00 90.06 343 SER A C 1
ATOM 2355 O O . SER A 1 343 ? -31.531 6.082 5.587 1.00 90.06 343 SER A O 1
ATOM 2357 N N . GLN A 1 344 ? -31.176 5.027 3.623 1.00 86.56 344 GLN A N 1
ATOM 2358 C CA . GLN A 1 344 ? -32.566 4.615 3.409 1.00 86.56 344 GLN A CA 1
ATOM 2359 C C . GLN A 1 344 ? -32.968 3.498 4.378 1.00 86.56 344 GLN A C 1
ATOM 2361 O O . GLN A 1 344 ? -34.102 3.466 4.844 1.00 86.56 344 GLN A O 1
ATOM 2366 N N . ASN A 1 345 ? -32.025 2.609 4.704 1.00 88.12 345 ASN A N 1
ATOM 2367 C CA . ASN A 1 345 ? -32.239 1.480 5.597 1.00 88.12 345 ASN A CA 1
ATOM 2368 C C . ASN A 1 345 ? -31.180 1.518 6.696 1.00 88.12 345 ASN A C 1
ATOM 2370 O O . ASN A 1 345 ? -30.012 1.235 6.433 1.00 88.12 345 ASN A O 1
ATOM 2374 N N . VAL A 1 346 ? -31.575 1.869 7.921 1.00 90.56 346 VAL A N 1
ATOM 2375 C CA . VAL A 1 346 ? -30.668 1.864 9.074 1.00 90.56 346 VAL A CA 1
ATOM 2376 C C . VAL A 1 346 ? -31.082 0.774 10.051 1.00 90.56 346 VAL A C 1
ATOM 2378 O O . VAL A 1 346 ? -32.238 0.704 10.463 1.00 90.56 346 VAL A O 1
ATOM 2381 N N . SER A 1 347 ? -30.123 -0.060 10.439 1.00 90.06 347 SER A N 1
ATOM 2382 C CA . SER A 1 347 ? -30.264 -1.032 11.517 1.00 90.06 347 SER A CA 1
ATOM 2383 C C . SER A 1 347 ? -29.163 -0.814 12.544 1.00 90.06 347 SER A C 1
ATOM 2385 O O . SER A 1 347 ? -28.008 -0.559 12.195 1.00 90.06 347 SER A O 1
ATOM 2387 N N . THR A 1 348 ? -29.526 -0.888 13.820 1.00 89.12 348 THR A N 1
ATOM 2388 C CA . THR A 1 348 ? -28.588 -0.714 14.923 1.00 89.12 348 THR A CA 1
ATOM 2389 C C . THR A 1 348 ? -28.759 -1.805 15.967 1.00 89.12 348 THR A C 1
ATOM 2391 O O . THR A 1 348 ? -29.869 -2.279 16.210 1.00 89.12 348 THR A O 1
ATOM 2394 N N . SER A 1 349 ? -27.658 -2.208 16.595 1.00 86.12 349 SER A N 1
ATOM 2395 C CA . SER A 1 349 ? -27.663 -3.119 17.741 1.00 86.12 349 SER A CA 1
ATOM 2396 C C . SER A 1 349 ? -26.797 -2.542 18.857 1.00 86.12 349 SER A C 1
ATOM 2398 O O . SER A 1 349 ? -25.594 -2.387 18.672 1.00 86.12 349 SER A O 1
ATOM 2400 N N . GLY A 1 350 ? -27.401 -2.200 19.997 1.00 81.81 350 GLY A N 1
ATOM 2401 C CA . GLY A 1 350 ? -26.719 -1.536 21.113 1.00 81.81 350 GLY A CA 1
ATOM 2402 C C . GLY A 1 350 ? -27.554 -0.430 21.751 1.00 81.81 350 GLY A C 1
ATOM 2403 O O . GLY A 1 350 ? -28.666 -0.142 21.305 1.00 81.81 350 GLY A O 1
ATOM 2404 N N . ASN A 1 351 ? -27.010 0.223 22.781 1.00 81.12 351 ASN A N 1
ATOM 2405 C CA . ASN A 1 351 ? -27.654 1.390 23.383 1.00 81.12 351 ASN A CA 1
ATOM 2406 C C . ASN A 1 351 ? -27.492 2.615 22.474 1.00 81.12 351 ASN A C 1
ATOM 2408 O O . ASN A 1 351 ? -26.397 3.164 22.343 1.00 81.12 351 ASN A O 1
ATOM 2412 N N . LEU A 1 352 ? -28.586 3.060 21.858 1.00 81.00 352 LEU A N 1
ATOM 2413 C CA . LEU A 1 352 ? -28.609 4.281 21.053 1.00 81.00 352 LEU A CA 1
ATOM 2414 C C . LEU A 1 352 ? -28.568 5.507 21.970 1.00 81.00 352 LEU A C 1
ATOM 2416 O O . LEU A 1 352 ? -29.518 5.762 22.708 1.00 81.00 352 LEU A O 1
ATOM 2420 N N . ALA A 1 353 ? -27.464 6.252 21.924 1.00 71.88 353 ALA A N 1
ATOM 2421 C CA . ALA A 1 353 ? -27.313 7.522 22.633 1.00 71.88 353 ALA A CA 1
ATOM 2422 C C . ALA A 1 353 ? -27.684 8.725 21.744 1.00 71.88 353 ALA A C 1
ATOM 2424 O O . ALA A 1 353 ? -28.152 9.745 22.248 1.00 71.88 353 ALA A O 1
ATOM 2425 N N . SER A 1 354 ? -27.514 8.593 20.422 1.00 64.19 354 SER A N 1
ATOM 2426 C CA . SER A 1 354 ? -27.798 9.648 19.441 1.00 64.19 354 SER A CA 1
ATOM 2427 C C . SER A 1 354 ? -29.251 9.625 18.945 1.00 64.19 354 SER A C 1
ATOM 2429 O O . SER A 1 354 ? -29.836 8.569 18.707 1.00 64.19 354 SER A O 1
ATOM 2431 N N . SER A 1 355 ? -29.823 10.817 18.740 1.00 60.16 355 SER A N 1
ATOM 2432 C CA . SER A 1 355 ? -31.168 11.033 18.174 1.00 60.16 355 SER A CA 1
ATOM 2433 C C . SER A 1 355 ? -31.195 11.102 16.637 1.00 60.16 355 SER A C 1
ATOM 2435 O O . SER A 1 355 ? -32.263 11.264 16.049 1.00 60.16 355 SER A O 1
ATOM 2437 N N . GLN A 1 356 ? -30.038 10.990 15.973 1.00 62.62 356 GLN A N 1
ATOM 2438 C CA . GLN A 1 356 ? -29.881 11.181 14.526 1.00 62.62 356 GLN A CA 1
ATOM 2439 C C . GLN A 1 356 ? -29.710 9.840 13.800 1.00 62.62 356 GLN A C 1
ATOM 2441 O O . GLN A 1 356 ? -28.599 9.431 13.455 1.00 62.62 356 GLN A O 1
ATOM 2446 N N . VAL A 1 357 ? -30.833 9.155 13.570 1.00 71.31 357 VAL A N 1
ATOM 2447 C CA . VAL A 1 357 ? -30.901 7.907 12.799 1.00 71.31 357 VAL A CA 1
ATOM 2448 C C . VAL A 1 357 ? -31.783 8.114 11.568 1.00 71.31 357 VAL A C 1
ATOM 2450 O O . VAL A 1 357 ? -32.954 8.463 11.691 1.00 71.31 357 VAL A O 1
ATOM 2453 N N . GLY A 1 358 ? -31.219 7.852 10.389 1.00 60.59 358 GLY A N 1
ATOM 2454 C CA . GLY A 1 358 ? -31.890 7.920 9.094 1.00 60.59 358 GLY A CA 1
ATOM 2455 C C . GLY A 1 358 ? -31.866 9.310 8.458 1.00 60.59 358 GLY A C 1
ATOM 2456 O O . GLY A 1 358 ? -31.633 10.331 9.107 1.00 60.59 358 GLY A O 1
ATOM 2457 N N . PHE A 1 359 ? -32.150 9.364 7.154 1.00 61.25 359 PHE A N 1
ATOM 2458 C CA . PHE A 1 359 ? -32.660 10.606 6.581 1.00 61.25 359 PHE A CA 1
ATOM 2459 C C . PHE A 1 359 ? -33.952 10.930 7.328 1.00 61.25 359 PHE A C 1
ATOM 2461 O O . PHE A 1 359 ? -34.806 10.053 7.454 1.00 61.25 359 PHE A O 1
ATOM 2468 N N . ALA A 1 360 ? -34.121 12.155 7.825 1.00 48.06 360 ALA A N 1
ATOM 2469 C CA . ALA A 1 360 ? -35.429 12.604 8.275 1.00 48.06 360 ALA A CA 1
ATOM 2470 C C . ALA A 1 360 ? -36.375 12.554 7.066 1.00 48.06 360 ALA A C 1
ATOM 2472 O O . ALA A 1 360 ? -36.470 13.502 6.288 1.00 48.06 360 ALA A O 1
ATOM 2473 N N . ALA A 1 361 ? -37.031 11.413 6.861 1.00 33.34 361 ALA A N 1
ATOM 2474 C CA . ALA A 1 361 ? -38.120 11.303 5.926 1.00 33.34 361 ALA A CA 1
ATOM 2475 C C . ALA A 1 361 ? -39.215 12.204 6.487 1.00 33.34 361 ALA A C 1
ATOM 2477 O O . ALA A 1 361 ? -39.858 11.884 7.487 1.00 33.34 361 ALA A O 1
ATOM 2478 N N . VAL A 1 362 ? -39.425 13.351 5.846 1.00 30.88 362 VAL A N 1
ATOM 2479 C CA . VAL A 1 362 ? -40.688 14.078 5.934 1.00 30.88 362 VAL A CA 1
ATOM 2480 C C . VAL A 1 362 ? -41.737 13.196 5.254 1.00 30.88 362 VAL A C 1
ATOM 2482 O O . VAL A 1 362 ? -42.158 13.451 4.135 1.00 30.88 362 VAL A O 1
ATOM 2485 N N . ASN A 1 363 ? -42.121 12.111 5.922 1.00 28.56 363 ASN A N 1
ATOM 2486 C CA . ASN A 1 363 ? -43.289 11.323 5.588 1.00 28.56 363 ASN A CA 1
ATOM 2487 C C . ASN A 1 363 ? -44.331 11.596 6.664 1.00 28.56 363 ASN A C 1
ATOM 2489 O O . ASN A 1 363 ? -44.317 11.060 7.770 1.00 28.56 363 ASN A O 1
ATOM 2493 N N . VAL A 1 364 ? -45.249 12.483 6.299 1.00 36.75 364 VAL A N 1
ATOM 2494 C CA . VAL A 1 364 ? -46.543 12.661 6.941 1.00 36.75 364 VAL A CA 1
ATOM 2495 C C . VAL A 1 364 ? -47.328 11.355 6.772 1.00 36.75 364 VAL A C 1
ATOM 2497 O O . VAL A 1 364 ? -48.043 11.214 5.790 1.00 36.75 364 VAL A O 1
ATOM 2500 N N . ALA A 1 365 ? -47.177 10.385 7.679 1.00 32.31 365 ALA A N 1
ATOM 2501 C CA . ALA A 1 365 ? -48.151 9.304 7.887 1.00 32.31 365 ALA A CA 1
ATOM 2502 C C . ALA A 1 365 ? -47.818 8.439 9.121 1.00 32.31 365 ALA A C 1
ATOM 2504 O O . ALA A 1 365 ? -46.969 7.561 9.074 1.00 32.31 365 ALA A O 1
ATOM 2505 N N . ALA A 1 366 ? -48.560 8.708 10.199 1.00 32.97 366 ALA A N 1
ATOM 2506 C CA . ALA A 1 366 ? -49.088 7.782 11.207 1.00 32.97 366 ALA A CA 1
ATOM 2507 C C . ALA A 1 366 ? -48.202 6.663 11.811 1.00 32.97 366 ALA A C 1
ATOM 2509 O O . ALA A 1 366 ? -48.033 5.597 11.230 1.00 32.97 366 ALA A O 1
ATOM 2510 N N . GLY A 1 367 ? -47.908 6.822 13.111 1.00 33.38 367 GLY A N 1
ATOM 2511 C CA . GLY A 1 367 ? -48.119 5.747 14.093 1.00 33.38 367 GLY A CA 1
ATOM 2512 C C . GLY A 1 367 ? -46.916 5.363 14.960 1.00 33.38 367 GLY A C 1
ATOM 2513 O O . GLY A 1 367 ? -46.013 4.687 14.497 1.00 33.38 367 GLY A O 1
ATOM 2514 N N . ALA A 1 368 ? -47.006 5.700 16.253 1.00 37.72 368 ALA A N 1
ATOM 2515 C CA . ALA A 1 368 ? -46.182 5.222 17.375 1.00 37.72 368 ALA A CA 1
ATOM 2516 C C . ALA A 1 368 ? -44.785 5.851 17.586 1.00 37.72 368 ALA A C 1
ATOM 2518 O O . ALA A 1 368 ? -43.756 5.206 17.442 1.00 37.72 368 ALA A O 1
ATOM 2519 N N . SER A 1 369 ? -44.771 7.098 18.073 1.00 35.16 369 SER A N 1
ATOM 2520 C CA . SER A 1 369 ? -43.810 7.601 19.079 1.00 35.16 369 SER A CA 1
ATOM 2521 C C . SER A 1 369 ? -44.397 8.863 19.722 1.00 35.16 369 SER A C 1
ATOM 2523 O O . SER A 1 369 ? -44.144 9.988 19.306 1.00 35.16 369 SER A O 1
ATOM 2525 N N . GLN A 1 370 ? -45.294 8.664 20.690 1.00 37.84 370 GLN A N 1
ATOM 2526 C CA . GLN A 1 370 ? -46.183 9.697 21.236 1.00 37.84 370 GLN A CA 1
ATOM 2527 C C . GLN A 1 370 ? -45.668 10.333 22.544 1.00 37.84 370 GLN A C 1
ATOM 2529 O O . GLN A 1 370 ? -46.464 10.779 23.361 1.00 37.84 370 GLN A O 1
ATOM 2534 N N . SER A 1 371 ? -44.351 10.399 22.767 1.00 36.75 371 SER A N 1
ATOM 2535 C CA . SER A 1 371 ? -43.776 11.026 23.975 1.00 36.75 371 SER A CA 1
ATOM 2536 C C . SER A 1 371 ? -42.935 12.282 23.718 1.00 36.75 371 SER A C 1
ATOM 2538 O O . SER A 1 371 ? -42.651 13.005 24.667 1.00 36.75 371 SER A O 1
ATOM 2540 N N . ALA A 1 372 ? -42.611 12.619 22.464 1.00 36.81 372 ALA A N 1
ATOM 2541 C CA . ALA A 1 372 ? -41.909 13.868 22.129 1.00 36.81 372 ALA A CA 1
ATOM 2542 C C . ALA A 1 372 ? -42.848 15.030 21.730 1.00 36.81 372 ALA A C 1
ATOM 2544 O O . ALA A 1 372 ? -42.404 16.165 21.588 1.00 36.81 372 ALA A O 1
ATOM 2545 N N . LEU A 1 373 ? -44.154 14.774 21.574 1.00 39.50 373 LEU A N 1
ATOM 2546 C CA . LEU A 1 373 ? -45.137 15.763 21.096 1.00 39.50 373 LEU A CA 1
ATOM 2547 C C . LEU A 1 373 ? -45.864 16.534 22.214 1.00 39.50 373 LEU A C 1
ATOM 2549 O O . LEU A 1 373 ? -46.599 17.484 21.936 1.00 39.50 373 LEU A O 1
ATOM 2553 N N . SER A 1 374 ? -45.644 16.188 23.483 1.00 34.12 374 SER A N 1
ATOM 2554 C CA . SER A 1 374 ? -46.295 16.879 24.608 1.00 34.12 374 SER A CA 1
ATOM 2555 C C . SER A 1 374 ? -45.641 18.225 24.944 1.00 34.12 374 SER A C 1
ATOM 2557 O O . SER A 1 374 ? -46.311 19.110 25.471 1.00 34.12 374 SER A O 1
ATOM 2559 N N . SER A 1 375 ? -44.364 18.412 24.598 1.00 39.06 375 SER A N 1
ATOM 2560 C CA . SER A 1 375 ? -43.609 19.637 24.908 1.00 39.06 375 SER A CA 1
ATOM 2561 C C . SER A 1 375 ? -43.833 20.751 23.881 1.00 39.06 375 SER A C 1
ATOM 2563 O O . SER A 1 375 ? -43.799 21.928 24.227 1.00 39.06 375 SER A O 1
ATOM 2565 N N . ASP A 1 376 ? -44.099 20.395 22.621 1.00 46.31 376 ASP A N 1
ATOM 2566 C CA . ASP A 1 376 ? -44.208 21.372 21.528 1.00 46.31 376 ASP A CA 1
ATOM 2567 C C . ASP A 1 376 ? -45.646 21.895 21.342 1.00 46.31 376 ASP A C 1
ATOM 2569 O O . ASP A 1 376 ? -45.882 23.032 20.927 1.00 46.31 376 ASP A O 1
ATOM 2573 N N . THR A 1 377 ? -46.645 21.111 21.765 1.00 38.41 377 THR A N 1
ATOM 2574 C CA . THR A 1 377 ? -48.053 21.529 21.689 1.00 38.41 377 THR A CA 1
ATOM 2575 C C . THR A 1 377 ? -48.410 22.580 22.752 1.00 38.41 377 THR A C 1
ATOM 2577 O O . THR A 1 377 ? -49.255 23.430 22.488 1.00 38.41 377 THR A O 1
ATOM 2580 N N . GLN A 1 378 ? -47.735 22.600 23.913 1.00 36.81 378 GLN A N 1
ATOM 2581 C CA . GLN A 1 378 ? -47.910 23.651 24.934 1.00 36.81 378 GLN A CA 1
ATOM 2582 C C . GLN A 1 378 ? -47.185 24.966 24.584 1.00 36.81 378 GLN A C 1
ATOM 2584 O O . GLN A 1 378 ? -47.649 26.046 24.961 1.00 36.81 378 GLN A O 1
ATOM 2589 N N . MET A 1 379 ? -46.104 24.917 23.796 1.00 42.41 379 MET A N 1
ATOM 2590 C CA . MET A 1 379 ? -45.454 26.134 23.288 1.00 42.41 379 MET A CA 1
ATOM 2591 C C . MET A 1 379 ? -46.234 26.779 22.132 1.00 42.41 379 MET A C 1
ATOM 2593 O O . MET A 1 379 ? -46.241 28.004 22.012 1.00 42.41 379 MET A O 1
ATOM 2597 N N . ARG A 1 380 ? -46.972 25.998 21.328 1.00 40.34 380 ARG A N 1
ATOM 2598 C CA . ARG A 1 380 ? -47.785 26.534 20.219 1.00 40.34 380 ARG A CA 1
ATOM 2599 C C . ARG A 1 380 ? -49.146 27.114 20.619 1.00 40.34 380 ARG A C 1
ATOM 2601 O O . ARG A 1 380 ? -49.593 28.048 19.960 1.00 40.34 380 ARG A O 1
ATOM 2608 N N . THR A 1 381 ? -49.804 26.644 21.681 1.00 34.72 381 THR A N 1
ATOM 2609 C CA . THR A 1 381 ? -51.075 27.250 22.146 1.00 34.72 381 THR A CA 1
ATOM 2610 C C . THR A 1 381 ? -50.881 28.555 22.915 1.00 34.72 381 THR A C 1
ATOM 2612 O O . THR A 1 381 ? -51.767 29.407 22.889 1.00 34.72 381 THR A O 1
ATOM 2615 N N . THR A 1 382 ? -49.713 28.769 23.525 1.00 36.66 382 THR A N 1
ATOM 2616 C CA . THR A 1 382 ? -49.396 30.033 24.216 1.00 36.66 382 THR A CA 1
ATOM 2617 C C . THR A 1 382 ? -49.059 31.164 23.229 1.00 36.66 382 THR A C 1
ATOM 2619 O O . THR A 1 382 ? -49.244 32.336 23.545 1.00 36.66 382 THR A O 1
ATOM 2622 N N . ALA A 1 383 ? -48.644 30.831 22.001 1.00 40.16 383 ALA A N 1
ATOM 2623 C CA . ALA A 1 383 ? -48.317 31.801 20.951 1.00 40.16 383 ALA A CA 1
ATOM 2624 C C . ALA A 1 383 ? -49.520 32.250 20.090 1.00 40.16 383 ALA A C 1
ATOM 2626 O O . ALA A 1 383 ? -49.375 33.165 19.284 1.00 40.16 383 ALA A O 1
ATOM 2627 N N . LEU A 1 384 ? -50.699 31.626 20.235 1.00 38.00 384 LEU A N 1
ATOM 2628 C CA . LEU A 1 384 ? -51.851 31.854 19.342 1.00 38.00 384 LEU A CA 1
ATOM 2629 C C . LEU A 1 384 ? -53.083 32.496 20.010 1.00 38.00 384 LEU A C 1
ATOM 2631 O O . LEU A 1 384 ? -54.047 32.791 19.312 1.00 38.00 384 LEU A O 1
ATOM 2635 N N . ASN A 1 385 ? -53.047 32.792 21.316 1.00 38.03 385 ASN A N 1
ATOM 2636 C CA . ASN A 1 385 ? -54.157 33.427 22.053 1.00 38.03 385 ASN A CA 1
ATOM 2637 C C . ASN A 1 385 ? -53.790 34.793 22.673 1.00 38.03 385 ASN A C 1
ATOM 2639 O O . ASN A 1 385 ? -54.165 35.101 23.801 1.00 38.03 385 ASN A O 1
ATOM 2643 N N . GLY A 1 386 ? -53.063 35.631 21.931 1.00 31.23 386 GLY A N 1
ATOM 2644 C CA . GLY A 1 386 ? -52.658 36.975 22.362 1.00 31.23 386 GLY A CA 1
ATOM 2645 C C . GLY A 1 386 ? -53.054 38.076 21.379 1.00 31.23 386 GLY A C 1
ATOM 2646 O O . GLY A 1 386 ? -52.221 38.899 21.021 1.00 31.23 386 GLY A O 1
ATOM 2647 N N . GLY A 1 387 ? -54.294 38.077 20.889 1.00 31.11 387 GLY A N 1
ATOM 2648 C CA . GLY A 1 387 ? -54.815 39.179 20.082 1.00 31.11 387 GLY A CA 1
ATOM 2649 C C . GLY A 1 387 ? -55.289 40.337 20.958 1.00 31.11 387 GLY A C 1
ATOM 2650 O O . GLY A 1 387 ? -56.373 40.255 21.528 1.00 31.11 387 GLY A O 1
ATOM 2651 N N . ASN A 1 388 ? -54.515 41.424 21.033 1.00 30.70 388 ASN A N 1
ATOM 2652 C CA . ASN A 1 388 ? -55.081 42.766 21.175 1.00 30.70 388 ASN A CA 1
ATOM 2653 C C . ASN A 1 388 ? -54.128 43.850 20.634 1.00 30.70 388 ASN A C 1
ATOM 2655 O O . ASN A 1 388 ? -53.051 44.087 21.167 1.00 30.70 388 ASN A O 1
ATOM 2659 N N . SER A 1 389 ? -54.592 44.444 19.534 1.00 43.66 389 SER A N 1
ATOM 2660 C CA . SER A 1 389 ? -54.376 45.761 18.926 1.00 43.66 389 SER A CA 1
ATOM 2661 C C . SER A 1 389 ? -53.290 46.715 19.450 1.00 43.66 389 SER A C 1
ATOM 2663 O O . SER A 1 389 ? -53.236 47.020 20.635 1.00 43.66 389 SER A O 1
ATOM 2665 N N . GLN A 1 390 ? -52.638 47.358 18.463 1.00 40.50 390 GLN A N 1
ATOM 2666 C CA . GLN A 1 390 ? -51.817 48.587 18.483 1.00 40.50 390 GLN A CA 1
ATOM 2667 C C . GLN A 1 390 ? -50.295 48.370 18.499 1.00 40.50 390 GLN A C 1
ATOM 2669 O O . GLN A 1 390 ? -49.697 48.440 19.564 1.00 40.50 390 GLN A O 1
ATOM 2674 N N . ASN A 1 391 ? -49.664 48.177 17.323 1.00 40.69 391 ASN A N 1
ATOM 2675 C CA . ASN A 1 391 ? -48.319 48.725 17.010 1.00 40.69 391 ASN A CA 1
ATOM 2676 C C . ASN A 1 391 ? -47.800 48.511 15.558 1.00 40.69 391 ASN A C 1
ATOM 2678 O O . ASN A 1 391 ? -46.596 48.586 15.313 1.00 40.69 391 ASN A O 1
ATOM 2682 N N . ASP A 1 392 ? -48.671 48.336 14.558 1.00 49.19 392 ASP A N 1
ATOM 2683 C CA . ASP A 1 392 ? -48.252 47.981 13.183 1.00 49.19 392 ASP A CA 1
ATOM 2684 C C . ASP A 1 392 ? -47.528 49.089 12.380 1.00 49.19 392 ASP A C 1
ATOM 2686 O O . ASP A 1 392 ? -47.002 48.828 11.293 1.00 49.19 392 ASP A O 1
ATOM 2690 N N . ASP A 1 393 ? -47.429 50.318 12.898 1.00 52.84 393 ASP A N 1
ATOM 2691 C CA . ASP A 1 393 ? -46.843 51.445 12.154 1.00 52.84 393 ASP A CA 1
ATOM 2692 C C . ASP A 1 393 ? -45.336 51.660 12.398 1.00 52.84 393 ASP A C 1
ATOM 2694 O O . ASP A 1 393 ? -44.657 52.293 11.580 1.00 52.84 393 ASP A O 1
ATOM 2698 N N . GLN A 1 394 ? -44.764 51.114 13.478 1.00 52.72 394 GLN A N 1
ATOM 2699 C CA . GLN A 1 394 ? -43.330 51.278 13.773 1.00 52.72 394 GLN A CA 1
ATOM 2700 C C . GLN A 1 394 ? -42.444 50.225 13.090 1.00 52.72 394 GLN A C 1
ATOM 2702 O O . GLN A 1 394 ? -41.304 50.521 12.722 1.00 52.72 394 GLN A O 1
ATOM 2707 N N . GLU A 1 395 ? -42.966 49.024 12.838 1.00 51.69 395 GLU A N 1
ATOM 2708 C CA . GLU A 1 395 ? -42.186 47.912 12.282 1.00 51.69 395 GLU A CA 1
ATOM 2709 C C . GLU A 1 395 ? -41.985 48.033 10.760 1.00 51.69 395 GLU A C 1
ATOM 2711 O O . GLU A 1 395 ? -40.886 47.804 10.245 1.00 51.69 395 GLU A O 1
ATOM 2716 N N . LYS A 1 396 ? -42.982 48.563 10.035 1.00 51.53 396 LYS A N 1
ATOM 2717 C CA . LYS A 1 396 ? -42.871 48.846 8.591 1.00 51.53 396 LYS A CA 1
ATOM 2718 C C . LYS A 1 396 ? -41.852 49.942 8.256 1.00 51.53 396 LYS A C 1
ATOM 2720 O O . LYS A 1 396 ? -41.215 49.878 7.205 1.00 51.53 396 LYS A O 1
ATOM 2725 N N . ARG A 1 397 ? -41.629 50.921 9.144 1.00 52.56 397 ARG A N 1
ATOM 2726 C CA . ARG A 1 397 ? -40.602 51.966 8.940 1.00 52.56 397 ARG A CA 1
ATOM 2727 C C . ARG A 1 397 ? -39.178 51.460 9.182 1.00 52.56 397 ARG A C 1
ATOM 2729 O O . ARG A 1 397 ? -38.253 51.927 8.519 1.00 52.56 397 ARG A O 1
ATOM 2736 N N . ARG A 1 398 ? -38.999 50.479 10.070 1.00 52.47 398 ARG A N 1
ATOM 2737 C CA . ARG A 1 398 ? -37.690 49.877 10.376 1.00 52.47 398 ARG A CA 1
ATOM 2738 C C . ARG A 1 398 ? -37.202 48.939 9.265 1.00 52.47 398 ARG A C 1
ATOM 2740 O O . ARG A 1 398 ? -36.024 48.968 8.917 1.00 52.47 398 ARG A O 1
ATOM 2747 N N . LEU A 1 399 ? -38.112 48.189 8.641 1.00 50.69 399 LEU A N 1
ATOM 2748 C CA . LEU A 1 399 ? -37.798 47.290 7.521 1.00 50.69 399 LEU A CA 1
ATOM 2749 C C . LEU A 1 399 ? -37.484 48.040 6.211 1.00 50.69 399 LEU A C 1
ATOM 2751 O O . LEU A 1 399 ? -36.644 47.591 5.434 1.00 50.69 399 LEU A O 1
ATOM 2755 N N . ALA A 1 400 ? -38.064 49.226 5.998 1.00 50.41 400 ALA A N 1
ATOM 2756 C CA . ALA A 1 400 ? -37.738 50.077 4.848 1.00 50.41 400 ALA A CA 1
ATOM 2757 C C . ALA A 1 400 ? -36.343 50.737 4.946 1.00 50.41 400 ALA A C 1
ATOM 2759 O O . ALA A 1 400 ? -35.719 51.007 3.921 1.00 50.41 400 ALA A O 1
ATOM 2760 N N . GLN A 1 401 ? -35.820 50.964 6.159 1.00 51.31 401 GLN A N 1
ATOM 2761 C CA . GLN A 1 401 ? -34.464 51.497 6.371 1.00 51.31 401 GLN A CA 1
ATOM 2762 C C . GLN A 1 401 ? -33.364 50.423 6.300 1.00 51.31 401 GLN A C 1
ATOM 2764 O O . GLN A 1 401 ? -32.229 50.746 5.956 1.00 51.31 401 GLN A O 1
ATOM 2769 N N . ALA A 1 402 ? -33.688 49.148 6.543 1.00 50.38 402 ALA A N 1
ATOM 2770 C CA . ALA A 1 402 ? -32.737 48.035 6.434 1.00 50.38 402 ALA A CA 1
ATOM 2771 C C . ALA A 1 402 ? -32.487 47.568 4.982 1.00 50.38 402 ALA A C 1
ATOM 2773 O O . ALA A 1 402 ? -31.458 46.959 4.699 1.00 50.38 402 ALA A O 1
ATOM 2774 N N . ALA A 1 403 ? -33.373 47.903 4.037 1.00 47.03 403 ALA A N 1
ATOM 2775 C CA . ALA A 1 403 ? -33.239 47.540 2.620 1.00 47.03 403 ALA A CA 1
ATOM 2776 C C . ALA A 1 403 ? -32.199 48.379 1.836 1.00 47.03 403 ALA A C 1
ATOM 2778 O O . ALA A 1 403 ? -31.965 48.118 0.657 1.00 47.03 403 ALA A O 1
ATOM 2779 N N . ASN A 1 404 ? -31.560 49.371 2.473 1.00 48.03 404 ASN A N 1
ATOM 2780 C CA . ASN A 1 404 ? -30.622 50.301 1.829 1.00 48.03 404 ASN A CA 1
ATOM 2781 C C . ASN A 1 404 ? -29.146 50.126 2.232 1.00 48.03 404 ASN A C 1
ATOM 2783 O O . ASN A 1 404 ? -28.322 50.993 1.942 1.00 48.03 404 ASN A O 1
ATOM 2787 N N . ILE A 1 405 ? -28.769 48.994 2.834 1.00 47.91 405 ILE A N 1
ATOM 2788 C CA . ILE A 1 405 ? -27.360 48.674 3.115 1.00 47.91 405 ILE A CA 1
ATOM 2789 C C . ILE A 1 405 ? -26.853 47.659 2.079 1.00 47.91 405 ILE A C 1
ATOM 2791 O O . ILE A 1 405 ? -26.983 46.449 2.240 1.00 47.91 405 ILE A O 1
ATOM 2795 N N . ARG A 1 406 ? -26.274 48.156 0.977 1.00 42.06 406 ARG A N 1
ATOM 2796 C CA . ARG A 1 406 ? -25.598 47.333 -0.043 1.00 42.06 406 ARG A CA 1
ATOM 2797 C C . ARG A 1 406 ? -24.139 47.073 0.363 1.00 42.06 406 ARG A C 1
ATOM 2799 O O . ARG A 1 406 ? -23.289 47.936 0.174 1.00 42.06 406 ARG A O 1
ATOM 2806 N N . LEU A 1 407 ? -23.830 45.870 0.855 1.00 48.41 407 LEU A N 1
ATOM 2807 C CA . LEU A 1 407 ? -22.458 45.392 1.128 1.00 48.41 407 LEU A CA 1
ATOM 2808 C C . LEU A 1 407 ? -21.756 44.791 -0.112 1.00 48.41 407 LEU A C 1
ATOM 2810 O O . LEU A 1 407 ? -21.152 43.726 -0.046 1.00 48.41 407 LEU A O 1
ATOM 2814 N N . ALA A 1 408 ? -21.791 45.470 -1.261 1.00 48.69 408 ALA A N 1
ATOM 2815 C CA . ALA A 1 408 ? -20.994 45.054 -2.419 1.00 48.69 408 ALA A CA 1
ATOM 2816 C C . ALA A 1 408 ? -20.512 46.261 -3.232 1.00 48.69 408 ALA A C 1
ATOM 2818 O O . ALA A 1 408 ? -21.288 46.919 -3.926 1.00 48.69 408 ALA A O 1
ATOM 2819 N N . ARG A 1 409 ? -19.203 46.537 -3.170 1.00 44.66 409 ARG A N 1
ATOM 2820 C CA . ARG A 1 409 ? -18.520 47.478 -4.064 1.00 44.66 409 ARG A CA 1
ATOM 2821 C C . ARG A 1 409 ? -18.326 46.792 -5.417 1.00 44.66 409 ARG A C 1
ATOM 2823 O O . ARG A 1 409 ? -17.460 45.939 -5.567 1.00 44.66 409 ARG A O 1
ATOM 2830 N N . THR A 1 410 ? -19.142 47.152 -6.397 1.00 44.06 410 THR A N 1
ATOM 2831 C CA . THR A 1 410 ? -18.991 46.714 -7.789 1.00 44.06 410 THR A CA 1
ATOM 2832 C C . THR A 1 410 ? -17.906 47.557 -8.462 1.00 44.06 410 THR A C 1
ATOM 2834 O O . THR A 1 410 ? -18.044 48.770 -8.588 1.00 44.06 410 THR A O 1
ATOM 2837 N N . VAL A 1 411 ? -16.801 46.931 -8.875 1.00 51.00 411 VAL A N 1
ATOM 2838 C CA . VAL A 1 411 ? -15.798 47.562 -9.748 1.00 51.00 411 VAL A CA 1
ATOM 2839 C C . VAL A 1 411 ? -16.170 47.290 -11.206 1.00 51.00 411 VAL A C 1
ATOM 2841 O O . VAL A 1 411 ? -16.283 46.141 -11.629 1.00 51.00 411 VAL A O 1
ATOM 2844 N N . GLY A 1 412 ? -16.424 48.358 -11.965 1.00 41.12 412 GLY A N 1
ATOM 2845 C CA . GLY A 1 412 ? -16.749 48.288 -13.389 1.00 41.12 412 GLY A CA 1
ATOM 2846 C C . GLY A 1 412 ? -15.518 47.952 -14.231 1.00 41.12 412 GLY A C 1
ATOM 2847 O O . GLY A 1 412 ? -14.440 48.503 -14.017 1.00 41.12 412 GLY A O 1
ATOM 2848 N N . ARG A 1 413 ? -15.677 47.050 -15.204 1.00 47.06 413 ARG A N 1
ATOM 2849 C CA . ARG A 1 413 ? -14.650 46.749 -16.209 1.00 47.06 413 ARG A CA 1
ATOM 2850 C C . ARG A 1 413 ? -14.588 47.905 -17.210 1.00 47.06 413 ARG A C 1
ATOM 2852 O O . ARG A 1 413 ? -15.546 48.131 -17.943 1.00 47.06 413 ARG A O 1
ATOM 2859 N N . VAL A 1 414 ? -13.469 48.625 -17.249 1.00 41.03 414 VAL A N 1
ATOM 2860 C CA . VAL A 1 414 ? -13.177 49.600 -18.310 1.00 41.03 414 VAL A CA 1
ATOM 2861 C C . VAL A 1 414 ? -12.600 48.836 -19.498 1.00 41.03 414 VAL A C 1
ATOM 2863 O O . VAL A 1 414 ? -11.534 48.235 -19.397 1.00 41.03 414 VAL A O 1
ATOM 2866 N N . THR A 1 415 ? -13.317 48.842 -20.619 1.00 41.44 415 THR A N 1
ATOM 2867 C CA . THR A 1 415 ? -12.797 48.374 -21.909 1.00 41.44 415 THR A CA 1
ATOM 2868 C C . THR A 1 415 ? -12.115 49.557 -22.584 1.00 41.44 415 THR A C 1
ATOM 2870 O O . THR A 1 415 ? -12.775 50.547 -22.895 1.00 41.44 415 THR A O 1
ATOM 2873 N N . VAL A 1 416 ? -10.799 49.483 -22.783 1.00 43.22 416 VAL A N 1
ATOM 2874 C CA . VAL A 1 416 ? -10.047 50.486 -23.549 1.00 43.22 416 VAL A CA 1
ATOM 2875 C C . VAL A 1 416 ? -10.097 50.098 -25.024 1.00 43.22 416 VAL A C 1
ATOM 2877 O O . VAL A 1 416 ? -9.592 49.048 -25.412 1.00 43.22 416 VAL A O 1
ATOM 2880 N N . ILE A 1 417 ? -10.713 50.948 -25.843 1.00 47.25 417 ILE A N 1
ATOM 2881 C CA . ILE A 1 417 ? -10.646 50.867 -27.304 1.00 47.25 417 ILE A CA 1
ATOM 2882 C C . ILE A 1 417 ? -9.362 51.582 -27.728 1.00 47.25 417 ILE A C 1
ATOM 2884 O O . ILE A 1 417 ? -9.249 52.798 -27.580 1.00 47.25 417 ILE A O 1
ATOM 2888 N N . LEU A 1 418 ? -8.384 50.830 -28.230 1.00 52.22 418 LEU A N 1
ATOM 2889 C CA . LEU A 1 418 ? -7.183 51.399 -28.838 1.00 52.22 418 LEU A CA 1
ATOM 2890 C C . LEU A 1 418 ? -7.518 51.913 -30.252 1.00 52.22 418 LEU A C 1
ATOM 2892 O O . LEU A 1 418 ? -8.152 51.184 -31.021 1.00 52.22 418 LEU A O 1
ATOM 2896 N N . PRO A 1 419 ? -7.115 53.140 -30.628 1.00 53.06 419 PRO A N 1
ATOM 2897 C CA . PRO A 1 419 ? -7.288 53.627 -31.988 1.00 53.06 419 PRO A CA 1
ATOM 2898 C C . PRO A 1 419 ? -6.394 52.863 -32.975 1.00 53.06 419 PRO A C 1
ATOM 2900 O O . PRO A 1 419 ? -5.251 52.510 -32.690 1.00 53.06 419 PRO A O 1
ATOM 2903 N N . LYS A 1 420 ? -6.959 52.628 -34.160 1.00 43.50 420 LYS A N 1
ATOM 2904 C CA . LYS A 1 420 ? -6.351 51.966 -35.316 1.00 43.50 420 LYS A CA 1
ATOM 2905 C C . LYS A 1 420 ? -5.094 52.733 -35.750 1.00 43.50 420 LYS A C 1
ATOM 2907 O O . LYS A 1 420 ? -5.204 53.903 -36.114 1.00 43.50 420 LYS A O 1
ATOM 2912 N N . GLN A 1 421 ? -3.922 52.096 -35.716 1.00 43.56 421 GLN A N 1
ATOM 2913 C CA . GLN A 1 421 ? -2.717 52.672 -36.320 1.00 43.56 421 GLN A CA 1
ATOM 2914 C C . GLN A 1 421 ? -2.939 52.828 -37.829 1.00 43.56 421 GLN A C 1
ATOM 2916 O O . GLN A 1 421 ? -3.350 51.887 -38.511 1.00 43.56 421 GLN A O 1
ATOM 2921 N N . ALA A 1 422 ? -2.726 54.048 -38.313 1.00 45.62 422 ALA A N 1
ATOM 2922 C CA . ALA A 1 422 ? -2.673 54.379 -39.724 1.00 45.62 422 ALA A CA 1
ATOM 2923 C C . ALA A 1 422 ? -1.210 54.307 -40.187 1.00 45.62 422 ALA A C 1
ATOM 2925 O O . ALA A 1 422 ? -0.371 54.992 -39.606 1.00 45.62 422 ALA A O 1
ATOM 2926 N N . ASN A 1 423 ? -1.005 53.520 -41.249 1.00 43.66 423 ASN A N 1
ATOM 2927 C CA . ASN A 1 423 ? 0.201 53.289 -42.059 1.00 43.66 423 ASN A CA 1
ATOM 2928 C C . ASN A 1 423 ? 1.381 52.567 -41.408 1.00 43.66 423 ASN A C 1
ATOM 2930 O O . ASN A 1 423 ? 2.090 53.174 -40.578 1.00 43.66 423 ASN A O 1
#

pLDDT: mean 83.36, std 19.88, range [28.56, 98.88]

Solvent-accessible surface area (backbone atoms only — not comparable to full-atom values): 20548 Å² total; per-residue (Å²): 110,71,67,60,55,49,51,54,52,57,61,56,69,71,55,66,94,62,55,51,85,42,51,78,46,66,32,62,60,71,49,78,46,77,46,49,63,47,75,43,46,60,15,60,20,41,38,18,43,6,22,76,84,39,49,78,34,31,80,79,34,64,29,9,18,20,39,38,40,43,25,72,22,35,39,42,24,47,63,18,26,44,34,10,30,20,9,30,37,38,38,38,39,22,59,21,34,36,34,36,25,35,72,73,76,96,63,94,68,49,56,69,44,11,41,33,17,34,24,66,16,36,26,38,41,39,18,38,25,37,34,39,21,22,23,15,24,44,28,5,38,28,4,25,35,32,38,39,36,11,65,57,18,29,37,33,21,15,67,27,38,72,65,48,24,37,46,64,36,57,44,59,41,88,90,77,44,48,66,46,76,50,67,54,77,44,71,58,28,5,35,33,19,19,25,44,55,65,55,90,52,84,90,46,78,59,56,86,47,37,30,24,36,37,40,39,38,7,46,43,14,32,37,32,19,29,51,12,8,36,41,38,50,67,49,43,80,46,83,34,75,86,23,37,32,40,39,37,10,14,29,56,48,98,86,68,48,69,74,26,67,5,31,36,40,15,67,50,64,5,37,36,17,26,21,31,39,39,41,19,43,24,30,37,36,25,37,38,39,18,63,30,32,34,40,37,40,20,56,24,38,31,42,30,43,35,42,18,56,24,37,29,38,39,39,21,55,25,43,28,31,48,36,42,34,5,62,50,26,28,39,42,34,18,58,27,35,53,33,42,35,36,19,84,40,70,48,75,46,59,48,71,74,48,91,48,70,37,61,85,72,91,65,94,72,89,87,91,77,87,77,76,58,70,69,58,54,62,60,54,58,70,74,71,75,74,88,77,89,89,69,80,73,63,59,62,59,55,58,64,64,62,76,72,72,80,93,70,91,81,81,79,86,81,83,82,83,78,81,81,86,79,133

Radius of gyration: 29.07 Å; Cα contacts (8 Å, |Δi|>4): 1262; chains: 1; bounding box: 83×73×67 Å

Mean predicted aligned error: 12.34 Å